Protein AF-A0A953KYS2-F1 (afdb_monomer)

Solvent-accessible surface area (backbone atoms only — not comparable to full-atom values): 29849 Å² total; per-residue (Å²): 140,85,87,83,84,86,82,86,81,84,82,79,82,80,81,79,81,80,71,84,78,48,65,49,82,46,75,51,78,44,53,49,100,87,67,50,55,37,67,47,84,46,35,43,28,46,32,35,18,46,38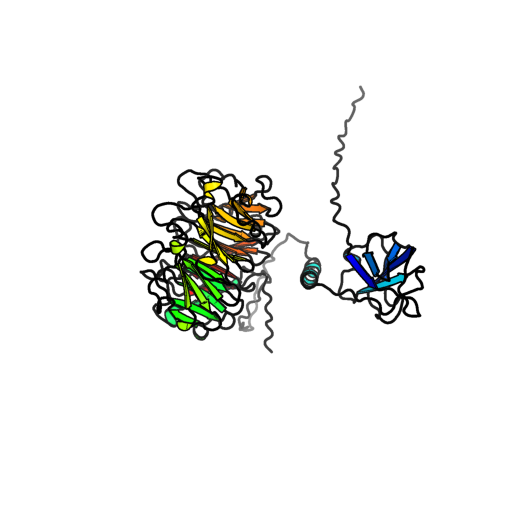,63,52,51,83,45,85,88,38,46,47,66,49,35,32,27,35,37,83,45,71,31,55,81,11,41,42,81,45,60,49,65,70,48,53,66,39,98,75,22,88,57,75,53,49,69,74,71,71,58,76,92,64,55,37,31,42,40,44,13,54,75,40,82,83,47,56,54,77,65,33,47,70,64,75,75,52,80,71,52,58,61,51,61,66,57,66,70,64,76,71,74,88,77,90,83,79,82,88,81,80,86,78,88,77,88,87,85,82,85,88,77,92,78,79,76,76,80,72,73,80,76,66,97,66,89,60,76,48,65,78,48,68,34,50,44,32,80,77,37,81,77,37,32,4,34,20,17,34,37,61,71,73,56,38,41,37,39,25,22,17,32,54,94,48,54,33,24,58,29,40,36,33,30,64,88,45,68,42,66,90,29,54,48,73,32,47,57,26,75,88,38,81,75,38,31,7,20,40,19,33,33,52,80,73,57,39,38,39,38,26,22,17,46,53,93,49,51,29,29,44,30,41,36,34,33,65,88,44,73,44,64,87,28,52,48,69,41,54,42,40,82,74,39,79,71,42,22,11,26,49,19,39,43,59,54,90,65,33,37,38,39,28,24,15,45,38,80,84,50,60,35,29,51,33,39,37,34,32,63,88,42,73,47,72,90,29,52,46,78,38,53,41,38,80,78,40,75,70,47,38,24,31,30,13,40,38,64,69,88,56,38,39,37,36,28,30,27,69,51,101,84,57,89,47,42,39,37,35,32,30,65,87,47,77,45,73,89,29,54,47,70,30,66,72,79,75,66,92,82,80,71,35,36,33,14,35,36,52,60,76,57,39,40,36,41,27,22,16,16,72,96,66,21,42,24,49,30,37,39,33,39,63,88,54,67,46,58,81,67,55,43,80,46,56,42,34,78,81,37,73,74,48,13,9,26,41,24,42,38,51,69,65,60,37,39,37,39,28,22,10,38,39,57,83,47,72,27,28,52,30,40,37,36,32,64,92,51,78,50,80,88,48,52,44,70,37,58,45,31,79,82,39,79,69,42,21,29,21,46,21,47,36,63,73,66,42,38,39,37,36,23,21,14,60,87,17,69,28,26,45,34,40,36,32,42,39,94,83,45,78,78,85,80,78,74,136

Secondary structure (DSSP, 8-state):
------------------PPPP-EEEEEE-B-TTSPBP-EEEEEEEEEEESS-TTSTT-SEEEEEEEEEEEEBTTEEEEEETSSEEPTTSSSS--GGGG-SSS-EEEEEEESSTT-B-SSPEE-PPPHHHHHHHHHHTTTT----------PPP-------------------S---S--EEEEEGGGT-TT---EEEEEE-SSEEEEEE-BSSSB--EEEEEESSS-SGGGEEEEETTSS-TT---EEEEEE-SSEEEEEE-BSSSB--EEEEEESSS-SGGGEEEEEGGGT-TT---EEEEEEETTEEEEEE-B-SSSB--EEEEEESSS-SGGGEEEEEGGGT-TT---EEEEEE-SSEEEEEEP--SSPPPPEEEEESSS-SGGGEEEE---PPTT---EEEEEE-SSEEEEEEB-TTT---EEEEEESSS-SSTT-EEEEGGGT-TT---EEEEEE-SSEEEEEE-B-SSSB--EEEEEESTT-SGGG-EEEEGGGT-TT---EEEEEE-SSEEEEEE-TTTT--EEEEEE-TT--------

Nearest PDB structures (foldseek):
  7on7-assembly1_A  TM=7.359E-01  e=6.773E-09  synthetic construct
  7opv-assembly1_A  TM=6.715E-01  e=1.371E-08  synthetic construct
  5f72-assembly2_C  TM=6.171E-01  e=2.433E-07  Homo sapiens
  7phv-assembly1_A  TM=5.334E-01  e=6.755E-02  Plasmodium falciparum 3D7
  9au7-assembly1_C  TM=1.919E-01  e=5.780E+00  Homo sapiens

Sequence (547 aa):
MKRLLTVLCLICAQVAFAGQPVRFNYQAKLTDSSGIPLTGAHTIYASIYVGGTAGAANSGTQVFGESSPISISNGVVNYTVGTGTIDTFGAGALSQTMLAGNAEHFLQIAIDSAGNVTLPRTRLESVPYAVLALTAETATTATYATNSSSQFPKWGVTGQGLVWNPLSHSLESPSRTLGEVSLVDLATVNASAKGYAGGFTDGKYGYFVPNNNGAPHGLMARVDLANFATSGVTLVNVSAGDSALKGFVGGFSDGRYGYLVPNNNGAYSGKIARIDLNNFSTTGVTSLDLTQVDSECKGYVGGFGEGQYGYFVPNYNGSIHVGKIARVDLNNFTTGGVTILDATSVDVGLTGFAGGFCDGKYGYFVPSRQSGASNPVVRVSLSNFSTTGITTLDVAQPSGGLAWIGGFTDGYFGYLVPNGFNGGGGVMVRFDLSNFATPGVQFFNLATLSPTLTGFWGGFSDGKYGYLVPNYNGGNLSGNLARIDFENFNLASVKTLDMALTDSGLKNFLGGFTDGHYGYFVPSNNGSSGKIARVRLDGSKTNSSSP

pLDDT: mean 82.74, std 20.46, range [24.94, 98.94]

Mean predicted aligned error: 16.35 Å

Foldseek 3Di:
DDDDDDDDDDDDDDDDDDDDADKDKDKDFDDDPVRFTDFAKKKKKKWKFFAAFLADPPGHQTAWIFMDIFGGDRRIDIDMPQPGHTDPRHPDTDDPVSVADDTWMWMWMAMRDSPRTDGRTDTDDDDPVVVVVNVVVVVVPPPDPDDDDDDDDDDDDDDDDDDDDDPPPPPPDPPQAQFDKDKEFLCVLPVQLWFFQAWEDLLQWIKTAFADQPAWFQWIWIAGPVPRYNVRIDIEGLCPVPVQRTHFRYWYDPSQKIKTAFACRVAWFQKIWIAGPVPRYNVRIDIEGLCVLPVQNTGFNEWYDADQKIWTAFAQRRPDFFQWIWIARNVPRYSVRIDTEGLVVLPVLNGGFQEWDDLNFWIWTHRFDDDPDQHFIWIAGPVPRYNVRIDTERQDDDPDRWGFRYWEDLNFWIKTQTAQPPQTWQKMWIAGPVPRYNVRIDIAGQVVVPLQSGHFNYWYDLSFKIKTHFAHSNDDFFQKIWIAGPVPRYNVRIHIDGCCVVPVQNTHWSYWDDSSFWIKTRRRSVRSGSMIMITGDPPHDDPPPDD

Structure (mmCIF, N/CA/C/O backbone):
data_AF-A0A953KYS2-F1
#
_entry.id   AF-A0A953KYS2-F1
#
loop_
_atom_site.group_PDB
_atom_site.id
_atom_site.type_symbol
_atom_site.label_atom_id
_atom_site.label_alt_id
_atom_site.label_comp_id
_atom_site.label_asym_id
_atom_site.label_entity_id
_atom_site.label_seq_id
_atom_site.pdbx_PDB_ins_code
_atom_site.Cartn_x
_atom_site.Cartn_y
_atom_site.Cartn_z
_atom_site.occupancy
_atom_site.B_iso_or_equiv
_atom_site.auth_seq_id
_atom_site.auth_comp_id
_atom_site.auth_asym_id
_atom_site.auth_atom_id
_atom_site.pdbx_PDB_model_num
ATOM 1 N N . MET A 1 1 ? 75.804 -7.822 -21.139 1.00 38.22 1 MET A N 1
ATOM 2 C CA . MET A 1 1 ? 74.422 -7.360 -21.399 1.00 38.22 1 MET A CA 1
ATOM 3 C C . MET A 1 1 ? 73.446 -8.402 -20.859 1.00 38.22 1 MET A C 1
ATOM 5 O O . MET A 1 1 ? 73.193 -9.385 -21.538 1.00 38.22 1 MET A O 1
ATOM 9 N N . LYS A 1 2 ? 72.973 -8.260 -19.614 1.00 33.62 2 LYS A N 1
ATOM 10 C CA . LYS A 1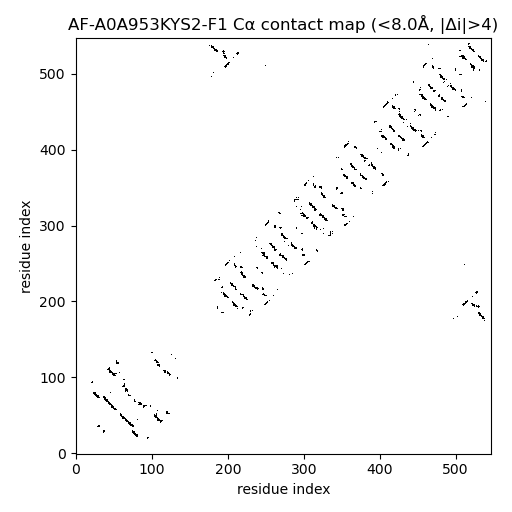 2 ? 71.967 -9.158 -19.019 1.00 33.62 2 LYS A CA 1
ATOM 11 C C . LYS A 1 2 ? 70.634 -8.406 -18.993 1.00 33.62 2 LYS A C 1
ATOM 13 O O . LYS A 1 2 ? 70.538 -7.378 -18.334 1.00 33.62 2 LYS A O 1
ATOM 18 N N . ARG A 1 3 ? 69.657 -8.868 -19.780 1.00 38.38 3 ARG A N 1
ATOM 19 C CA . ARG A 1 3 ? 68.290 -8.328 -19.812 1.00 38.38 3 ARG A CA 1
ATOM 20 C C . ARG A 1 3 ? 67.520 -8.914 -18.628 1.00 38.38 3 ARG A C 1
ATOM 22 O O . ARG A 1 3 ? 67.404 -10.131 -18.529 1.00 38.38 3 ARG A O 1
ATOM 29 N N . LEU A 1 4 ? 67.056 -8.050 -17.729 1.00 37.88 4 LEU A N 1
ATOM 30 C CA . LEU A 1 4 ? 66.210 -8.404 -16.592 1.00 37.88 4 LEU A CA 1
ATOM 31 C C . LEU A 1 4 ? 64.753 -8.437 -17.079 1.00 37.88 4 LEU A C 1
ATOM 33 O O . LEU A 1 4 ? 64.257 -7.440 -17.599 1.00 37.88 4 LEU A O 1
ATOM 37 N N . LEU A 1 5 ? 64.102 -9.594 -16.967 1.00 39.47 5 LEU A N 1
ATOM 38 C CA . LEU A 1 5 ? 62.685 -9.785 -17.265 1.00 39.47 5 LEU A CA 1
ATOM 39 C C . LEU A 1 5 ? 61.907 -9.569 -15.956 1.00 39.47 5 LEU A C 1
ATOM 41 O O . LEU A 1 5 ? 62.048 -10.362 -15.027 1.00 39.47 5 LEU A O 1
ATOM 45 N N . THR A 1 6 ? 61.125 -8.496 -15.857 1.00 40.03 6 THR A N 1
ATOM 46 C CA . THR A 1 6 ? 60.261 -8.237 -14.694 1.00 40.03 6 THR A CA 1
ATOM 47 C C . THR A 1 6 ? 58.892 -8.867 -14.943 1.00 40.03 6 THR A C 1
ATOM 49 O O . THR A 1 6 ? 58.164 -8.428 -15.830 1.00 40.03 6 THR A O 1
ATOM 52 N N . VAL A 1 7 ? 58.544 -9.897 -14.169 1.00 39.62 7 VAL A N 1
ATOM 53 C CA . VAL A 1 7 ? 57.201 -10.497 -14.129 1.00 39.62 7 VAL A CA 1
ATOM 54 C C . VAL A 1 7 ? 56.409 -9.812 -13.014 1.00 39.62 7 VAL A C 1
ATOM 56 O O . VAL A 1 7 ? 56.811 -9.848 -11.854 1.00 39.62 7 VAL A O 1
ATOM 59 N N . LEU A 1 8 ? 55.300 -9.163 -13.372 1.00 37.59 8 LEU A N 1
ATOM 60 C CA . LEU A 1 8 ? 54.368 -8.526 -12.442 1.00 37.59 8 LEU A CA 1
ATOM 61 C C . LEU A 1 8 ? 53.362 -9.582 -11.954 1.00 37.59 8 LEU A C 1
ATOM 63 O O . LEU A 1 8 ? 52.528 -10.047 -12.727 1.00 37.59 8 LEU A O 1
ATOM 67 N N . CYS A 1 9 ? 53.458 -9.982 -10.686 1.00 35.03 9 CYS A N 1
ATOM 68 C CA . CYS A 1 9 ? 52.528 -10.919 -10.056 1.00 35.03 9 CYS A CA 1
ATOM 69 C C . CYS A 1 9 ? 51.378 -10.125 -9.411 1.00 35.03 9 CYS A C 1
ATOM 71 O O . CYS A 1 9 ? 51.598 -9.390 -8.448 1.00 35.03 9 CYS A O 1
ATOM 73 N N . LEU A 1 10 ? 50.167 -10.237 -9.963 1.00 36.88 10 LEU A N 1
ATOM 74 C CA . LEU A 1 10 ? 48.949 -9.637 -9.414 1.00 36.88 10 LEU A CA 1
ATOM 75 C C . LEU A 1 10 ? 48.438 -10.530 -8.268 1.00 36.88 10 LEU A C 1
ATOM 77 O O . LEU A 1 10 ? 47.934 -11.624 -8.509 1.00 36.88 10 LEU A O 1
ATOM 81 N N . ILE A 1 11 ? 48.581 -10.085 -7.019 1.00 40.16 11 ILE A N 1
ATOM 82 C CA . ILE A 1 11 ? 47.991 -10.764 -5.857 1.00 40.16 11 ILE A CA 1
ATOM 83 C C . ILE A 1 11 ? 46.555 -10.252 -5.702 1.00 40.16 11 ILE A C 1
ATOM 85 O O . ILE A 1 11 ? 46.327 -9.152 -5.202 1.00 40.16 11 ILE A O 1
ATOM 89 N N . CYS A 1 12 ? 45.578 -11.042 -6.148 1.00 37.09 12 CYS A N 1
ATOM 90 C CA . CYS A 1 12 ? 44.172 -10.841 -5.807 1.00 37.09 12 CYS A CA 1
ATOM 91 C C . CYS A 1 12 ? 43.947 -11.273 -4.352 1.00 37.09 12 CYS A C 1
ATOM 93 O O . CYS A 1 12 ? 43.936 -12.465 -4.050 1.00 37.09 12 CYS A O 1
ATOM 95 N N . ALA A 1 13 ? 43.756 -10.314 -3.447 1.00 38.06 13 ALA A N 1
ATOM 96 C CA . ALA A 1 13 ? 43.252 -10.599 -2.110 1.00 38.06 13 ALA A CA 1
ATOM 97 C C . ALA A 1 13 ? 41.766 -10.979 -2.211 1.00 38.06 13 ALA A C 1
ATOM 99 O O . ALA A 1 13 ? 40.919 -10.136 -2.507 1.00 38.06 13 ALA A O 1
ATOM 100 N N . GLN A 1 14 ? 41.447 -12.255 -1.995 1.00 35.84 14 GLN A N 1
ATOM 101 C CA . GLN A 1 14 ? 40.070 -12.687 -1.782 1.00 35.84 14 GLN A CA 1
ATOM 102 C C . GLN A 1 14 ? 39.635 -12.243 -0.386 1.00 35.84 14 GLN A C 1
ATOM 104 O O . GLN A 1 14 ? 40.198 -12.676 0.618 1.00 35.84 14 GLN A O 1
ATOM 109 N N . VAL A 1 15 ? 38.635 -11.369 -0.321 1.00 40.66 15 VAL A N 1
ATOM 110 C CA . VAL A 1 15 ? 37.967 -11.025 0.934 1.00 40.66 15 VAL A CA 1
ATOM 111 C C . VAL A 1 15 ? 36.950 -12.131 1.207 1.00 40.66 15 VAL A C 1
ATOM 113 O O . VAL A 1 15 ? 35.938 -12.233 0.518 1.00 40.66 15 VAL A O 1
ATOM 116 N N . ALA A 1 16 ? 37.245 -13.008 2.165 1.00 38.00 16 ALA A N 1
ATOM 117 C CA . ALA A 1 16 ? 36.272 -13.973 2.657 1.00 38.00 16 ALA A CA 1
ATOM 118 C C . ALA A 1 16 ? 35.268 -13.232 3.549 1.00 38.00 16 ALA A C 1
ATOM 120 O O . ALA A 1 16 ? 35.626 -12.724 4.612 1.00 38.00 16 ALA A O 1
ATOM 121 N N . PHE A 1 17 ? 34.011 -13.149 3.117 1.00 38.66 17 PHE A N 1
ATOM 122 C CA . PHE A 1 17 ? 32.918 -12.709 3.978 1.00 38.66 17 PHE A CA 1
ATOM 123 C C . PHE A 1 17 ? 32.629 -13.825 4.986 1.00 38.66 17 PHE A C 1
ATOM 125 O O . PHE A 1 17 ? 32.089 -14.869 4.626 1.00 38.66 17 PHE A O 1
ATOM 132 N N . ALA A 1 18 ? 33.014 -13.636 6.248 1.00 40.94 18 ALA A N 1
ATOM 133 C CA . ALA A 1 18 ? 32.607 -14.537 7.318 1.00 40.94 18 ALA A CA 1
ATOM 134 C C . ALA A 1 18 ? 31.133 -14.260 7.655 1.00 40.94 18 ALA A C 1
ATOM 136 O O . ALA A 1 18 ? 30.811 -13.245 8.272 1.00 40.94 18 ALA A O 1
ATOM 137 N N . GLY A 1 19 ? 30.235 -15.140 7.205 1.00 54.78 19 GLY A N 1
ATOM 138 C CA . GLY A 1 19 ? 28.834 -15.130 7.624 1.00 54.78 19 GLY A CA 1
ATOM 139 C C . GLY A 1 19 ? 28.707 -15.338 9.136 1.00 54.78 19 GLY A C 1
ATOM 140 O O . GLY A 1 19 ? 29.582 -15.930 9.770 1.00 54.78 19 GLY A O 1
ATOM 141 N N . GLN A 1 20 ? 27.620 -14.841 9.728 1.00 56.28 20 GLN A N 1
ATOM 142 C CA . GLN A 1 20 ? 27.354 -15.046 11.150 1.00 56.28 20 GLN A CA 1
ATOM 143 C C . GLN A 1 20 ? 27.271 -16.558 11.462 1.00 56.28 20 GLN A C 1
ATOM 145 O O . GLN A 1 20 ? 26.513 -17.259 10.790 1.00 56.28 20 GLN A O 1
ATOM 150 N N . PRO A 1 21 ? 28.005 -17.074 12.469 1.00 69.31 21 PRO A N 1
ATOM 151 C CA . PRO A 1 21 ? 27.950 -18.488 12.836 1.00 69.31 21 PRO A CA 1
ATOM 152 C C . PRO A 1 21 ? 26.540 -18.921 13.245 1.00 69.31 21 PRO A C 1
ATOM 154 O O . PRO A 1 21 ? 25.844 -18.191 13.961 1.00 69.31 21 PRO A O 1
ATOM 157 N N . VAL A 1 22 ? 26.131 -20.116 12.814 1.00 81.94 22 VAL A N 1
ATOM 158 C CA . VAL A 1 22 ? 24.837 -20.703 13.179 1.00 81.94 22 VAL A CA 1
ATOM 159 C C . VAL A 1 22 ? 24.851 -21.033 14.666 1.00 81.94 22 VAL A C 1
ATOM 161 O O . VAL A 1 22 ? 25.718 -21.761 15.138 1.00 81.94 22 VAL A O 1
ATOM 164 N N . ARG A 1 23 ? 23.892 -20.479 15.409 1.00 88.81 23 ARG A N 1
ATOM 165 C CA . ARG A 1 23 ? 23.730 -20.700 16.849 1.00 88.81 23 ARG A CA 1
ATOM 166 C C . ARG A 1 23 ? 22.282 -20.481 17.267 1.00 88.81 23 ARG A C 1
ATOM 168 O O . ARG A 1 23 ? 21.589 -19.669 16.654 1.00 88.81 23 ARG A O 1
ATOM 175 N N . PHE A 1 24 ? 21.835 -21.155 18.320 1.00 89.94 24 PHE A N 1
ATOM 176 C CA . PHE A 1 24 ? 20.486 -20.983 18.867 1.00 89.94 24 PHE A CA 1
ATOM 177 C C . PHE A 1 24 ? 20.464 -21.179 20.385 1.00 89.94 24 PHE A C 1
ATOM 179 O O . PHE A 1 24 ? 21.326 -21.843 20.954 1.00 89.94 24 PHE A O 1
ATOM 186 N N . ASN A 1 25 ? 19.483 -20.575 21.057 1.00 91.50 25 ASN A N 1
ATOM 187 C CA . ASN A 1 25 ? 19.358 -20.672 22.510 1.00 91.50 25 ASN A CA 1
ATOM 188 C C . ASN A 1 25 ? 18.654 -21.971 22.919 1.00 91.50 25 ASN A C 1
ATOM 190 O O . ASN A 1 25 ? 17.646 -22.354 22.328 1.00 91.50 25 ASN A O 1
ATOM 194 N N . TYR A 1 26 ? 19.150 -22.591 23.983 1.00 92.19 26 TYR A N 1
ATOM 195 C CA . TYR A 1 26 ? 18.551 -23.711 24.690 1.00 92.19 26 TYR A CA 1
ATOM 196 C C . TYR A 1 26 ? 18.304 -23.316 26.147 1.00 92.19 26 TYR A C 1
ATOM 198 O O . TYR A 1 26 ? 19.219 -22.891 26.856 1.00 92.19 26 TYR A O 1
ATOM 206 N N . GLN A 1 27 ? 17.061 -23.464 26.599 1.00 89.75 27 GLN A N 1
ATOM 207 C CA . GLN A 1 27 ? 16.662 -23.200 27.977 1.00 89.75 27 GLN A CA 1
ATOM 208 C C . GLN A 1 27 ? 15.924 -24.405 28.536 1.00 89.75 27 GLN A C 1
ATOM 210 O O . GLN A 1 27 ? 15.033 -24.948 27.885 1.00 89.75 27 GLN A O 1
ATOM 215 N N . ALA A 1 28 ? 16.288 -24.815 29.747 1.00 87.00 28 ALA A N 1
ATOM 216 C CA . ALA A 1 28 ? 15.659 -25.948 30.410 1.00 87.00 28 ALA A CA 1
ATOM 217 C C . ALA A 1 28 ? 15.728 -25.826 31.932 1.00 87.00 28 ALA A C 1
ATOM 219 O O . ALA A 1 28 ? 16.508 -25.047 32.486 1.00 87.00 28 ALA A O 1
ATOM 220 N N . LYS A 1 29 ? 14.912 -26.645 32.600 1.00 89.50 29 LYS A N 1
ATOM 221 C CA . LYS A 1 29 ? 15.023 -26.917 34.030 1.00 89.50 29 LYS A CA 1
ATOM 222 C C . LYS A 1 29 ? 15.543 -28.340 34.225 1.00 89.50 29 LYS A C 1
ATOM 224 O O . LYS A 1 29 ? 14.883 -29.289 33.819 1.00 89.50 29 LYS A O 1
ATOM 229 N N . LEU A 1 30 ? 16.715 -28.472 34.833 1.00 88.94 30 LEU A N 1
ATOM 230 C CA . LEU A 1 30 ? 17.418 -29.727 35.070 1.00 88.94 30 LEU A CA 1
ATOM 231 C C . LEU A 1 30 ? 17.282 -30.144 36.537 1.00 88.94 30 LEU A C 1
ATOM 233 O O . LEU A 1 30 ? 17.517 -29.348 37.451 1.00 88.94 30 LEU A O 1
ATOM 237 N N . THR A 1 31 ? 16.915 -31.402 36.751 1.00 88.31 31 THR A N 1
ATOM 238 C CA . THR A 1 31 ? 16.819 -32.035 38.069 1.00 88.31 31 THR A CA 1
ATOM 239 C C . THR A 1 31 ? 17.644 -33.314 38.097 1.00 88.31 31 THR A C 1
ATOM 241 O O . THR A 1 31 ? 17.885 -33.919 37.052 1.00 88.31 31 THR A O 1
ATOM 244 N N . ASP A 1 32 ? 18.046 -33.750 39.286 1.00 84.62 32 ASP A N 1
ATOM 245 C CA . ASP A 1 32 ? 18.568 -35.099 39.483 1.00 84.62 32 ASP A CA 1
ATOM 246 C C . ASP A 1 32 ? 17.453 -36.165 39.390 1.00 84.62 32 ASP A C 1
ATOM 248 O O . ASP A 1 32 ? 16.275 -35.864 39.164 1.00 84.62 32 ASP A O 1
ATOM 252 N N . SER A 1 33 ? 17.822 -37.434 39.578 1.00 81.38 33 SER A N 1
ATOM 253 C CA . SER A 1 33 ? 16.891 -38.571 39.561 1.00 81.38 33 SER A CA 1
ATOM 254 C C . SER A 1 33 ? 15.864 -38.563 40.700 1.00 81.38 33 SER A C 1
ATOM 256 O O . SER A 1 33 ? 14.877 -39.292 40.627 1.00 81.38 33 SER A O 1
ATOM 258 N N . SER A 1 34 ? 16.073 -37.743 41.733 1.00 85.44 34 SER A N 1
ATOM 259 C CA . SER A 1 34 ? 15.146 -37.542 42.852 1.00 85.44 34 SER A CA 1
ATOM 260 C C . SER A 1 34 ? 14.247 -36.314 42.653 1.00 85.44 34 SER A C 1
ATOM 262 O O . SER A 1 34 ? 13.427 -36.006 43.517 1.00 85.44 34 SER A O 1
ATOM 264 N N . GLY A 1 35 ? 14.376 -35.610 41.521 1.00 80.75 35 GLY A N 1
ATOM 265 C CA . GLY A 1 35 ? 13.608 -34.408 41.198 1.00 80.75 35 GLY A CA 1
ATOM 266 C C . GLY A 1 35 ? 14.139 -33.128 41.852 1.00 80.75 35 GLY A C 1
ATOM 267 O O . GLY A 1 35 ? 13.476 -32.090 41.781 1.00 80.75 35 GLY A O 1
ATOM 268 N N . ILE A 1 36 ? 15.324 -33.165 42.470 1.00 87.25 36 ILE A N 1
ATOM 269 C CA . ILE A 1 36 ? 15.948 -31.994 43.093 1.00 87.25 36 ILE A CA 1
ATOM 270 C C . ILE A 1 36 ? 16.623 -31.153 41.995 1.00 87.25 36 ILE A C 1
ATOM 272 O O . ILE A 1 36 ? 17.382 -31.700 41.192 1.00 87.25 36 ILE A O 1
ATOM 276 N N . PRO A 1 37 ? 16.374 -29.830 41.916 1.00 90.31 37 PRO A N 1
ATOM 277 C CA . PRO A 1 37 ? 17.016 -28.974 40.921 1.00 90.31 37 PRO A CA 1
ATOM 278 C C . PRO A 1 37 ? 18.543 -28.949 41.059 1.00 90.31 37 PRO A C 1
ATOM 280 O O . PRO A 1 37 ? 19.067 -28.689 42.144 1.00 90.31 37 PRO A O 1
ATOM 283 N N . LEU A 1 38 ? 19.259 -29.149 39.949 1.00 89.25 38 LEU A N 1
ATOM 284 C CA . LEU A 1 38 ? 20.725 -29.078 39.934 1.00 89.25 38 LEU A CA 1
ATOM 285 C C . LEU A 1 38 ? 21.208 -27.655 40.260 1.00 89.25 38 LEU A C 1
ATOM 287 O O . LEU A 1 38 ? 20.559 -26.671 39.902 1.00 89.25 38 LEU A O 1
ATOM 291 N N . THR A 1 39 ? 22.337 -27.525 40.956 1.00 91.88 39 THR A N 1
ATOM 292 C CA . THR A 1 39 ? 22.950 -26.230 41.295 1.00 91.88 39 THR A CA 1
ATOM 293 C C . THR A 1 39 ? 24.469 -26.370 41.338 1.00 91.88 39 THR A C 1
ATOM 295 O O . THR A 1 39 ? 24.977 -27.337 41.897 1.00 91.88 39 THR A O 1
ATOM 298 N N . GLY A 1 40 ? 25.191 -25.379 40.813 1.00 91.62 40 GLY A N 1
ATOM 299 C CA . GLY A 1 40 ? 26.654 -25.339 40.826 1.00 91.62 40 GLY A CA 1
ATOM 300 C C . GLY A 1 40 ? 27.273 -25.403 39.431 1.00 91.62 40 GLY A C 1
ATOM 301 O O . GLY A 1 40 ? 26.612 -25.122 38.429 1.00 91.62 40 GLY A O 1
ATOM 302 N N . ALA A 1 41 ? 28.570 -25.712 39.384 1.00 93.12 41 ALA A N 1
ATOM 303 C CA . ALA A 1 41 ? 29.325 -25.854 38.143 1.00 93.12 41 ALA A CA 1
ATOM 304 C C . ALA A 1 41 ? 29.113 -27.249 37.546 1.00 93.12 41 ALA A C 1
ATOM 306 O O . ALA A 1 41 ? 29.334 -28.250 38.223 1.00 93.12 41 ALA A O 1
ATOM 307 N N . HIS A 1 42 ? 28.727 -27.287 36.275 1.00 93.94 42 HIS A N 1
ATOM 308 C CA . HIS A 1 42 ? 28.468 -28.500 35.507 1.00 93.94 42 HIS A CA 1
ATOM 309 C C . HIS A 1 42 ? 29.079 -28.382 34.110 1.00 93.94 42 HIS A C 1
ATOM 311 O O . HIS A 1 42 ? 29.461 -27.295 33.669 1.00 93.94 42 HIS A O 1
ATOM 317 N N . THR A 1 43 ? 29.143 -29.494 33.383 1.00 94.31 43 THR A N 1
ATOM 318 C CA . THR A 1 43 ? 29.476 -29.483 31.949 1.00 94.31 43 THR A CA 1
ATOM 319 C C . THR A 1 43 ? 28.263 -29.909 31.139 1.00 94.31 43 THR A C 1
ATOM 321 O O . THR A 1 43 ? 27.695 -30.966 31.397 1.00 94.31 43 THR A O 1
ATOM 324 N N . ILE A 1 44 ? 27.858 -29.104 30.158 1.00 94.00 44 ILE A N 1
ATOM 325 C CA . ILE A 1 44 ? 26.821 -29.488 29.197 1.00 94.00 44 ILE A CA 1
ATOM 326 C C . ILE A 1 44 ? 27.465 -30.095 27.960 1.00 94.00 44 ILE A C 1
ATOM 328 O O . ILE A 1 44 ? 28.460 -29.574 27.459 1.00 94.00 44 ILE A O 1
ATOM 332 N N . TYR A 1 45 ? 26.870 -31.173 27.468 1.00 94.00 45 TYR A N 1
ATOM 333 C CA . TYR A 1 45 ? 27.162 -31.782 26.179 1.00 94.00 45 TYR A CA 1
ATOM 334 C C . TYR A 1 45 ? 25.913 -31.648 25.313 1.00 94.00 45 TYR A C 1
ATOM 336 O O . TYR A 1 45 ? 24.844 -32.125 25.704 1.00 94.00 45 TYR A O 1
ATOM 344 N N . ALA A 1 46 ? 26.033 -30.978 24.170 1.00 94.12 46 ALA A N 1
ATOM 345 C CA . ALA A 1 46 ? 24.941 -30.783 23.227 1.00 94.12 46 ALA A CA 1
ATOM 346 C C . ALA A 1 46 ? 25.284 -31.457 21.900 1.00 94.12 46 ALA A C 1
ATOM 348 O O . ALA A 1 46 ? 26.332 -31.193 21.319 1.00 94.12 46 ALA A O 1
ATOM 349 N N . SER A 1 47 ? 24.393 -32.312 21.406 1.00 93.44 47 SER A N 1
ATOM 350 C CA . SER A 1 47 ? 24.581 -33.021 20.139 1.00 93.44 47 SER A CA 1
ATOM 351 C C . SER A 1 47 ? 23.311 -32.966 19.303 1.00 93.44 47 SER A C 1
ATOM 353 O O . SER A 1 47 ? 22.209 -33.031 19.846 1.00 93.44 47 SER A O 1
ATOM 355 N N . ILE A 1 48 ? 23.447 -32.880 17.980 1.00 93.12 48 ILE A N 1
ATOM 356 C CA . ILE A 1 48 ? 22.307 -32.921 17.053 1.00 93.12 48 ILE A CA 1
ATOM 357 C C . ILE A 1 48 ? 22.368 -34.218 16.261 1.00 93.12 48 ILE A C 1
ATOM 359 O O . ILE A 1 48 ? 23.411 -34.573 15.710 1.00 93.12 48 ILE A O 1
ATOM 363 N N . TYR A 1 49 ? 21.232 -34.905 16.210 1.00 92.81 49 TYR A N 1
ATOM 364 C CA . TYR A 1 49 ? 21.035 -36.142 15.471 1.00 92.81 49 TYR A CA 1
ATOM 365 C C . TYR A 1 49 ? 20.009 -35.938 14.362 1.00 92.81 49 TYR A C 1
ATOM 367 O O . TYR A 1 49 ? 18.953 -35.356 14.602 1.00 92.81 49 TYR A O 1
ATOM 375 N N . VAL A 1 50 ? 20.307 -36.463 13.177 1.00 91.25 50 VAL A N 1
ATOM 376 C CA . VAL A 1 50 ? 19.375 -36.561 12.051 1.00 91.25 50 VAL A CA 1
ATOM 377 C C . VAL A 1 50 ? 18.736 -37.951 12.063 1.00 91.25 50 VAL A C 1
ATOM 379 O O . VAL A 1 50 ? 19.430 -38.971 12.082 1.00 91.25 50 VAL A O 1
ATOM 382 N N . GLY A 1 51 ? 17.406 -37.998 12.066 1.00 88.19 51 GLY A N 1
ATOM 383 C CA . GLY A 1 51 ? 16.606 -39.207 12.249 1.00 88.19 51 GLY A CA 1
ATOM 384 C C . GLY A 1 51 ? 16.627 -39.755 13.685 1.00 88.19 51 GLY A C 1
ATOM 385 O O . GLY A 1 51 ? 17.099 -39.115 14.624 1.00 88.19 51 GLY A O 1
ATOM 386 N N . GLY A 1 52 ? 16.119 -40.977 13.862 1.00 89.06 52 GLY A N 1
ATOM 387 C CA . GLY A 1 52 ? 16.015 -41.633 15.172 1.00 89.06 52 GLY A CA 1
ATOM 388 C C . GLY A 1 52 ? 14.731 -41.289 15.933 1.00 89.06 52 GLY A C 1
ATOM 389 O O . GLY A 1 52 ? 13.760 -40.831 15.341 1.00 89.06 52 GLY A O 1
ATOM 390 N N . THR A 1 53 ? 14.695 -41.559 17.243 1.00 88.12 53 THR A N 1
ATOM 391 C CA . THR A 1 53 ? 13.498 -41.344 18.083 1.00 88.12 53 THR A CA 1
ATOM 392 C C . THR A 1 53 ? 13.792 -40.516 19.335 1.00 88.12 53 THR A C 1
ATOM 394 O O . THR A 1 53 ? 14.866 -40.620 19.929 1.00 88.12 53 THR A O 1
ATOM 397 N N . ALA A 1 54 ? 12.838 -39.699 19.790 1.00 89.31 54 ALA A N 1
ATOM 398 C CA . ALA A 1 54 ? 13.023 -38.848 20.974 1.00 89.31 54 ALA A CA 1
ATOM 399 C C . ALA A 1 54 ? 13.283 -39.643 22.272 1.00 89.31 54 ALA A C 1
ATOM 401 O O . ALA A 1 54 ? 13.959 -39.153 23.173 1.00 89.31 54 ALA A O 1
ATOM 402 N N . GLY A 1 55 ? 12.759 -40.870 22.370 1.00 90.88 55 GLY A N 1
ATOM 403 C CA . GLY A 1 55 ? 12.823 -41.701 23.577 1.00 90.88 55 GLY A CA 1
ATOM 404 C C . GLY A 1 55 ? 14.108 -42.516 23.757 1.00 90.88 55 GLY A C 1
ATOM 405 O O . GLY A 1 55 ? 14.247 -43.172 24.784 1.00 90.88 55 GLY A O 1
ATOM 406 N N . ALA A 1 56 ? 15.032 -42.501 22.793 1.00 92.44 56 ALA A N 1
ATOM 407 C CA . ALA A 1 56 ? 16.268 -43.277 22.853 1.00 92.44 56 ALA A CA 1
ATOM 408 C C . ALA A 1 56 ? 17.499 -42.373 22.706 1.00 92.44 56 ALA A C 1
ATOM 410 O O . ALA A 1 56 ? 17.624 -41.627 21.732 1.00 92.44 56 ALA A O 1
ATOM 411 N N . ALA A 1 57 ? 18.422 -42.466 23.667 1.00 93.00 57 ALA A N 1
ATOM 412 C CA . ALA A 1 57 ? 19.722 -41.808 23.588 1.00 93.00 57 ALA A CA 1
ATOM 413 C C . ALA A 1 57 ? 20.515 -42.320 22.373 1.00 93.00 57 ALA A C 1
ATOM 415 O O . ALA A 1 57 ? 20.451 -43.503 22.040 1.00 93.00 57 ALA A O 1
ATOM 416 N N . ASN A 1 58 ? 21.266 -41.430 21.720 1.00 91.31 58 ASN A N 1
ATOM 417 C CA . ASN A 1 58 ? 22.142 -41.723 20.577 1.00 91.31 58 ASN A CA 1
ATOM 418 C C . ASN A 1 58 ? 21.442 -42.380 19.366 1.00 91.31 58 ASN A C 1
ATOM 420 O O . ASN A 1 58 ? 22.086 -43.036 18.551 1.00 91.31 58 ASN A O 1
ATOM 424 N N . SER A 1 59 ? 20.119 -42.232 19.237 1.00 92.50 59 SER A N 1
ATOM 425 C CA . SER A 1 59 ? 19.362 -42.750 18.093 1.00 92.50 59 SER A CA 1
ATOM 426 C C . SER A 1 59 ? 19.422 -41.779 16.904 1.00 92.50 59 SER A C 1
ATOM 428 O O . SER A 1 59 ? 19.187 -40.581 17.069 1.00 92.50 59 SER A O 1
ATOM 430 N N . GLY A 1 60 ? 19.695 -42.291 15.702 1.00 91.12 60 GLY A N 1
ATOM 431 C CA . GLY A 1 60 ? 19.905 -41.489 14.488 1.00 91.12 60 GLY A CA 1
ATOM 432 C C . GLY A 1 60 ? 21.389 -41.271 14.180 1.00 91.12 60 GLY A C 1
ATOM 433 O O . GLY A 1 60 ? 22.259 -41.877 14.802 1.00 91.12 60 GLY A O 1
ATOM 434 N N . THR A 1 61 ? 21.685 -40.405 13.215 1.00 91.25 61 THR A N 1
ATOM 435 C CA . THR A 1 61 ? 23.060 -40.060 12.824 1.00 91.25 61 THR A CA 1
ATOM 436 C C . THR A 1 61 ? 23.468 -38.745 13.476 1.00 91.25 61 THR A C 1
ATOM 438 O O . THR A 1 61 ? 22.851 -37.719 13.206 1.00 91.25 61 THR A O 1
ATOM 441 N N . GLN A 1 62 ? 24.501 -38.756 14.322 1.00 90.94 62 GLN A N 1
ATOM 442 C CA . GLN A 1 62 ? 25.041 -37.526 14.908 1.00 90.94 62 GLN A CA 1
ATOM 443 C C . GLN A 1 62 ? 25.692 -36.668 13.814 1.00 90.94 62 GLN A C 1
ATOM 445 O O . GLN A 1 62 ? 26.546 -37.153 13.075 1.00 90.94 62 GLN A O 1
ATOM 450 N N . VAL A 1 63 ? 25.291 -35.400 13.710 1.00 89.19 63 VAL A N 1
ATOM 451 C CA . VAL A 1 63 ? 25.834 -34.430 12.736 1.00 89.19 63 VAL A CA 1
ATOM 452 C C . VAL A 1 63 ? 26.578 -33.273 13.397 1.00 89.19 63 VAL A C 1
ATOM 454 O O . VAL A 1 63 ? 27.391 -32.613 12.753 1.00 89.19 63 VAL A O 1
ATOM 457 N N . PHE A 1 64 ? 26.330 -33.044 14.686 1.00 92.00 64 PHE A N 1
ATOM 458 C CA . PHE A 1 64 ? 26.965 -31.999 15.480 1.00 92.00 64 PHE A CA 1
ATOM 459 C C . PHE A 1 64 ? 27.137 -32.459 16.928 1.00 92.00 64 PHE A C 1
ATOM 461 O O . PHE A 1 64 ? 26.326 -33.238 17.441 1.00 92.00 64 PHE A O 1
ATOM 468 N N . GLY A 1 65 ? 28.173 -31.950 17.586 1.00 92.06 65 GLY A N 1
ATOM 469 C CA . GLY A 1 65 ? 28.464 -32.217 18.983 1.00 92.06 65 GLY A CA 1
ATOM 470 C C . GLY A 1 65 ? 29.401 -31.169 19.574 1.00 92.06 65 GLY A C 1
ATOM 471 O O . GLY A 1 65 ? 30.381 -30.768 18.947 1.00 92.06 65 GLY A O 1
ATOM 472 N N . GLU A 1 66 ? 29.091 -30.696 20.775 1.00 92.94 66 GLU A N 1
ATOM 473 C CA . GLU A 1 66 ? 29.916 -29.750 21.520 1.00 92.94 66 GLU A CA 1
ATOM 474 C C . GLU A 1 66 ? 29.811 -29.979 23.029 1.00 92.94 66 GLU A C 1
ATOM 476 O O . GLU A 1 66 ? 28.867 -30.593 23.533 1.00 92.94 66 GLU A O 1
ATOM 481 N N . SER A 1 67 ? 30.772 -29.420 23.759 1.00 93.12 67 SER A N 1
ATOM 482 C CA . SER A 1 67 ? 30.751 -29.351 25.215 1.00 93.12 67 SER A CA 1
ATOM 483 C C . SER A 1 67 ? 31.099 -27.956 25.720 1.00 93.12 67 SER A C 1
ATOM 485 O O . SER A 1 67 ? 31.888 -27.231 25.109 1.00 93.12 67 SER A O 1
ATOM 487 N N . SER A 1 68 ? 30.517 -27.557 26.847 1.00 93.56 68 SER A N 1
ATOM 488 C CA . SER A 1 68 ? 30.838 -26.285 27.495 1.00 93.56 68 SER A CA 1
ATOM 489 C C . SER A 1 68 ? 30.672 -26.377 29.009 1.00 93.56 68 SER A C 1
ATOM 491 O O . SER A 1 68 ? 29.715 -26.998 29.478 1.00 93.56 68 SER A O 1
ATOM 493 N N . PRO A 1 69 ? 31.533 -25.720 29.804 1.00 93.62 69 PRO A N 1
ATOM 494 C CA . PRO A 1 69 ? 31.216 -25.477 31.203 1.00 93.62 69 PRO A CA 1
ATOM 495 C C . PRO A 1 69 ? 29.983 -24.565 31.302 1.00 93.62 69 PRO A C 1
ATOM 497 O O . PRO A 1 69 ? 29.843 -23.614 30.527 1.00 93.62 69 PRO A O 1
ATOM 500 N N . ILE A 1 70 ? 29.095 -24.854 32.253 1.00 92.81 70 ILE A N 1
ATOM 501 C CA . ILE A 1 70 ? 27.910 -24.055 32.583 1.00 92.81 70 ILE A CA 1
ATOM 502 C C . ILE A 1 70 ? 27.739 -23.949 34.102 1.00 92.81 70 ILE A C 1
ATOM 504 O O . ILE A 1 70 ? 28.135 -24.837 34.855 1.00 92.81 70 ILE A O 1
ATOM 508 N N . SER A 1 71 ? 27.101 -22.871 34.551 1.00 90.44 71 SER A N 1
ATOM 509 C CA . SER A 1 71 ? 26.668 -22.716 35.942 1.00 90.44 71 SER A CA 1
ATOM 510 C C . SER A 1 71 ? 25.152 -22.821 36.002 1.00 90.44 71 SER A C 1
ATOM 512 O O . SER A 1 71 ? 24.454 -22.043 35.353 1.00 90.44 71 SER A O 1
ATOM 514 N N . ILE A 1 72 ? 24.643 -23.769 36.783 1.00 91.06 72 ILE A N 1
ATOM 515 C CA . ILE A 1 72 ? 23.207 -23.980 36.970 1.00 91.06 72 ILE A CA 1
ATOM 516 C C . ILE A 1 72 ? 22.802 -23.376 38.314 1.00 91.06 72 ILE A C 1
ATOM 518 O O . ILE A 1 72 ? 23.476 -23.577 39.325 1.00 91.06 72 ILE A O 1
ATOM 522 N N . SER A 1 73 ? 21.692 -22.641 38.333 1.00 89.56 73 SER A N 1
ATOM 523 C CA . SER A 1 73 ? 21.097 -22.109 39.561 1.00 89.56 73 SER A CA 1
ATOM 524 C C . SER A 1 73 ? 19.638 -22.529 39.638 1.00 89.56 73 SER A C 1
ATOM 526 O O . SER A 1 73 ? 18.860 -22.238 38.728 1.00 89.56 73 SER A O 1
ATOM 528 N N . ASN A 1 74 ? 19.264 -23.234 40.711 1.00 88.75 74 ASN A N 1
ATOM 529 C CA . ASN A 1 74 ? 17.898 -23.722 40.924 1.00 88.75 74 ASN A CA 1
ATOM 530 C C . ASN A 1 74 ? 17.350 -24.532 39.725 1.00 88.75 74 ASN A C 1
ATOM 532 O O . ASN A 1 74 ? 16.197 -24.389 39.309 1.00 88.75 74 ASN A O 1
ATOM 536 N N . GLY A 1 75 ? 18.212 -25.353 39.123 1.00 85.88 75 GLY A N 1
ATOM 537 C CA . GLY A 1 75 ? 17.927 -26.169 37.946 1.00 85.88 75 GLY A CA 1
ATOM 538 C C . GLY A 1 75 ? 17.828 -25.399 36.631 1.00 85.88 75 GLY A C 1
ATOM 539 O O . GLY A 1 75 ? 17.736 -26.034 35.590 1.00 85.88 75 GLY A O 1
ATOM 540 N N . VAL A 1 76 ? 17.844 -24.065 36.619 1.00 86.94 76 VAL A N 1
ATOM 541 C CA . VAL A 1 76 ? 17.678 -23.293 35.381 1.00 86.94 76 VAL A CA 1
ATOM 542 C C . VAL A 1 76 ? 18.998 -23.223 34.622 1.00 86.94 76 VAL A C 1
ATOM 544 O O . VAL A 1 76 ? 20.010 -22.770 35.160 1.00 86.94 76 VAL A O 1
ATOM 547 N N . VAL A 1 77 ? 18.966 -23.632 33.353 1.00 88.81 77 VAL A N 1
ATOM 548 C CA . VAL A 1 77 ? 20.071 -23.483 32.403 1.00 88.81 77 VAL A CA 1
ATOM 549 C C . VAL A 1 77 ? 19.641 -22.611 31.226 1.00 88.81 77 VAL A C 1
ATOM 551 O O . VAL A 1 77 ? 18.530 -22.744 30.711 1.00 88.81 77 VAL A O 1
ATOM 554 N N . ASN A 1 78 ? 20.538 -21.725 30.798 1.00 89.75 78 ASN A N 1
ATOM 555 C CA . ASN A 1 78 ? 20.441 -20.972 29.553 1.00 89.75 78 ASN A CA 1
ATOM 556 C C . ASN A 1 78 ? 21.770 -21.135 28.812 1.00 89.75 78 ASN A C 1
ATOM 558 O O . ASN A 1 78 ? 22.801 -20.645 29.272 1.00 89.75 78 ASN A O 1
ATOM 562 N N . TYR A 1 79 ? 21.751 -21.875 27.710 1.00 92.25 79 TYR A N 1
ATOM 563 C CA . TYR A 1 79 ? 22.937 -22.241 26.947 1.00 92.25 79 TYR A CA 1
ATOM 564 C C . TYR A 1 79 ? 22.748 -21.887 25.474 1.00 92.25 79 TYR A C 1
ATOM 566 O O . TYR A 1 79 ? 21.675 -22.096 24.919 1.00 92.25 79 TYR A O 1
ATOM 574 N N . THR A 1 80 ? 23.781 -21.351 24.825 1.00 93.56 80 THR A N 1
ATOM 575 C CA . THR A 1 80 ? 23.743 -21.081 23.381 1.00 93.56 80 THR A CA 1
ATOM 576 C C . THR A 1 80 ? 24.433 -22.220 22.643 1.00 93.56 80 THR A C 1
ATOM 578 O O . THR A 1 80 ? 25.657 -22.333 22.695 1.00 93.56 80 THR A O 1
ATOM 581 N N . VAL A 1 81 ? 23.659 -23.041 21.939 1.00 92.56 81 VAL A N 1
ATOM 582 C CA . VAL A 1 81 ? 24.188 -24.141 21.129 1.00 92.56 81 VAL A CA 1
ATOM 583 C C . VAL A 1 81 ? 24.947 -23.578 19.923 1.00 92.56 81 VAL A C 1
ATOM 585 O O . VAL A 1 81 ? 24.461 -22.649 19.271 1.00 92.56 81 VAL A O 1
ATOM 588 N N . GLY A 1 82 ? 26.129 -24.119 19.632 1.00 89.81 82 GLY A N 1
ATOM 589 C CA . GLY A 1 82 ? 27.064 -23.646 18.605 1.00 89.81 82 GLY A CA 1
ATOM 590 C C . GLY A 1 82 ? 28.169 -22.723 19.138 1.00 89.81 82 GLY A C 1
ATOM 591 O O . GLY A 1 82 ? 28.808 -22.020 18.356 1.00 89.81 82 GLY A O 1
ATOM 592 N N . THR A 1 83 ? 28.372 -22.670 20.459 1.00 89.19 83 THR A N 1
ATOM 593 C CA . THR A 1 83 ? 29.384 -21.809 21.112 1.00 89.19 83 THR A CA 1
ATOM 594 C C . THR A 1 83 ? 30.391 -22.572 21.972 1.00 89.19 83 THR A C 1
ATOM 596 O O . THR A 1 83 ? 31.346 -21.975 22.468 1.00 89.19 83 THR A O 1
ATOM 599 N N . GLY A 1 84 ? 30.178 -23.874 22.164 1.00 87.38 84 GLY A N 1
ATOM 600 C CA . GLY A 1 84 ? 31.033 -24.753 22.944 1.00 87.38 84 GLY A CA 1
ATOM 601 C C . GLY A 1 84 ? 32.274 -25.231 22.193 1.00 87.38 84 GLY A C 1
ATOM 602 O O . GLY A 1 84 ? 32.523 -24.916 21.030 1.00 87.38 84 GLY A O 1
ATOM 603 N N . THR A 1 85 ? 33.071 -26.032 22.893 1.00 89.38 85 THR A N 1
ATOM 604 C CA . THR A 1 85 ? 34.190 -26.769 22.303 1.00 89.38 85 THR A CA 1
ATOM 605 C C . THR A 1 85 ? 33.633 -27.960 21.538 1.00 89.38 85 THR A C 1
ATOM 607 O O . THR A 1 85 ? 33.020 -28.843 22.140 1.00 89.38 85 THR A O 1
ATOM 610 N N . ILE A 1 86 ? 33.838 -27.970 20.223 1.00 86.38 86 ILE A N 1
ATOM 611 C CA . ILE A 1 86 ? 33.359 -29.024 19.323 1.00 86.38 86 ILE A CA 1
ATOM 612 C C . ILE A 1 86 ? 33.959 -30.372 19.728 1.00 86.38 86 ILE A C 1
ATOM 614 O O . ILE A 1 86 ? 35.167 -30.474 19.960 1.00 86.38 86 ILE A O 1
ATOM 618 N N . ASP A 1 87 ? 33.111 -31.393 19.835 1.00 69.69 87 ASP A N 1
ATOM 619 C CA . ASP A 1 87 ? 33.558 -32.755 20.102 1.00 69.69 87 ASP A CA 1
ATOM 620 C C . ASP A 1 87 ? 34.115 -33.420 18.830 1.00 69.69 87 ASP A C 1
ATOM 622 O O . ASP A 1 87 ? 33.879 -32.993 17.700 1.00 69.69 87 ASP A O 1
ATOM 626 N N . THR A 1 88 ? 34.891 -34.487 19.000 1.00 57.72 88 THR A N 1
ATOM 627 C CA . THR A 1 88 ? 35.566 -35.190 17.895 1.00 57.72 88 THR A CA 1
ATOM 628 C C . THR A 1 88 ? 34.594 -35.928 16.952 1.00 57.72 88 THR A C 1
ATOM 630 O O . THR A 1 88 ? 35.042 -36.584 16.013 1.00 57.72 88 THR A O 1
ATOM 633 N N . PHE A 1 89 ? 33.279 -35.856 17.190 1.00 54.16 89 PHE A N 1
ATOM 634 C CA . PHE A 1 89 ? 32.251 -36.624 16.484 1.00 54.16 89 PHE A CA 1
ATOM 635 C C . PHE A 1 89 ? 31.387 -35.773 15.529 1.00 54.16 89 PHE A C 1
ATOM 637 O O . PHE A 1 89 ? 30.550 -36.335 14.823 1.00 54.16 89 PHE A O 1
ATOM 644 N N . GLY A 1 90 ? 31.604 -34.452 15.442 1.00 52.28 90 GLY A N 1
ATOM 645 C CA . GLY A 1 90 ? 30.893 -33.534 14.536 1.00 52.28 90 GLY A CA 1
ATOM 646 C C . GLY A 1 90 ? 31.782 -32.899 13.457 1.00 52.28 90 GLY A C 1
ATOM 647 O O . GLY A 1 90 ? 32.963 -32.638 13.676 1.00 52.28 90 GLY A O 1
ATOM 648 N N . ALA A 1 91 ? 31.216 -32.616 12.277 1.00 55.34 91 ALA A N 1
ATOM 649 C CA . ALA A 1 91 ? 31.913 -32.109 11.082 1.00 55.34 91 ALA A CA 1
ATOM 650 C C . ALA A 1 91 ? 32.352 -30.622 11.163 1.00 55.34 91 ALA A C 1
ATOM 652 O O . ALA A 1 91 ? 32.229 -29.873 10.193 1.00 55.34 91 ALA A O 1
ATOM 653 N N . GLY A 1 92 ? 32.876 -30.191 12.315 1.00 70.81 92 GLY A N 1
ATOM 654 C CA . GLY A 1 92 ? 33.282 -28.813 12.596 1.00 70.81 92 GLY A CA 1
ATOM 655 C C . GLY A 1 92 ? 32.206 -27.993 13.314 1.00 70.81 92 GLY A C 1
ATOM 656 O O . GLY A 1 92 ? 31.301 -28.540 13.941 1.00 70.81 92 GLY A O 1
ATOM 657 N N . ALA A 1 93 ? 32.337 -26.664 13.258 1.00 82.81 93 ALA A N 1
ATOM 658 C CA . ALA A 1 93 ? 31.371 -25.738 13.849 1.00 82.81 93 ALA A CA 1
ATOM 659 C C . ALA A 1 93 ? 29.950 -25.973 13.304 1.00 82.81 93 ALA A C 1
ATOM 661 O O . ALA A 1 93 ? 29.786 -26.394 12.155 1.00 82.81 93 ALA A O 1
ATOM 662 N N . LEU A 1 94 ? 28.928 -25.660 14.111 1.00 85.56 94 LEU A N 1
ATOM 663 C CA . LEU A 1 94 ? 27.531 -25.789 13.697 1.00 85.56 94 LEU A CA 1
ATOM 664 C C . LEU A 1 94 ? 27.299 -25.025 12.385 1.00 85.56 94 LEU A C 1
ATOM 666 O O . LEU A 1 94 ? 27.619 -23.839 12.271 1.00 85.56 94 LEU A O 1
ATOM 670 N N . SER A 1 95 ? 26.746 -25.714 11.391 1.00 83.56 95 SER A N 1
ATOM 671 C CA . SER A 1 95 ? 26.552 -25.181 10.043 1.00 83.56 95 SER A CA 1
ATOM 672 C C . SER A 1 95 ? 25.118 -25.377 9.562 1.00 83.56 95 SER A C 1
ATOM 674 O O . SER A 1 95 ? 24.393 -26.238 10.060 1.00 83.56 95 SER A O 1
ATOM 676 N N . GLN A 1 96 ? 24.707 -24.585 8.569 1.00 78.38 96 GLN A N 1
ATOM 677 C CA . GLN A 1 96 ? 23.364 -24.671 7.983 1.00 78.38 96 GLN A CA 1
ATOM 678 C C . GLN A 1 96 ? 23.105 -26.052 7.368 1.00 78.38 96 GLN A C 1
ATOM 680 O O . GLN A 1 96 ? 22.027 -26.607 7.538 1.00 78.38 96 GLN A O 1
ATOM 685 N N . THR A 1 97 ? 24.118 -26.650 6.737 1.00 78.62 97 THR A N 1
ATOM 686 C CA . THR A 1 97 ? 24.027 -27.968 6.095 1.00 78.62 97 THR A CA 1
ATOM 687 C C . THR A 1 97 ? 23.719 -29.093 7.086 1.00 78.62 97 THR A C 1
ATOM 689 O O . THR A 1 97 ? 23.049 -30.052 6.723 1.00 78.62 97 THR A O 1
ATOM 692 N N . MET A 1 98 ? 24.154 -28.973 8.347 1.00 83.56 98 MET A N 1
ATOM 693 C CA . MET A 1 98 ? 23.839 -29.947 9.406 1.00 83.56 98 MET A CA 1
ATOM 694 C C . MET A 1 98 ? 22.372 -29.898 9.856 1.00 83.56 98 MET A C 1
ATOM 696 O O . MET A 1 98 ? 21.926 -30.808 10.546 1.00 83.56 98 MET A O 1
ATOM 700 N N . LEU A 1 99 ? 21.652 -28.827 9.512 1.00 82.44 99 LEU A N 1
ATOM 701 C CA . LEU A 1 99 ? 20.239 -28.609 9.829 1.00 82.44 99 LEU A CA 1
ATOM 702 C C . LEU A 1 99 ? 19.346 -28.661 8.576 1.00 82.44 99 LEU A C 1
ATOM 704 O O . LEU A 1 99 ? 18.145 -28.409 8.666 1.00 82.44 99 LEU A O 1
ATOM 708 N N . ALA A 1 100 ? 19.932 -28.931 7.407 1.00 73.56 100 ALA A N 1
ATOM 709 C CA . ALA A 1 100 ? 19.235 -28.962 6.130 1.00 73.56 100 ALA A CA 1
ATOM 710 C C . ALA A 1 100 ? 18.632 -30.351 5.854 1.00 73.56 100 ALA A C 1
ATOM 712 O O . ALA A 1 100 ? 19.176 -31.384 6.249 1.00 73.56 100 ALA A O 1
ATOM 713 N N . GLY A 1 101 ? 17.522 -30.384 5.113 1.00 72.00 101 GLY A N 1
ATOM 714 C CA . GLY A 1 101 ? 16.873 -31.613 4.650 1.00 72.00 101 GLY A CA 1
ATOM 715 C C . GLY A 1 101 ? 15.553 -31.956 5.350 1.00 72.00 101 GLY A C 1
ATOM 716 O O . GLY A 1 101 ? 15.083 -31.260 6.243 1.00 72.00 101 GLY A O 1
ATOM 717 N N . ASN A 1 102 ? 14.937 -33.054 4.902 1.00 71.00 102 ASN A N 1
ATOM 718 C CA . ASN A 1 102 ? 13.555 -33.421 5.253 1.00 71.00 102 ASN A CA 1
ATOM 719 C C . ASN A 1 102 ? 13.452 -34.436 6.409 1.00 71.00 102 ASN A C 1
ATOM 721 O O . ASN A 1 102 ? 12.360 -34.913 6.713 1.00 71.00 102 ASN A O 1
ATOM 725 N N . ALA A 1 103 ? 14.581 -34.824 7.007 1.00 81.06 103 ALA A N 1
ATOM 726 C CA . ALA A 1 103 ? 14.615 -35.752 8.133 1.00 81.06 103 ALA A CA 1
ATOM 727 C C . ALA A 1 103 ? 14.402 -35.012 9.465 1.00 81.06 103 ALA A C 1
ATOM 729 O O . ALA A 1 103 ? 14.742 -33.838 9.604 1.00 81.06 103 ALA A O 1
ATOM 730 N N . GLU A 1 104 ? 13.845 -35.702 10.462 1.00 87.06 104 GLU A N 1
ATOM 731 C CA . GLU A 1 104 ? 13.670 -35.133 11.803 1.00 87.06 104 GLU A CA 1
ATOM 732 C C . GLU A 1 104 ? 15.027 -34.856 12.455 1.00 87.06 104 GLU A C 1
ATOM 734 O O . GLU A 1 104 ? 15.933 -35.683 12.374 1.00 87.06 104 GLU A O 1
ATOM 739 N N . HIS A 1 105 ? 15.162 -33.708 13.119 1.00 91.50 105 HIS A N 1
ATOM 740 C CA . HIS A 1 105 ? 16.371 -33.343 13.851 1.00 91.50 105 HIS A CA 1
ATOM 741 C C . HIS A 1 105 ? 16.090 -33.354 15.357 1.00 91.50 105 HIS A C 1
ATOM 743 O O . HIS A 1 105 ? 15.120 -32.751 15.822 1.00 91.50 105 HIS A O 1
ATOM 749 N N . PHE A 1 106 ? 16.949 -34.017 16.130 1.00 94.06 106 PHE A N 1
ATOM 750 C CA . PHE A 1 106 ? 16.840 -34.110 17.585 1.00 94.06 106 PHE A CA 1
ATOM 751 C C . PHE A 1 106 ? 18.066 -33.508 18.266 1.00 94.06 106 PHE A C 1
ATOM 753 O O . PHE A 1 106 ? 19.195 -33.934 18.021 1.00 94.06 106 PHE A O 1
ATOM 760 N N . LEU A 1 107 ? 17.831 -32.559 19.170 1.00 94.75 107 LEU A N 1
ATOM 761 C CA . LEU A 1 107 ? 18.811 -32.053 20.119 1.00 94.75 107 LEU A CA 1
ATOM 762 C C . LEU A 1 107 ? 18.882 -32.988 21.333 1.00 94.75 107 LEU A C 1
ATOM 764 O O . LEU A 1 107 ? 17.904 -33.176 22.063 1.00 94.75 107 LEU A O 1
ATOM 768 N N . GLN A 1 108 ? 20.061 -33.556 21.554 1.00 94.81 108 GLN A N 1
ATOM 769 C CA . GLN A 1 108 ? 20.414 -34.339 22.727 1.00 94.81 108 GLN A CA 1
ATOM 770 C C . GLN A 1 108 ? 21.224 -33.478 23.690 1.00 94.81 108 GLN A C 1
ATOM 772 O O . GLN A 1 108 ? 22.223 -32.883 23.289 1.00 94.81 108 GLN A O 1
ATOM 777 N N . ILE A 1 109 ? 20.818 -33.472 24.958 1.00 94.69 109 ILE A N 1
ATOM 778 C CA . ILE A 1 109 ? 21.558 -32.836 26.045 1.00 94.69 109 ILE A CA 1
ATOM 779 C C . ILE A 1 109 ? 22.015 -33.912 27.025 1.00 94.69 109 ILE A C 1
ATOM 781 O O . ILE A 1 109 ? 21.240 -34.800 27.382 1.00 94.69 109 ILE A O 1
ATOM 785 N N . ALA A 1 110 ? 23.271 -33.833 27.454 1.00 93.25 110 ALA A N 1
ATOM 786 C CA . ALA A 1 110 ? 23.810 -34.627 28.550 1.00 93.25 110 ALA A CA 1
ATOM 787 C C . ALA A 1 110 ? 24.587 -33.736 29.529 1.00 93.25 110 ALA A C 1
ATOM 789 O O . ALA A 1 110 ? 25.154 -32.719 29.125 1.00 93.25 110 ALA A O 1
ATOM 790 N N . ILE A 1 111 ? 24.580 -34.092 30.816 1.00 93.75 111 ILE A N 1
ATOM 791 C CA . ILE A 1 111 ? 25.160 -33.273 31.893 1.00 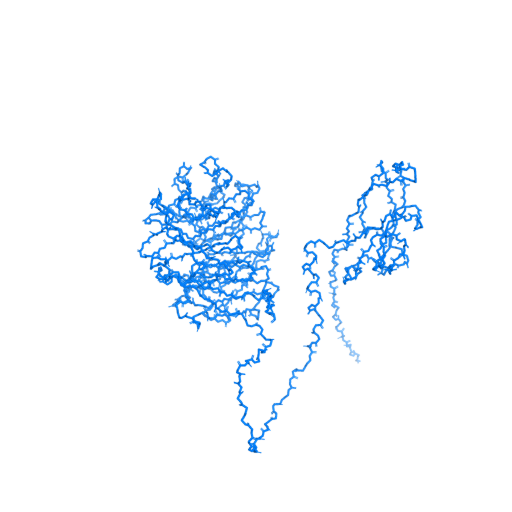93.75 111 ILE A CA 1
ATOM 792 C C . ILE A 1 111 ? 26.277 -34.035 32.610 1.00 93.75 111 ILE A C 1
ATOM 794 O O . ILE A 1 111 ? 26.108 -35.191 32.995 1.00 93.75 111 ILE A O 1
ATOM 798 N N . ASP A 1 112 ? 27.422 -33.375 32.783 1.00 92.12 112 ASP A N 1
ATOM 799 C CA . ASP A 1 112 ? 28.672 -33.825 33.421 1.00 92.12 112 ASP A CA 1
ATOM 800 C C . ASP A 1 112 ? 29.385 -35.006 32.746 1.00 92.12 112 ASP A C 1
ATOM 802 O O . ASP A 1 112 ? 30.596 -35.162 32.87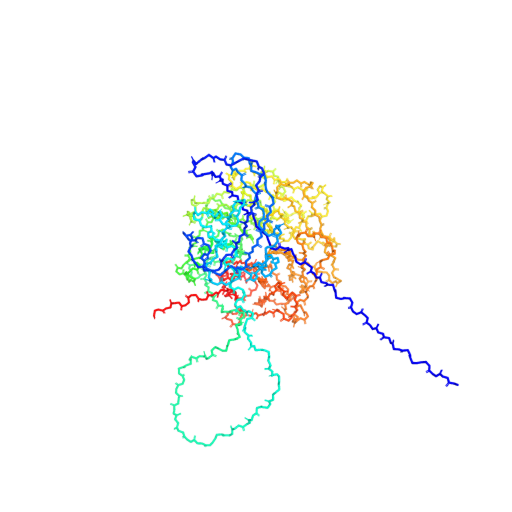4 1.00 92.12 112 ASP A O 1
ATOM 806 N N . SER A 1 113 ? 28.663 -35.800 31.962 1.00 88.88 113 SER A N 1
ATOM 807 C CA . SER A 1 113 ? 29.191 -36.846 31.097 1.00 88.88 113 SER A CA 1
ATOM 808 C C . SER A 1 113 ? 28.327 -36.958 29.847 1.00 88.88 113 SER A C 1
ATOM 810 O O . SER A 1 113 ? 27.101 -36.899 29.938 1.00 88.88 113 SER A O 1
ATOM 812 N N . ALA A 1 114 ? 28.943 -37.214 28.691 1.00 85.75 114 ALA A N 1
ATOM 813 C CA . ALA A 1 114 ? 28.229 -37.455 27.434 1.00 85.75 114 ALA A CA 1
ATOM 814 C C . ALA A 1 114 ? 27.247 -38.648 27.509 1.00 85.75 114 ALA A C 1
ATOM 816 O O . ALA A 1 114 ? 26.312 -38.732 26.717 1.00 85.75 114 ALA A O 1
ATOM 817 N N . GLY A 1 115 ? 27.433 -39.560 28.473 1.00 86.19 115 GLY A N 1
ATOM 818 C CA . GLY A 1 115 ? 26.523 -40.683 28.723 1.00 86.19 115 GLY A CA 1
ATOM 819 C C . GLY A 1 115 ? 25.272 -40.336 29.542 1.00 86.19 115 GLY A C 1
ATOM 820 O O . GLY A 1 115 ? 24.304 -41.093 29.511 1.00 86.19 115 GLY A O 1
ATOM 821 N N . ASN A 1 116 ? 25.252 -39.202 30.248 1.00 91.38 116 ASN A N 1
ATOM 822 C CA . ASN A 1 116 ? 24.148 -38.792 31.125 1.00 91.38 116 ASN A CA 1
ATOM 823 C C . ASN A 1 116 ? 23.068 -38.033 30.344 1.00 91.38 116 ASN A C 1
ATOM 825 O O . ASN A 1 116 ? 22.808 -36.854 30.591 1.00 91.38 116 ASN A O 1
ATOM 829 N N . VAL A 1 117 ? 22.474 -38.703 29.358 1.00 92.38 117 VAL A N 1
ATOM 830 C CA . VAL A 1 117 ? 21.509 -38.096 28.437 1.00 92.38 117 VAL A CA 1
ATOM 831 C C . VAL A 1 117 ? 20.177 -37.816 29.131 1.00 92.38 117 VAL A C 1
ATOM 833 O O . VAL A 1 117 ? 19.563 -38.707 29.717 1.00 92.38 117 VAL A O 1
ATOM 836 N N . THR A 1 118 ? 19.686 -36.586 28.994 1.00 89.50 118 THR A N 1
ATOM 837 C CA . THR A 1 118 ? 18.333 -36.210 29.406 1.00 89.50 118 THR A CA 1
ATOM 838 C C . THR A 1 118 ? 17.330 -36.670 28.349 1.00 89.50 118 THR A C 1
ATOM 840 O O . THR A 1 118 ? 17.415 -36.255 27.190 1.00 89.50 118 THR A O 1
ATOM 843 N N . LEU A 1 119 ? 16.380 -37.521 28.743 1.00 88.69 119 LEU A N 1
ATOM 844 C CA . LEU A 1 119 ? 15.295 -38.003 27.883 1.00 88.69 119 LEU A CA 1
ATOM 845 C C . LEU A 1 119 ? 13.935 -37.435 28.335 1.00 88.69 119 LEU A C 1
ATOM 847 O O . LEU A 1 119 ? 13.732 -37.257 29.537 1.00 88.69 119 LEU A O 1
ATOM 851 N N . PRO A 1 120 ? 12.984 -37.204 27.407 1.00 91.62 120 PRO A N 1
ATOM 852 C CA . PRO A 1 120 ? 13.122 -37.361 25.956 1.00 91.62 120 PRO A CA 1
ATOM 853 C C . PRO A 1 120 ? 14.010 -36.272 25.334 1.00 91.62 120 PRO A C 1
ATOM 855 O O . PRO A 1 120 ? 14.120 -35.168 25.859 1.00 91.62 120 PRO A O 1
ATOM 858 N N . ARG A 1 121 ? 14.639 -36.585 24.197 1.00 93.00 121 ARG A N 1
ATOM 859 C CA . ARG A 1 121 ? 15.401 -35.609 23.404 1.00 93.00 121 ARG A CA 1
ATOM 860 C C . ARG A 1 121 ? 14.463 -34.555 22.818 1.00 93.00 121 ARG A C 1
ATOM 862 O O . ARG A 1 121 ? 13.323 -34.859 22.464 1.00 93.00 121 ARG A O 1
ATOM 869 N N . THR A 1 122 ? 14.959 -33.335 22.656 1.00 92.88 122 THR A N 1
ATOM 870 C CA . THR A 1 122 ? 14.166 -32.224 22.123 1.00 92.88 122 THR A CA 1
ATOM 871 C C . THR A 1 122 ? 14.160 -32.282 20.602 1.00 92.88 122 THR A C 1
ATOM 873 O O . THR A 1 122 ? 15.210 -32.171 19.973 1.00 92.88 122 THR A O 1
ATOM 876 N N . ARG A 1 123 ? 12.986 -32.438 19.987 1.00 91.38 123 ARG A N 1
ATOM 877 C CA . ARG A 1 123 ? 12.839 -32.287 18.535 1.00 91.38 123 ARG A CA 1
ATOM 878 C C . ARG A 1 123 ? 13.021 -30.816 18.156 1.00 91.38 123 ARG A C 1
ATOM 880 O O . ARG A 1 123 ? 12.414 -29.941 18.769 1.00 91.38 123 ARG A O 1
ATOM 887 N N . LEU A 1 124 ? 13.866 -30.549 17.165 1.00 89.00 124 LEU A N 1
ATOM 888 C CA . LEU A 1 124 ? 14.035 -29.214 16.605 1.00 89.00 124 LEU A CA 1
ATOM 889 C C . LEU A 1 124 ? 12.942 -28.990 15.564 1.00 89.00 124 LEU A C 1
ATOM 891 O O . LEU A 1 124 ? 12.964 -29.589 14.491 1.00 89.00 124 LEU A O 1
ATOM 895 N N . GLU A 1 125 ? 11.974 -28.144 15.905 1.00 83.44 125 GLU A N 1
ATOM 896 C CA . GLU A 1 125 ? 10.887 -27.790 14.998 1.00 83.44 125 GLU A CA 1
ATOM 897 C C . GLU A 1 125 ? 11.247 -26.562 14.165 1.00 83.44 125 GLU A C 1
ATOM 899 O O . GLU A 1 125 ? 11.854 -25.601 14.650 1.00 83.44 125 GLU A O 1
ATOM 904 N N . SER A 1 126 ? 10.833 -26.571 12.901 1.00 75.12 126 SER A N 1
ATOM 905 C CA . SER A 1 126 ? 10.942 -25.396 12.047 1.00 75.12 126 SER A CA 1
ATOM 906 C C . SER A 1 126 ? 10.005 -24.297 12.545 1.00 75.12 126 SER A C 1
ATOM 908 O O . SER A 1 126 ? 8.811 -24.515 12.750 1.00 75.12 126 SER A O 1
ATOM 910 N N . VAL A 1 127 ? 10.525 -23.078 12.681 1.00 70.81 127 VAL A N 1
ATOM 911 C CA . VAL A 1 127 ? 9.677 -21.893 12.859 1.00 70.81 127 VAL A CA 1
ATOM 912 C C . VAL A 1 127 ? 8.971 -21.553 11.538 1.00 70.81 127 VAL A C 1
ATOM 914 O O . VAL A 1 127 ? 9.522 -21.851 10.475 1.00 70.81 127 VAL A O 1
ATOM 917 N N . PRO A 1 128 ? 7.801 -20.888 11.552 1.00 53.38 128 PRO A N 1
ATOM 918 C CA . PRO A 1 128 ? 7.027 -20.603 10.337 1.00 53.38 128 PRO A CA 1
ATOM 919 C C . PRO A 1 128 ? 7.832 -19.952 9.198 1.00 53.38 128 PRO A C 1
ATOM 921 O O . PRO A 1 128 ? 7.630 -20.275 8.032 1.00 53.38 128 PRO A O 1
ATOM 924 N N . TYR A 1 129 ? 8.803 -19.096 9.531 1.00 48.66 129 TYR A N 1
ATOM 925 C CA . TYR A 1 129 ? 9.694 -18.462 8.555 1.00 48.66 129 TYR A CA 1
ATOM 926 C C . TYR A 1 129 ? 10.731 -19.431 7.944 1.00 48.66 129 TYR A C 1
ATOM 928 O O . TYR A 1 129 ? 11.051 -19.336 6.763 1.00 48.66 129 TYR A O 1
ATOM 936 N N . ALA A 1 130 ? 11.222 -20.412 8.710 1.00 63.25 130 ALA A N 1
ATOM 937 C CA . ALA A 1 130 ? 12.169 -21.424 8.228 1.00 63.25 130 ALA A CA 1
ATOM 938 C C . ALA A 1 130 ? 11.499 -22.461 7.308 1.00 63.25 130 ALA A C 1
ATOM 940 O O . ALA A 1 130 ? 12.128 -22.953 6.373 1.00 63.25 130 ALA A O 1
ATOM 941 N N . VAL A 1 131 ? 10.205 -22.739 7.514 1.00 55.22 131 VAL A N 1
ATOM 942 C CA . VAL A 1 131 ? 9.409 -23.596 6.615 1.00 55.22 131 VAL A CA 1
ATOM 943 C C . VAL A 1 131 ? 9.349 -23.005 5.201 1.00 55.22 131 VAL A C 1
ATOM 945 O O . VAL A 1 131 ? 9.437 -23.742 4.222 1.00 55.22 131 VAL A O 1
ATOM 948 N N . LEU A 1 132 ? 9.271 -21.674 5.079 1.00 48.88 132 LEU A N 1
ATOM 949 C CA . LEU A 1 132 ? 9.296 -20.982 3.786 1.00 48.88 132 LEU A CA 1
ATOM 950 C C . LEU A 1 132 ? 10.667 -21.100 3.093 1.00 48.88 132 LEU A C 1
ATOM 952 O O . LEU A 1 132 ? 10.717 -21.274 1.873 1.00 48.88 132 LEU A O 1
ATOM 956 N N . ALA A 1 133 ? 11.763 -21.077 3.862 1.00 57.34 133 ALA A N 1
ATOM 957 C CA . ALA A 1 133 ? 13.134 -21.182 3.355 1.00 57.34 133 ALA A CA 1
ATOM 958 C C . ALA A 1 133 ? 13.495 -22.584 2.821 1.00 57.34 133 ALA A C 1
ATOM 960 O O . ALA A 1 133 ? 14.243 -22.680 1.849 1.00 57.34 133 ALA A O 1
ATOM 961 N N . LEU A 1 134 ? 12.914 -23.663 3.369 1.00 50.41 134 LEU A N 1
ATOM 962 C CA . LEU A 1 134 ? 13.128 -25.036 2.871 1.00 50.41 134 LEU A CA 1
ATOM 963 C C . LEU A 1 134 ? 12.752 -25.180 1.381 1.00 50.41 134 LEU A C 1
ATOM 965 O O . LEU A 1 134 ? 13.377 -25.924 0.628 1.00 50.41 134 LEU A O 1
ATOM 969 N N . THR A 1 135 ? 11.752 -24.416 0.937 1.00 47.88 135 THR A N 1
ATOM 970 C CA . THR A 1 135 ? 11.292 -24.371 -0.459 1.00 47.88 135 THR A CA 1
ATOM 971 C C . THR A 1 135 ? 12.262 -23.668 -1.417 1.00 47.88 135 THR A C 1
ATOM 973 O O . THR A 1 135 ? 12.146 -23.857 -2.627 1.00 47.88 135 THR A O 1
ATOM 976 N N . ALA A 1 136 ? 13.193 -22.854 -0.908 1.00 46.59 136 ALA A N 1
ATOM 977 C CA . ALA A 1 136 ? 14.171 -22.121 -1.714 1.00 46.59 136 ALA A CA 1
ATOM 978 C C . ALA A 1 136 ? 15.414 -22.970 -2.039 1.00 46.59 136 ALA A C 1
ATOM 980 O O . ALA A 1 136 ? 15.979 -22.847 -3.125 1.00 46.59 136 ALA A O 1
ATOM 981 N N . GLU A 1 137 ? 15.806 -23.883 -1.146 1.00 46.12 137 GLU A N 1
ATOM 982 C CA . GLU A 1 137 ? 17.010 -24.711 -1.309 1.00 46.12 137 GLU A CA 1
ATOM 983 C C . GLU A 1 137 ? 16.838 -25.817 -2.369 1.00 46.12 137 GLU A C 1
ATOM 985 O O . GLU A 1 137 ? 17.798 -26.232 -3.008 1.00 46.12 137 GLU A O 1
ATOM 990 N N . THR A 1 138 ? 15.604 -26.250 -2.654 1.00 42.84 138 THR A N 1
ATOM 991 C CA . THR A 1 138 ? 15.336 -27.206 -3.748 1.00 42.84 138 THR A CA 1
ATOM 992 C C . THR A 1 138 ? 15.383 -26.556 -5.142 1.00 42.84 138 THR A C 1
ATOM 994 O O . THR A 1 138 ? 15.360 -27.261 -6.150 1.00 42.84 138 THR A O 1
ATOM 997 N N . ALA A 1 139 ? 15.454 -25.221 -5.237 1.00 42.94 139 ALA A N 1
ATOM 998 C CA . ALA A 1 139 ? 15.503 -24.505 -6.516 1.00 42.94 139 ALA A CA 1
ATOM 999 C C . ALA A 1 139 ? 16.917 -24.440 -7.130 1.00 42.94 139 ALA A C 1
ATOM 1001 O O . ALA A 1 139 ? 17.054 -24.208 -8.331 1.00 42.94 139 ALA A O 1
ATOM 1002 N N . THR A 1 140 ? 17.973 -24.674 -6.343 1.00 40.59 140 THR A N 1
ATOM 1003 C CA . THR A 1 140 ? 19.380 -24.573 -6.781 1.00 40.59 140 THR A CA 1
ATOM 1004 C C . THR A 1 140 ? 19.924 -25.837 -7.455 1.00 40.59 140 THR A C 1
ATOM 1006 O O . THR A 1 140 ? 21.024 -25.803 -8.000 1.00 40.59 140 THR A O 1
ATOM 1009 N N . THR A 1 141 ? 19.168 -26.942 -7.497 1.00 38.72 141 THR A N 1
ATOM 1010 C CA . THR A 1 141 ? 19.604 -28.211 -8.122 1.00 38.72 141 THR A CA 1
ATOM 1011 C C . THR A 1 141 ? 19.099 -28.433 -9.555 1.00 38.72 141 THR A C 1
ATOM 1013 O O . THR A 1 141 ? 19.276 -29.519 -10.106 1.00 38.72 141 THR A O 1
ATOM 1016 N N . ALA A 1 142 ? 18.523 -27.421 -10.215 1.00 34.31 142 ALA A N 1
ATOM 1017 C CA . ALA A 1 142 ? 18.181 -27.505 -11.638 1.00 34.31 142 ALA A CA 1
ATOM 1018 C C . ALA A 1 142 ? 19.442 -27.353 -12.516 1.00 34.31 142 ALA A C 1
ATOM 1020 O O . ALA A 1 142 ? 19.820 -26.268 -12.956 1.00 34.31 142 ALA A O 1
ATOM 1021 N N . THR A 1 143 ? 20.110 -28.479 -12.753 1.00 38.00 143 THR A N 1
ATOM 1022 C CA . THR A 1 143 ? 21.268 -28.642 -13.636 1.00 38.00 143 THR A CA 1
ATOM 1023 C C . THR A 1 143 ? 20.914 -28.368 -15.100 1.00 38.00 143 THR A C 1
ATOM 1025 O O . THR A 1 143 ? 20.646 -29.307 -15.832 1.00 38.00 143 THR A O 1
ATOM 1028 N N . TYR A 1 144 ? 20.958 -27.117 -15.567 1.00 37.69 144 TYR A N 1
ATOM 1029 C CA . TYR A 1 144 ? 21.046 -26.819 -17.008 1.00 37.69 144 TYR A CA 1
ATOM 1030 C C . TYR A 1 144 ? 21.844 -25.539 -17.282 1.00 37.69 144 TYR A C 1
ATOM 1032 O O . TYR A 1 144 ? 21.334 -24.546 -17.792 1.00 37.69 144 TYR A O 1
ATOM 1040 N N . ALA A 1 145 ? 23.140 -25.583 -16.983 1.00 37.19 145 ALA A N 1
ATOM 1041 C CA . ALA A 1 145 ? 24.119 -24.765 -17.684 1.00 37.19 145 ALA A CA 1
ATOM 1042 C C . ALA A 1 145 ? 24.895 -25.693 -18.624 1.00 37.19 145 ALA A C 1
ATOM 1044 O O . ALA A 1 145 ? 25.781 -26.407 -18.168 1.00 37.19 145 ALA A O 1
ATOM 1045 N N . THR A 1 146 ? 24.518 -25.749 -19.905 1.00 35.00 146 THR A N 1
ATOM 1046 C CA . THR A 1 146 ? 25.424 -26.003 -21.046 1.00 35.00 146 THR A CA 1
ATOM 1047 C C . THR A 1 146 ? 24.674 -25.983 -22.381 1.00 35.00 146 THR A C 1
ATOM 1049 O O . THR A 1 146 ? 23.582 -26.526 -22.510 1.00 35.00 146 THR A O 1
ATOM 1052 N N . ASN A 1 147 ? 25.352 -25.398 -23.374 1.00 30.98 147 ASN A N 1
ATOM 1053 C CA . ASN A 1 147 ? 25.114 -25.440 -24.823 1.00 30.98 147 ASN A CA 1
ATOM 1054 C C . ASN A 1 147 ? 24.304 -24.286 -25.428 1.00 30.98 147 ASN A C 1
ATOM 1056 O O . ASN A 1 147 ? 23.197 -24.426 -25.942 1.00 30.98 147 ASN A O 1
ATOM 1060 N N . SER A 1 148 ? 24.981 -23.139 -25.480 1.00 32.75 148 SER A N 1
ATOM 1061 C CA . SER A 1 148 ? 24.980 -22.299 -26.672 1.00 32.75 148 SER A CA 1
ATOM 1062 C C . SER A 1 148 ? 25.473 -23.084 -27.903 1.00 32.75 148 SER A C 1
ATOM 1064 O O . SER A 1 148 ? 26.360 -23.931 -27.814 1.00 32.75 148 SER A O 1
ATOM 1066 N N . SER A 1 149 ? 24.937 -22.708 -29.067 1.00 34.53 149 SER A N 1
ATOM 1067 C CA . SER A 1 149 ? 25.332 -23.096 -30.432 1.00 34.53 149 SER A CA 1
ATOM 1068 C C . SER A 1 149 ? 24.927 -24.496 -30.923 1.00 34.53 149 SER A C 1
ATOM 1070 O O . SER A 1 149 ? 25.480 -25.514 -30.527 1.00 34.53 149 SER A O 1
ATOM 1072 N N . SER A 1 150 ? 23.994 -24.543 -31.879 1.00 32.12 150 SER A N 1
ATOM 1073 C CA . SER A 1 150 ? 24.244 -24.979 -33.268 1.00 32.12 150 SER A CA 1
ATOM 1074 C C . SER A 1 150 ? 22.937 -25.314 -34.008 1.00 32.12 150 SER A C 1
ATOM 1076 O O . SER A 1 150 ? 22.083 -26.034 -33.514 1.00 32.12 150 SER A O 1
ATOM 1078 N N . GLN A 1 151 ? 22.818 -24.738 -35.209 1.00 32.16 151 GLN A N 1
ATOM 1079 C CA . GLN A 1 151 ? 22.180 -25.291 -36.411 1.00 32.16 151 GLN A CA 1
ATOM 1080 C C . GLN A 1 151 ? 20.792 -25.947 -36.291 1.00 32.16 151 GLN A C 1
ATOM 1082 O O . GLN A 1 151 ? 20.654 -27.107 -35.923 1.00 32.16 151 GLN A O 1
ATOM 1087 N N . PHE A 1 152 ? 19.771 -25.261 -36.811 1.00 29.30 152 PHE A N 1
ATOM 1088 C CA . PHE A 1 152 ? 18.567 -25.928 -37.308 1.00 29.30 152 PHE A CA 1
ATOM 1089 C C . PHE A 1 152 ? 18.902 -26.713 -38.589 1.00 29.30 152 PHE A C 1
ATOM 1091 O O . PHE A 1 152 ? 19.293 -26.082 -39.579 1.00 29.30 152 PHE A O 1
ATOM 1098 N N . PRO A 1 153 ? 18.699 -28.042 -38.656 1.00 34.91 153 PRO A N 1
ATOM 1099 C CA . PRO A 1 153 ? 18.601 -28.720 -39.934 1.00 34.91 153 PRO A CA 1
ATOM 1100 C C . PRO A 1 153 ? 17.186 -28.507 -40.481 1.00 34.91 153 PRO A C 1
ATOM 1102 O O . PRO A 1 153 ? 16.189 -28.872 -39.858 1.00 34.91 153 PRO A O 1
ATOM 1105 N N . LYS A 1 154 ? 17.101 -27.929 -41.683 1.00 43.25 154 LYS A N 1
ATOM 1106 C CA . LYS A 1 154 ? 15.925 -28.063 -42.550 1.00 43.25 154 LYS A CA 1
ATOM 1107 C C . LYS A 1 154 ? 15.679 -29.553 -42.790 1.00 43.25 154 LYS A C 1
ATOM 1109 O O . LYS A 1 154 ? 16.525 -30.198 -43.404 1.00 43.25 154 LYS A O 1
ATOM 1114 N N . TRP A 1 155 ? 14.508 -30.062 -42.415 1.00 31.91 155 TRP A N 1
ATOM 1115 C CA . TRP A 1 155 ? 14.009 -31.323 -42.960 1.00 31.91 155 TRP A CA 1
ATOM 1116 C C . TRP A 1 155 ? 12.747 -31.071 -43.781 1.00 31.91 155 TRP A C 1
ATOM 1118 O O . TRP A 1 155 ? 11.745 -30.564 -43.280 1.00 31.91 155 TRP A O 1
ATOM 1128 N N . GLY A 1 156 ? 12.846 -31.374 -45.076 1.00 34.94 156 GLY A N 1
ATOM 1129 C CA . GLY A 1 156 ? 11.726 -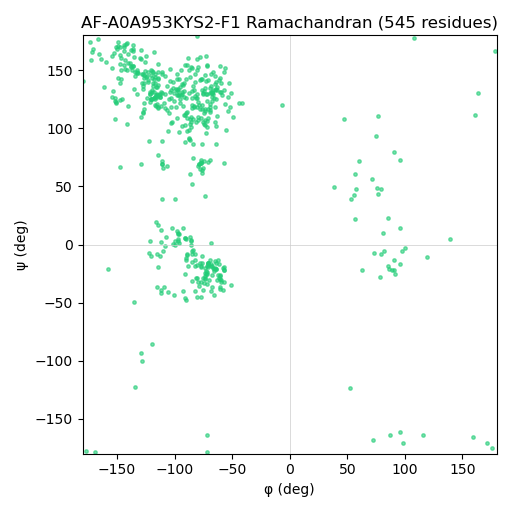31.390 -46.005 1.00 34.94 156 GLY A CA 1
ATOM 1130 C C . GLY A 1 156 ? 10.758 -32.528 -45.698 1.00 34.94 156 GLY A C 1
ATOM 1131 O O . GLY A 1 156 ? 11.167 -33.608 -45.277 1.00 34.94 156 GLY A O 1
ATOM 1132 N N . VAL A 1 157 ? 9.476 -32.281 -45.951 1.00 32.97 157 VAL A N 1
ATOM 1133 C CA . VAL A 1 157 ? 8.421 -33.287 -45.844 1.00 32.97 157 VAL A CA 1
ATOM 1134 C C . VAL A 1 157 ? 7.825 -33.495 -47.231 1.00 32.97 157 VAL A C 1
ATOM 1136 O O . VAL A 1 157 ? 7.290 -32.571 -47.838 1.00 32.97 157 VAL A O 1
ATOM 1139 N N . THR A 1 158 ? 7.931 -34.719 -47.738 1.00 36.31 158 THR A N 1
ATOM 1140 C CA . THR A 1 158 ? 7.113 -35.245 -48.836 1.00 36.31 158 THR A CA 1
ATOM 1141 C C . THR A 1 158 ? 6.536 -36.558 -48.325 1.00 36.31 158 THR A C 1
ATOM 1143 O O . THR A 1 158 ? 7.289 -37.482 -48.038 1.00 36.31 158 THR A O 1
ATOM 1146 N N . GLY A 1 159 ? 5.218 -36.634 -48.147 1.00 31.62 159 GLY A N 1
ATOM 1147 C CA . GLY A 1 159 ? 4.577 -37.857 -47.665 1.00 31.62 159 GLY A CA 1
ATOM 1148 C C . GLY A 1 159 ? 3.188 -37.621 -47.092 1.00 31.62 159 GLY A C 1
ATOM 1149 O O . GLY A 1 159 ? 3.032 -36.978 -46.064 1.00 31.62 159 GLY A O 1
ATOM 1150 N N . GLN A 1 160 ? 2.193 -38.130 -47.806 1.00 34.88 160 GLN A N 1
ATOM 1151 C CA . GLN A 1 160 ? 0.760 -38.043 -47.554 1.00 34.88 160 GLN A CA 1
ATOM 1152 C C . GLN A 1 160 ? 0.309 -38.685 -46.228 1.00 34.88 160 GLN A C 1
ATOM 1154 O O . GLN A 1 160 ? 0.716 -39.796 -45.908 1.00 34.88 160 GLN A O 1
ATOM 1159 N N . GLY A 1 161 ? -0.655 -38.031 -45.567 1.00 33.62 161 GLY A N 1
ATOM 1160 C CA . GLY A 1 161 ? -1.826 -38.706 -45.002 1.00 33.62 161 GLY A CA 1
ATOM 1161 C C . GLY A 1 161 ? -1.744 -39.225 -43.569 1.00 33.62 161 GLY A C 1
ATOM 1162 O O . GLY A 1 161 ? -1.683 -40.429 -43.385 1.00 33.62 161 GLY A O 1
ATOM 1163 N N . LEU A 1 162 ? -1.917 -38.342 -42.579 1.00 29.27 162 LEU A N 1
ATOM 1164 C CA . LEU A 1 162 ? -2.746 -38.586 -41.388 1.00 29.27 162 LEU A CA 1
ATOM 1165 C C . LEU A 1 162 ? -3.282 -37.233 -40.896 1.00 29.27 162 LEU A C 1
ATOM 1167 O O . LEU A 1 162 ? -2.517 -36.314 -40.613 1.00 29.27 162 LEU A O 1
ATOM 1171 N N . VAL A 1 163 ? -4.607 -37.104 -40.830 1.00 38.06 163 VAL A N 1
ATOM 1172 C CA . VAL A 1 163 ? -5.289 -35.933 -40.268 1.00 38.06 163 VAL A CA 1
ATOM 1173 C C . VAL A 1 163 ? -5.091 -35.967 -38.755 1.00 38.06 163 VAL A C 1
ATOM 1175 O O . VAL A 1 163 ? -5.765 -36.717 -38.054 1.00 38.06 163 VAL A O 1
ATOM 1178 N N . TRP A 1 164 ? -4.155 -35.168 -38.251 1.00 26.97 164 TRP A N 1
ATOM 1179 C CA . TRP A 1 164 ? -4.116 -34.809 -36.838 1.00 26.97 164 TRP A CA 1
ATOM 1180 C C . TRP A 1 164 ? -4.965 -33.555 -36.661 1.00 26.97 164 TRP A C 1
ATOM 1182 O O . TRP A 1 164 ? -4.639 -32.499 -37.196 1.00 26.97 164 TRP A O 1
ATOM 1192 N N . ASN A 1 165 ? -6.075 -33.694 -35.943 1.00 33.25 165 ASN A N 1
ATOM 1193 C CA . ASN A 1 165 ? -6.847 -32.580 -35.416 1.00 33.25 165 ASN A CA 1
ATOM 1194 C C . ASN A 1 165 ? -6.221 -32.212 -34.063 1.00 33.25 165 ASN A C 1
ATOM 1196 O O . ASN A 1 165 ? -6.414 -32.971 -33.107 1.00 33.25 165 ASN A O 1
ATOM 1200 N N . PRO A 1 166 ? -5.440 -31.125 -33.934 1.00 33.59 166 PRO A N 1
ATOM 1201 C CA . PRO A 1 166 ? -5.007 -30.707 -32.622 1.00 33.59 166 PRO A CA 1
ATOM 1202 C C . PRO A 1 166 ? -6.210 -30.052 -31.943 1.00 33.59 166 PRO A C 1
ATOM 1204 O O . PRO A 1 166 ? -6.565 -28.912 -32.236 1.00 33.59 166 PRO A O 1
ATOM 1207 N N . LEU A 1 167 ? -6.807 -30.766 -30.985 1.00 30.73 167 LEU A N 1
ATOM 1208 C CA . LEU A 1 167 ? -7.267 -30.099 -29.771 1.00 30.73 167 LEU A CA 1
ATOM 1209 C C . LEU A 1 167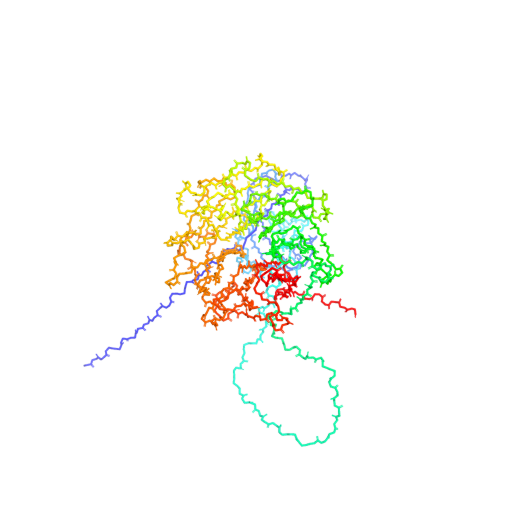 ? -6.079 -29.257 -29.308 1.00 30.73 167 LEU A C 1
ATOM 1211 O O . LEU A 1 167 ? -5.037 -29.807 -28.951 1.00 30.73 167 LEU A O 1
ATOM 1215 N N . SER A 1 168 ? -6.193 -27.938 -29.423 1.00 35.84 168 SER A N 1
ATOM 1216 C CA . SER A 1 168 ? -5.153 -26.996 -29.037 1.00 35.84 168 SER A CA 1
ATOM 1217 C C . SER A 1 168 ? -5.016 -26.984 -27.515 1.00 35.84 168 SER A C 1
ATOM 1219 O O . SER A 1 168 ? -5.415 -26.038 -26.847 1.00 35.84 168 SER A O 1
ATOM 1221 N N . HIS A 1 169 ? -4.448 -28.045 -26.952 1.00 30.30 169 HIS A N 1
ATOM 1222 C CA . HIS A 1 169 ? -3.618 -27.911 -25.773 1.00 30.30 169 HIS A CA 1
ATOM 1223 C C . HIS A 1 169 ? -2.331 -27.265 -26.270 1.00 30.30 169 HIS A C 1
ATOM 1225 O O . HIS A 1 169 ? -1.458 -27.921 -26.841 1.00 30.30 169 HIS A O 1
ATOM 1231 N N . SER A 1 170 ? -2.267 -25.939 -26.141 1.00 35.44 170 SER A N 1
ATOM 1232 C CA . SER A 1 170 ? -1.009 -25.222 -26.256 1.00 35.44 170 SER A CA 1
ATOM 1233 C C . SER A 1 170 ? -0.039 -25.872 -25.281 1.00 35.44 170 SER A C 1
ATOM 1235 O O . SER A 1 170 ? -0.255 -25.855 -24.070 1.00 35.44 170 SER A O 1
ATOM 1237 N N . LEU A 1 171 ? 1.007 -26.484 -25.826 1.00 32.53 171 LEU A N 1
ATOM 1238 C CA . LEU A 1 171 ? 2.206 -26.825 -25.085 1.00 32.53 171 LEU A CA 1
ATOM 1239 C C . LEU A 1 171 ? 2.708 -25.527 -24.449 1.00 32.53 171 LEU A C 1
ATOM 1241 O O . LEU A 1 171 ? 3.324 -24.701 -25.123 1.00 32.53 171 LEU A O 1
ATOM 1245 N N . GLU A 1 172 ? 2.389 -25.319 -23.172 1.00 31.05 172 GLU A N 1
ATOM 1246 C CA . GLU A 1 172 ? 3.004 -24.267 -22.381 1.00 31.05 172 GLU A CA 1
ATOM 1247 C C . GLU A 1 172 ? 4.490 -24.595 -22.273 1.00 31.05 172 GLU A C 1
ATOM 1249 O O . GLU A 1 172 ? 4.930 -25.460 -21.515 1.00 31.05 172 GLU A O 1
ATOM 1254 N N . SER A 1 173 ? 5.286 -23.901 -23.079 1.00 31.30 173 SER A N 1
ATOM 1255 C CA . SER A 1 173 ? 6.700 -23.717 -22.805 1.00 31.30 173 SER A CA 1
ATOM 1256 C C . SER A 1 173 ? 6.850 -23.199 -21.367 1.00 31.30 173 SER A C 1
ATOM 1258 O O . SER A 1 173 ? 6.200 -22.203 -21.037 1.00 31.30 173 SER A O 1
ATOM 1260 N N . PRO A 1 174 ? 7.709 -23.784 -20.511 1.00 36.41 174 PRO A N 1
ATOM 1261 C CA . PRO A 1 174 ? 7.946 -23.280 -19.166 1.00 36.41 174 PRO A CA 1
ATOM 1262 C C . PRO A 1 174 ? 8.866 -22.053 -19.240 1.00 36.41 174 PRO A C 1
ATOM 1264 O O . PRO A 1 174 ? 10.030 -22.073 -18.856 1.00 36.41 174 PRO A O 1
ATOM 1267 N N . SER A 1 175 ? 8.319 -20.965 -19.766 1.00 35.38 175 SER A N 1
ATOM 1268 C CA . SER A 1 175 ? 8.783 -19.598 -19.598 1.00 35.38 175 SER A CA 1
ATOM 1269 C C . SER A 1 175 ? 7.594 -18.865 -18.993 1.00 35.38 175 SER A C 1
ATOM 1271 O O . SER A 1 175 ? 6.697 -18.421 -19.708 1.00 35.38 175 SER A O 1
ATOM 1273 N N . ARG A 1 176 ? 7.498 -18.852 -17.657 1.00 39.31 176 ARG A N 1
ATOM 1274 C CA . ARG A 1 176 ? 6.391 -18.167 -16.977 1.00 39.31 176 ARG A CA 1
ATOM 1275 C C . ARG A 1 176 ? 6.514 -16.670 -17.269 1.00 39.31 176 ARG A C 1
ATOM 1277 O O . ARG A 1 176 ? 7.432 -16.002 -16.796 1.00 39.31 176 ARG A O 1
ATOM 1284 N N . THR A 1 177 ? 5.638 -16.206 -18.152 1.00 52.38 177 THR A N 1
ATOM 1285 C CA . THR A 1 177 ? 5.456 -14.807 -18.540 1.00 52.38 177 THR A CA 1
ATOM 1286 C C . THR A 1 177 ? 4.667 -14.119 -17.426 1.00 52.38 177 THR A C 1
ATOM 1288 O O . THR A 1 177 ? 3.770 -14.748 -16.869 1.00 52.38 177 THR A O 1
ATOM 1291 N N . LEU A 1 178 ? 5.002 -12.862 -17.102 1.00 65.38 178 LEU A N 1
ATOM 1292 C CA . LEU A 1 178 ? 4.199 -11.998 -16.225 1.00 65.38 178 LEU A CA 1
ATOM 1293 C C . LEU A 1 178 ? 2.715 -12.132 -16.630 1.00 65.38 178 LEU A C 1
ATOM 1295 O O . LEU A 1 178 ? 2.404 -11.969 -17.807 1.00 65.38 178 LEU A O 1
ATOM 1299 N N . GLY A 1 179 ? 1.878 -12.539 -15.670 1.00 66.81 179 GLY A N 1
ATOM 1300 C CA . GLY A 1 179 ? 0.824 -13.548 -15.860 1.00 66.81 179 GLY A CA 1
ATOM 1301 C C . GLY A 1 179 ? -0.438 -13.221 -16.673 1.00 66.81 179 GLY A C 1
ATOM 1302 O O . GLY A 1 179 ? -0.518 -12.269 -17.440 1.00 66.81 179 GLY A O 1
ATOM 1303 N N . GLU A 1 180 ? -1.449 -14.078 -16.485 1.00 81.75 180 GLU A N 1
ATOM 1304 C CA . GLU A 1 180 ? -2.796 -13.966 -17.061 1.00 81.75 180 GLU A CA 1
ATOM 1305 C C . GLU A 1 180 ? -3.540 -12.743 -16.496 1.00 81.75 180 GLU A C 1
ATOM 1307 O O . GLU A 1 180 ? -3.559 -12.523 -15.279 1.00 81.75 180 GLU A O 1
ATOM 1312 N N . VAL A 1 181 ? -4.158 -11.959 -17.386 1.00 90.94 181 VAL A N 1
ATOM 1313 C CA . VAL A 1 181 ? -4.991 -10.801 -17.036 1.00 90.94 181 VAL A CA 1
ATOM 1314 C C . VAL A 1 181 ? -6.451 -11.241 -16.999 1.00 90.94 181 VAL A C 1
ATOM 1316 O O . VAL A 1 181 ? -6.998 -11.688 -18.004 1.00 90.94 181 VAL A O 1
ATOM 1319 N N . SER A 1 182 ? -7.110 -11.065 -15.856 1.00 92.62 182 SER A N 1
ATOM 1320 C CA . SER A 1 182 ? -8.569 -11.185 -15.743 1.00 92.62 182 SER A CA 1
ATOM 1321 C C . SER A 1 182 ? -9.175 -9.832 -15.389 1.00 92.62 182 SER A C 1
ATOM 1323 O O . SER A 1 182 ? -8.518 -8.995 -14.770 1.00 92.62 182 SER A O 1
ATOM 1325 N N . LEU A 1 183 ? -10.444 -9.614 -15.732 1.00 94.75 183 LEU A N 1
ATOM 1326 C CA . LEU A 1 183 ? -11.144 -8.378 -15.392 1.00 94.75 183 LEU A CA 1
ATOM 1327 C C . LEU A 1 183 ? -12.569 -8.633 -14.911 1.00 94.75 183 LEU A C 1
ATOM 1329 O O . LEU A 1 183 ? -13.210 -9.601 -15.311 1.00 94.75 183 LEU A O 1
ATOM 1333 N N . VAL A 1 184 ? -13.069 -7.713 -14.093 1.00 96.06 184 VAL A N 1
ATOM 1334 C CA . VAL A 1 184 ? -14.486 -7.588 -13.738 1.00 96.06 184 VAL A CA 1
ATOM 1335 C C . VAL A 1 184 ? -14.924 -6.154 -14.005 1.00 96.06 184 VAL A C 1
ATOM 1337 O O . VAL A 1 184 ? -14.197 -5.217 -13.683 1.00 96.06 184 VAL A O 1
ATOM 1340 N N . ASP A 1 185 ? -16.097 -5.964 -14.608 1.00 95.75 185 ASP A N 1
ATOM 1341 C CA . ASP A 1 185 ? -16.665 -4.633 -14.832 1.00 95.75 185 ASP A CA 1
ATOM 1342 C C . ASP A 1 185 ? -17.781 -4.352 -13.826 1.00 95.75 185 ASP A C 1
ATOM 1344 O O . ASP A 1 185 ? -18.900 -4.856 -13.947 1.00 95.75 185 ASP A O 1
ATOM 1348 N N . LEU A 1 186 ? -17.474 -3.524 -12.829 1.00 96.81 186 LEU A N 1
ATOM 1349 C CA . LEU A 1 186 ? -18.405 -3.116 -11.780 1.00 96.81 186 LEU A CA 1
ATOM 1350 C C . LEU A 1 186 ? -19.606 -2.346 -12.353 1.00 96.81 186 LEU A C 1
ATOM 1352 O O . LEU A 1 186 ? -20.701 -2.414 -11.789 1.00 96.81 186 LEU A O 1
ATOM 1356 N N . ALA A 1 187 ? -19.442 -1.682 -13.505 1.00 95.75 187 ALA A N 1
ATOM 1357 C CA . ALA A 1 187 ? -20.508 -0.916 -14.141 1.00 95.75 187 ALA A CA 1
ATOM 1358 C C . ALA A 1 187 ? -21.664 -1.798 -14.645 1.00 95.75 187 ALA A C 1
ATOM 1360 O O . ALA A 1 187 ? -22.777 -1.308 -14.836 1.00 95.75 187 ALA A O 1
ATOM 1361 N N . THR A 1 188 ? -21.418 -3.098 -14.832 1.00 96.00 188 THR A N 1
ATOM 1362 C CA . THR A 1 188 ? -22.455 -4.078 -15.200 1.00 96.00 188 THR A CA 1
ATOM 1363 C C . THR A 1 188 ? -23.381 -4.418 -14.032 1.00 96.00 188 THR A C 1
ATOM 1365 O O . THR A 1 188 ? -24.543 -4.751 -14.247 1.00 96.00 188 THR A O 1
ATOM 1368 N N . VAL A 1 189 ? -22.884 -4.298 -12.797 1.00 97.06 189 VAL A N 1
ATOM 1369 C CA . VAL A 1 189 ? -23.662 -4.493 -11.565 1.00 97.06 189 VAL A CA 1
ATOM 1370 C C . VAL A 1 189 ? -24.435 -3.221 -11.233 1.00 97.06 189 VAL A C 1
ATOM 1372 O O . VAL A 1 189 ? -25.595 -3.270 -10.831 1.00 97.06 189 VAL A O 1
ATOM 1375 N N . ASN A 1 190 ? -23.804 -2.061 -11.423 1.00 97.12 190 ASN A N 1
ATOM 1376 C CA . ASN A 1 190 ? -24.441 -0.759 -11.279 1.00 97.12 190 ASN A CA 1
ATOM 1377 C C . ASN A 1 190 ? -23.755 0.255 -12.194 1.00 97.12 190 ASN A C 1
ATOM 1379 O O . ASN A 1 190 ? -22.564 0.500 -12.041 1.00 97.12 190 ASN A O 1
ATOM 1383 N N . ALA A 1 191 ? -24.502 0.915 -13.082 1.00 95.44 191 ALA A N 1
ATOM 1384 C CA . ALA A 1 191 ? -23.942 1.842 -14.070 1.00 95.44 191 ALA A CA 1
ATOM 1385 C C . ALA A 1 191 ? -23.114 3.004 -13.474 1.00 95.44 191 ALA A C 1
ATOM 1387 O O . ALA A 1 191 ? -22.280 3.583 -14.179 1.00 95.44 191 ALA A O 1
ATOM 1388 N N . SER A 1 192 ? -23.327 3.334 -12.195 1.00 95.50 192 SER A N 1
ATOM 1389 C CA . SER A 1 192 ? -22.599 4.365 -11.448 1.00 95.50 192 SER A CA 1
ATOM 1390 C C . SER A 1 192 ? -21.337 3.856 -10.742 1.00 95.50 192 SER A C 1
ATOM 1392 O O . SER A 1 192 ? -20.585 4.675 -10.215 1.00 95.50 192 SER A O 1
ATOM 1394 N N . ALA A 1 193 ? -21.090 2.541 -10.709 1.00 96.19 193 ALA A N 1
ATOM 1395 C CA . ALA A 1 193 ? -19.898 1.925 -10.121 1.00 96.19 193 ALA A CA 1
ATOM 1396 C C . ALA A 1 193 ? -18.691 2.075 -11.060 1.00 96.19 193 ALA A C 1
ATOM 1398 O O . ALA A 1 193 ? -18.229 1.130 -11.696 1.00 96.19 193 ALA A O 1
ATOM 1399 N N . LYS A 1 194 ? -18.215 3.314 -11.166 1.00 95.31 194 LYS A N 1
ATOM 1400 C CA . LYS A 1 194 ? -17.074 3.761 -11.969 1.00 95.31 194 LYS A CA 1
ATOM 1401 C C . LYS A 1 194 ? -16.255 4.749 -11.147 1.00 95.31 194 LYS A C 1
ATOM 1403 O O . LYS A 1 194 ? -16.751 5.256 -10.144 1.00 95.31 194 LYS A O 1
ATOM 1408 N N . GLY A 1 195 ? -15.044 5.064 -11.598 1.00 93.56 195 GLY A N 1
ATOM 1409 C CA . GLY A 1 195 ? -14.306 6.209 -11.063 1.00 93.56 195 GLY A CA 1
ATOM 1410 C C . GLY A 1 195 ? -13.615 5.960 -9.728 1.00 93.56 195 GLY A C 1
ATOM 1411 O O . GLY A 1 195 ? -13.711 6.761 -8.801 1.00 93.56 195 GLY A O 1
ATOM 1412 N N . TYR A 1 196 ? -12.896 4.847 -9.639 1.00 95.12 196 TYR A N 1
ATOM 1413 C CA . TYR A 1 196 ? -12.122 4.458 -8.462 1.00 95.12 196 TYR A CA 1
ATOM 1414 C C . TYR A 1 196 ? -10.654 4.910 -8.589 1.00 95.12 196 TYR A C 1
ATOM 1416 O O . TYR A 1 196 ? -10.129 4.999 -9.699 1.00 95.12 196 TYR A O 1
ATOM 1424 N N . ALA A 1 197 ? -9.983 5.194 -7.465 1.00 88.62 197 ALA A N 1
ATOM 1425 C CA . ALA A 1 197 ? -8.590 5.678 -7.452 1.00 88.62 197 ALA A CA 1
ATOM 1426 C C . ALA A 1 197 ? -7.605 4.798 -6.670 1.00 88.62 197 ALA A C 1
ATOM 1428 O O . ALA A 1 197 ? -6.440 5.130 -6.563 1.00 88.62 197 ALA A O 1
ATOM 1429 N N . GLY A 1 198 ? -8.037 3.670 -6.120 1.00 90.06 198 GLY A N 1
ATOM 1430 C CA . GLY A 1 198 ? -7.167 2.788 -5.353 1.00 90.06 198 GLY A CA 1
ATOM 1431 C C . GLY A 1 198 ? -7.965 1.690 -4.678 1.00 90.06 198 GLY A C 1
ATOM 1432 O O . GLY A 1 198 ? -9.163 1.528 -4.933 1.00 90.06 198 GLY A O 1
ATOM 1433 N N . GLY A 1 199 ? -7.305 0.944 -3.805 1.00 94.75 199 GLY A N 1
ATOM 1434 C CA . GLY A 1 199 ? -7.958 -0.104 -3.048 1.00 94.75 199 GLY A CA 1
ATOM 1435 C C . GLY A 1 199 ? -7.057 -0.731 -2.006 1.00 94.75 199 GLY A C 1
ATOM 1436 O O . GLY A 1 199 ? -5.872 -0.419 -1.919 1.00 94.75 199 GLY A O 1
ATOM 1437 N N . PHE A 1 200 ? -7.658 -1.601 -1.214 1.00 96.94 200 PHE A N 1
ATOM 1438 C CA . PHE A 1 200 ? -6.997 -2.395 -0.190 1.00 96.94 200 PHE A CA 1
ATOM 1439 C C . PHE A 1 200 ? -7.707 -3.742 -0.067 1.00 96.94 200 PHE A C 1
ATOM 1441 O O . PHE A 1 200 ? -8.786 -3.943 -0.630 1.00 96.94 200 PHE A O 1
ATOM 1448 N N . THR A 1 201 ? -7.114 -4.673 0.671 1.00 96.69 201 THR A N 1
ATOM 1449 C CA . THR A 1 201 ? -7.695 -5.995 0.900 1.00 96.69 201 THR A CA 1
ATOM 1450 C C . THR A 1 201 ? -7.542 -6.423 2.353 1.00 96.69 201 THR A C 1
ATOM 1452 O O . THR A 1 201 ? -6.594 -6.025 3.024 1.00 96.69 201 THR A O 1
ATOM 1455 N N . ASP A 1 202 ? -8.492 -7.230 2.820 1.00 92.56 202 ASP A N 1
ATOM 1456 C CA . ASP A 1 202 ? -8.411 -8.004 4.065 1.00 92.56 202 ASP A CA 1
ATOM 1457 C C . ASP A 1 202 ? -7.971 -9.465 3.809 1.00 92.56 202 ASP A C 1
ATOM 1459 O O . ASP A 1 202 ? -8.046 -10.310 4.698 1.00 92.56 202 ASP A O 1
ATOM 1463 N N . GLY A 1 203 ? -7.557 -9.779 2.575 1.00 91.25 203 GLY A N 1
ATOM 1464 C CA . GLY A 1 203 ? -7.198 -11.115 2.098 1.00 91.25 203 GLY A CA 1
ATOM 1465 C C . GLY A 1 203 ? -8.365 -11.922 1.519 1.00 91.25 203 GLY A C 1
ATOM 1466 O O . GLY A 1 203 ? -8.136 -12.823 0.718 1.00 91.25 203 GLY A O 1
ATOM 1467 N N . LYS A 1 204 ? -9.620 -11.601 1.863 1.00 94.50 204 LYS A N 1
ATOM 1468 C CA . LYS A 1 204 ? -10.812 -12.257 1.294 1.00 94.50 204 LYS A CA 1
ATOM 1469 C C . LYS A 1 204 ? -11.462 -11.411 0.206 1.00 94.50 204 LYS A C 1
ATOM 1471 O O . LYS A 1 204 ? -11.882 -11.931 -0.828 1.00 94.50 204 LYS A O 1
ATOM 1476 N N . TYR A 1 205 ? -11.575 -10.115 0.459 1.00 98.06 205 TYR A N 1
ATOM 1477 C CA . TYR A 1 205 ? -12.212 -9.167 -0.433 1.00 98.06 205 TYR A CA 1
ATOM 1478 C C . TYR A 1 205 ? -11.237 -8.071 -0.862 1.00 98.06 205 TYR A C 1
ATOM 1480 O O . TYR A 1 205 ? -10.381 -7.628 -0.095 1.00 98.06 205 TYR A O 1
ATOM 1488 N N . GLY A 1 206 ? -11.395 -7.598 -2.094 1.00 98.12 206 GLY A N 1
ATOM 1489 C CA . GLY A 1 206 ? -10.803 -6.356 -2.577 1.00 98.12 206 GLY A CA 1
ATOM 1490 C C . GLY A 1 206 ? -11.792 -5.210 -2.403 1.00 98.12 206 GLY A C 1
ATOM 1491 O O . GLY A 1 206 ? -12.947 -5.320 -2.819 1.00 98.12 206 GLY A O 1
ATOM 1492 N N . TYR A 1 207 ? -11.346 -4.112 -1.806 1.00 98.56 207 TYR A N 1
ATOM 1493 C CA . TYR A 1 207 ? -12.147 -2.925 -1.526 1.00 98.56 207 TYR A CA 1
ATOM 1494 C C . TYR A 1 207 ? -11.672 -1.766 -2.396 1.00 98.56 207 TYR A C 1
ATOM 1496 O O . TYR A 1 207 ? -10.524 -1.342 -2.289 1.00 98.56 207 TYR A O 1
ATOM 1504 N N . PHE A 1 208 ? -12.550 -1.238 -3.247 1.00 97.81 208 PHE A N 1
ATOM 1505 C CA . PHE A 1 208 ? -12.215 -0.216 -4.239 1.00 97.81 208 PHE A CA 1
ATOM 1506 C C . PHE A 1 208 ? -12.723 1.156 -3.810 1.00 97.81 208 PHE A C 1
ATOM 1508 O O . PHE A 1 208 ? -13.907 1.348 -3.513 1.00 97.81 208 PHE A O 1
ATOM 1515 N N . VAL A 1 209 ? -11.796 2.110 -3.778 1.00 97.56 209 VAL A N 1
ATOM 1516 C CA . VAL A 1 209 ? -11.969 3.425 -3.156 1.00 97.56 209 VAL A CA 1
ATOM 1517 C C . VAL A 1 209 ? -12.651 4.391 -4.130 1.00 97.56 209 VAL A C 1
ATOM 1519 O O . VAL A 1 209 ? -12.077 4.663 -5.191 1.00 97.56 209 VAL A O 1
ATOM 1522 N N . PRO A 1 210 ? -13.853 4.912 -3.809 1.00 96.75 210 PRO A N 1
ATOM 1523 C CA . PRO A 1 210 ? -14.594 5.784 -4.712 1.00 96.75 210 PRO A CA 1
ATOM 1524 C C . PRO A 1 210 ? -13.948 7.168 -4.790 1.00 96.75 210 PRO A C 1
ATOM 1526 O O . PRO A 1 210 ? -13.692 7.805 -3.764 1.00 96.75 210 PRO A O 1
ATOM 1529 N N . ASN A 1 211 ? -13.713 7.636 -6.014 1.00 95.38 211 ASN A N 1
ATOM 1530 C CA . ASN A 1 211 ? -13.034 8.895 -6.281 1.00 95.38 211 ASN A CA 1
ATOM 1531 C C . ASN A 1 211 ? -13.940 9.851 -7.056 1.00 95.38 211 ASN A C 1
ATOM 1533 O O . ASN A 1 211 ? -14.608 10.685 -6.446 1.00 95.38 211 ASN A O 1
ATOM 1537 N N . ASN A 1 212 ? -13.978 9.743 -8.382 1.00 93.31 212 ASN A N 1
ATOM 1538 C CA . ASN A 1 212 ? -14.656 10.691 -9.255 1.00 93.31 212 ASN A CA 1
ATOM 1539 C C . ASN A 1 212 ? -15.251 9.980 -10.474 1.00 93.31 212 ASN A C 1
ATOM 1541 O O . ASN A 1 212 ? -14.532 9.329 -11.227 1.00 93.31 212 ASN A O 1
ATOM 1545 N N . ASN A 1 213 ? -16.552 10.172 -10.689 1.00 92.56 213 ASN A N 1
ATOM 1546 C CA . ASN A 1 213 ? -17.296 9.692 -11.853 1.00 92.56 213 ASN A CA 1
ATOM 1547 C C . ASN A 1 213 ? -18.077 10.873 -12.457 1.00 92.56 213 ASN A C 1
ATOM 1549 O O . ASN A 1 213 ? -19.286 11.006 -12.272 1.00 92.56 213 ASN A O 1
ATOM 1553 N N . GLY A 1 214 ? -17.351 11.828 -13.045 1.00 91.06 214 GLY A N 1
ATOM 1554 C CA . GLY A 1 214 ? -17.875 13.136 -13.472 1.00 91.06 214 GLY A CA 1
ATOM 1555 C C . GLY A 1 214 ? -18.037 14.142 -12.323 1.00 91.06 214 GLY A C 1
ATOM 1556 O O . GLY A 1 214 ? -17.899 15.345 -12.523 1.00 91.06 214 GLY A O 1
ATOM 1557 N N . ALA A 1 215 ? -18.258 13.649 -11.106 1.00 93.06 215 ALA A N 1
ATOM 1558 C CA . ALA A 1 215 ? -18.155 14.383 -9.853 1.00 93.06 215 ALA A CA 1
ATOM 1559 C C . ALA A 1 215 ? -17.660 13.444 -8.735 1.00 93.06 215 ALA A C 1
ATOM 1561 O O . ALA A 1 215 ? -17.784 12.218 -8.866 1.00 93.06 215 ALA A O 1
ATOM 1562 N N . PRO A 1 216 ? -17.126 13.981 -7.619 1.00 95.81 216 PRO A N 1
ATOM 1563 C CA . PRO A 1 216 ? -16.781 13.165 -6.462 1.00 95.81 216 PRO A CA 1
ATOM 1564 C C . PRO A 1 216 ? -17.985 12.376 -5.937 1.00 95.81 216 PRO A C 1
ATOM 1566 O O . PRO A 1 216 ? -19.064 12.944 -5.746 1.00 95.81 216 PRO A O 1
ATOM 1569 N N . HIS A 1 217 ? -17.806 11.080 -5.679 1.00 96.44 217 HIS A N 1
ATOM 1570 C CA . HIS A 1 217 ? -18.872 10.178 -5.218 1.00 96.44 217 HIS A CA 1
ATOM 1571 C C . HIS A 1 217 ? -18.400 9.257 -4.081 1.00 96.44 217 HIS A C 1
ATOM 1573 O O . HIS A 1 217 ? -17.207 9.171 -3.792 1.00 96.44 217 HIS A O 1
ATOM 1579 N N . GLY A 1 218 ? -19.357 8.609 -3.406 1.00 97.38 218 GLY A N 1
ATOM 1580 C CA . GLY A 1 218 ? -19.135 7.725 -2.251 1.00 97.38 218 GLY A CA 1
ATOM 1581 C C . GLY A 1 218 ? -19.542 6.269 -2.502 1.00 97.38 218 GLY A C 1
ATOM 1582 O O . GLY A 1 218 ? -19.782 5.525 -1.558 1.00 97.38 218 GLY A O 1
ATOM 1583 N N . LEU A 1 219 ? -19.674 5.845 -3.763 1.00 98.06 219 LEU A N 1
ATOM 1584 C CA . LEU A 1 219 ? -20.110 4.483 -4.101 1.00 98.06 219 LEU A CA 1
ATOM 1585 C C . LEU A 1 219 ? -18.930 3.502 -4.069 1.00 98.06 219 LEU A C 1
ATOM 1587 O O . LEU A 1 219 ? -18.291 3.253 -5.090 1.00 98.06 219 LEU A O 1
ATOM 1591 N N . MET A 1 220 ? -18.640 2.962 -2.891 1.00 98.06 220 MET A N 1
ATOM 1592 C CA . MET A 1 220 ? -17.560 2.008 -2.657 1.00 98.06 220 MET A CA 1
ATOM 1593 C C . MET A 1 220 ? -17.954 0.606 -3.139 1.00 98.06 220 MET A C 1
ATOM 1595 O O . MET A 1 220 ? -19.102 0.186 -2.977 1.00 98.06 220 MET A O 1
ATOM 1599 N N . ALA A 1 221 ? -16.994 -0.123 -3.709 1.00 98.31 221 ALA A N 1
ATOM 1600 C CA . ALA A 1 221 ? -17.191 -1.500 -4.151 1.00 98.31 221 ALA A CA 1
ATOM 1601 C C . ALA A 1 221 ? -16.339 -2.474 -3.336 1.00 98.31 221 ALA A C 1
ATOM 1603 O O . ALA A 1 221 ? -15.201 -2.175 -2.983 1.00 98.31 221 ALA A O 1
ATOM 1604 N N . ARG A 1 222 ? -16.897 -3.654 -3.073 1.00 98.31 222 ARG A N 1
ATOM 1605 C CA . ARG A 1 222 ? -16.216 -4.819 -2.515 1.00 98.31 222 ARG A CA 1
ATOM 1606 C C . ARG A 1 222 ? -16.353 -5.971 -3.501 1.00 98.31 222 ARG A C 1
ATOM 1608 O O . ARG A 1 222 ? -17.462 -6.244 -3.953 1.00 98.31 222 ARG A O 1
ATOM 1615 N N . VAL A 1 223 ? -15.255 -6.646 -3.810 1.00 98.56 223 VAL A N 1
ATOM 1616 C CA . VAL A 1 223 ? -15.220 -7.803 -4.713 1.00 98.56 223 VAL A CA 1
ATOM 1617 C C . VAL A 1 223 ? -14.668 -9.001 -3.958 1.00 98.56 223 VAL A C 1
ATOM 1619 O O . VAL A 1 223 ? -13.618 -8.892 -3.331 1.00 98.56 223 VAL A O 1
ATOM 1622 N N . ASP A 1 224 ? -15.365 -10.132 -4.008 1.00 97.88 224 ASP A N 1
ATOM 1623 C CA . ASP A 1 224 ? -14.841 -11.422 -3.549 1.00 97.88 224 ASP A CA 1
ATOM 1624 C C . ASP A 1 224 ? -13.661 -11.847 -4.432 1.00 97.88 224 ASP A C 1
ATOM 1626 O O . ASP A 1 224 ? -13.805 -12.014 -5.643 1.00 97.88 224 ASP A O 1
ATOM 1630 N N . LEU A 1 225 ? -12.475 -11.991 -3.837 1.00 95.12 225 LEU A N 1
ATOM 1631 C CA . LEU A 1 225 ? -11.256 -12.288 -4.590 1.00 95.12 225 LEU A CA 1
ATOM 1632 C C . LEU A 1 225 ? -11.227 -13.733 -5.111 1.00 95.12 225 LEU A C 1
ATOM 1634 O O . LEU A 1 225 ? -10.614 -14.004 -6.150 1.00 95.12 225 LEU A O 1
ATOM 1638 N N . ALA A 1 226 ? -11.944 -14.646 -4.449 1.00 94.69 226 ALA A N 1
ATOM 1639 C CA . ALA A 1 226 ? -12.134 -16.015 -4.917 1.00 94.69 226 ALA A CA 1
ATOM 1640 C C . ALA A 1 226 ? -13.200 -16.091 -6.024 1.00 94.69 226 ALA A C 1
ATOM 1642 O O . ALA A 1 226 ? -13.039 -16.851 -6.979 1.00 94.69 226 ALA A O 1
ATOM 1643 N N . ASN A 1 227 ? -14.251 -15.267 -5.944 1.00 95.50 227 ASN A N 1
ATOM 1644 C CA . ASN A 1 227 ? -15.272 -15.117 -6.986 1.00 95.50 227 ASN A CA 1
ATOM 1645 C C . ASN A 1 227 ? -15.114 -13.788 -7.741 1.00 95.50 227 ASN A C 1
ATOM 1647 O O . ASN A 1 227 ? -15.964 -12.898 -7.651 1.00 95.50 227 ASN A O 1
ATOM 1651 N N . PHE A 1 228 ? -14.022 -13.661 -8.501 1.00 95.75 228 PHE A N 1
ATOM 1652 C CA . PHE A 1 228 ? -13.691 -12.450 -9.261 1.00 95.75 228 PHE A CA 1
ATOM 1653 C C . PHE A 1 228 ? -14.540 -12.310 -10.536 1.00 95.75 228 PHE A C 1
ATOM 1655 O O . PHE A 1 228 ? -14.054 -12.371 -11.664 1.00 95.75 228 PHE A O 1
ATOM 1662 N N . ALA A 1 229 ? -15.843 -12.159 -10.332 1.00 95.56 229 ALA A N 1
ATOM 1663 C CA . ALA A 1 229 ? -16.873 -11.983 -11.340 1.00 95.56 229 ALA A CA 1
ATOM 1664 C C . ALA A 1 229 ? -17.942 -11.019 -10.808 1.00 95.56 229 ALA A C 1
ATOM 1666 O O . ALA A 1 229 ? -17.965 -10.670 -9.628 1.00 95.56 229 ALA A O 1
ATOM 1667 N N . THR A 1 230 ? -18.873 -10.604 -11.665 1.00 96.25 230 THR A N 1
ATOM 1668 C CA . THR A 1 230 ? -19.937 -9.649 -11.307 1.00 96.25 230 THR A CA 1
ATOM 1669 C C . THR A 1 230 ? -20.829 -10.149 -10.165 1.00 96.25 230 THR A C 1
ATOM 1671 O O . THR A 1 230 ? -21.278 -9.354 -9.345 1.00 96.25 230 THR A O 1
ATOM 1674 N N . SER A 1 231 ? -21.015 -11.468 -10.043 1.00 96.81 231 SER A N 1
ATOM 1675 C CA . SER A 1 231 ? -21.722 -12.108 -8.924 1.00 96.81 231 SER A CA 1
ATOM 1676 C C . SER A 1 231 ? -21.019 -11.975 -7.569 1.00 96.81 231 SER A C 1
ATOM 1678 O O . SER A 1 231 ? -21.664 -12.138 -6.539 1.00 96.81 231 SER A O 1
ATOM 1680 N N . GLY A 1 232 ? -19.708 -11.713 -7.555 1.00 97.31 232 GLY A N 1
ATOM 1681 C CA . GLY A 1 232 ? -18.915 -11.502 -6.340 1.00 97.31 232 GLY A CA 1
ATOM 1682 C C . GLY A 1 232 ? -18.853 -10.041 -5.889 1.00 97.31 232 GLY A C 1
ATOM 1683 O O . GLY A 1 232 ? -18.130 -9.724 -4.945 1.00 97.31 232 GLY A O 1
ATOM 1684 N N . VAL A 1 233 ? -19.573 -9.135 -6.559 1.00 98.50 233 VAL A N 1
ATOM 1685 C CA . VAL A 1 233 ? -19.538 -7.694 -6.285 1.00 98.50 233 VAL A CA 1
ATOM 1686 C C . VAL A 1 233 ? -20.625 -7.306 -5.284 1.00 98.50 233 VAL A C 1
ATOM 1688 O O . VAL A 1 233 ? -21.799 -7.626 -5.446 1.00 98.50 233 VAL A O 1
ATOM 1691 N N . THR A 1 234 ? -20.249 -6.541 -4.263 1.00 98.56 234 THR A N 1
ATOM 1692 C CA . THR A 1 234 ? -21.166 -5.837 -3.356 1.00 98.56 234 THR A CA 1
ATOM 1693 C C . THR A 1 234 ? -20.844 -4.344 -3.372 1.00 98.56 234 THR A C 1
ATOM 1695 O O . THR A 1 234 ? -19.675 -3.964 -3.366 1.00 98.56 234 THR A O 1
ATOM 1698 N N . LEU A 1 235 ? -21.863 -3.484 -3.359 1.00 98.62 235 LEU A N 1
ATOM 1699 C CA . LEU A 1 235 ? -21.698 -2.028 -3.359 1.00 98.62 235 LEU A CA 1
ATOM 1700 C C . LEU A 1 235 ? -22.276 -1.414 -2.082 1.00 98.62 235 LEU A C 1
ATOM 1702 O O . LEU A 1 235 ? -23.326 -1.843 -1.607 1.00 98.62 235 LEU A O 1
ATOM 1706 N N . VAL A 1 236 ? -21.629 -0.367 -1.571 1.00 98.50 236 VAL A N 1
ATOM 1707 C CA . VAL A 1 236 ? -22.145 0.459 -0.473 1.00 98.50 236 VAL A CA 1
ATOM 1708 C C . VAL A 1 236 ? -21.951 1.935 -0.800 1.00 98.50 236 VAL A C 1
ATOM 1710 O O . VAL A 1 236 ? -20.885 2.357 -1.245 1.00 98.50 236 VAL A O 1
ATOM 1713 N N . ASN A 1 237 ? -22.989 2.742 -0.589 1.00 98.31 237 ASN A N 1
ATOM 1714 C CA . ASN A 1 237 ? -22.873 4.190 -0.711 1.00 98.31 237 ASN A CA 1
ATOM 1715 C C . ASN A 1 237 ? -22.470 4.795 0.639 1.00 98.31 237 ASN A C 1
ATOM 1717 O O . ASN A 1 237 ? -23.327 5.031 1.492 1.00 98.31 237 ASN A O 1
ATOM 1721 N N . VAL A 1 238 ? -21.178 5.061 0.835 1.00 98.31 238 VAL A N 1
ATOM 1722 C CA . VAL A 1 238 ? -20.667 5.626 2.093 1.00 98.31 238 VAL A CA 1
ATOM 1723 C C . VAL A 1 238 ? -21.135 7.063 2.325 1.00 98.31 238 VAL A C 1
ATOM 1725 O O . VAL A 1 238 ? -21.156 7.513 3.466 1.00 98.31 238 VAL A O 1
ATOM 1728 N N . SER A 1 239 ? -21.597 7.764 1.283 1.00 98.06 239 SER A N 1
ATOM 1729 C CA . SER A 1 239 ? -22.118 9.126 1.412 1.00 98.06 239 SER A CA 1
ATOM 1730 C C . SER A 1 239 ? -23.604 9.190 1.786 1.00 98.06 239 SER A C 1
ATOM 1732 O O . SER A 1 239 ? -24.183 10.274 1.785 1.00 98.06 239 SER A O 1
ATOM 1734 N N . ALA A 1 240 ? -24.259 8.050 2.040 1.00 97.25 240 ALA A N 1
ATOM 1735 C CA . ALA A 1 240 ? -25.698 8.002 2.305 1.00 97.25 240 ALA A CA 1
ATOM 1736 C C . ALA A 1 240 ? -26.083 8.645 3.648 1.00 97.25 240 ALA A C 1
ATOM 1738 O O . ALA A 1 240 ? -27.092 9.340 3.722 1.00 97.25 240 ALA A O 1
ATOM 1739 N N . GLY A 1 241 ? -25.284 8.419 4.697 1.00 94.25 241 GLY A N 1
ATOM 1740 C CA . GLY A 1 241 ? -25.481 9.039 6.016 1.00 94.25 241 GLY A CA 1
ATOM 1741 C C . GLY A 1 241 ? -24.792 10.398 6.163 1.00 94.25 241 GLY A C 1
ATOM 1742 O O . GLY A 1 241 ? -25.142 11.177 7.044 1.00 94.25 241 GLY A O 1
ATOM 1743 N N . ASP A 1 242 ? -23.825 10.688 5.294 1.00 97.25 242 ASP A N 1
ATOM 1744 C CA . ASP A 1 242 ? -23.058 11.925 5.301 1.00 97.25 242 ASP A CA 1
ATOM 1745 C C . ASP A 1 242 ? -22.576 12.263 3.888 1.00 97.25 242 ASP A C 1
ATOM 1747 O O . ASP A 1 242 ? -21.646 11.655 3.353 1.00 97.25 242 ASP A O 1
ATOM 1751 N N . SER A 1 243 ? -23.183 13.287 3.287 1.00 97.12 243 SER A N 1
ATOM 1752 C CA . SER A 1 243 ? -22.867 13.714 1.923 1.00 97.12 243 SER A CA 1
ATOM 1753 C C . SER A 1 243 ? -21.423 14.196 1.738 1.00 97.12 243 SER A C 1
ATOM 1755 O O . SER A 1 243 ? -20.984 14.362 0.600 1.00 97.12 243 SER A O 1
ATOM 1757 N N . ALA A 1 244 ? -20.674 14.444 2.818 1.00 97.50 244 ALA A N 1
ATOM 1758 C CA . ALA A 1 244 ? -19.270 14.827 2.743 1.00 97.50 244 ALA A CA 1
ATOM 1759 C C . ALA A 1 244 ? -18.323 13.637 2.478 1.00 97.50 244 ALA A C 1
ATOM 1761 O O . ALA A 1 244 ? -17.177 13.864 2.085 1.00 97.50 244 ALA A O 1
ATOM 1762 N N . LEU A 1 245 ? -18.777 12.388 2.654 1.00 98.44 245 LEU A N 1
ATOM 1763 C CA . LEU A 1 245 ? -17.957 11.183 2.483 1.00 98.44 245 LEU A CA 1
ATOM 1764 C C . LEU A 1 245 ? -17.892 10.740 1.017 1.00 98.44 245 LEU A C 1
ATOM 1766 O O . LEU A 1 245 ? -18.525 9.771 0.601 1.00 98.44 245 LEU A O 1
ATOM 1770 N N . LYS A 1 246 ? -17.122 11.474 0.219 1.00 97.69 246 LYS A N 1
ATOM 1771 C CA . LYS A 1 246 ? -16.886 11.205 -1.206 1.00 97.69 246 LYS A CA 1
ATOM 1772 C C . LYS A 1 246 ? -15.544 11.786 -1.652 1.00 97.69 246 LYS A C 1
ATOM 1774 O O . LYS A 1 246 ? -15.005 12.664 -0.982 1.00 97.69 246 LYS A O 1
ATOM 1779 N N . GLY A 1 247 ? -15.026 11.330 -2.794 1.00 96.00 247 GLY A N 1
ATOM 1780 C CA . GLY A 1 247 ? -13.795 11.890 -3.368 1.00 96.00 247 GLY A CA 1
ATOM 1781 C C . GLY A 1 247 ? -12.514 11.433 -2.671 1.00 96.00 247 GLY A C 1
ATOM 1782 O O . GLY A 1 247 ? -11.630 12.241 -2.377 1.00 96.00 247 GLY A O 1
ATOM 1783 N N . PHE A 1 248 ? -12.426 10.139 -2.371 1.00 97.81 248 PHE A N 1
ATOM 1784 C CA . PHE A 1 248 ? -11.276 9.532 -1.706 1.00 97.81 248 PHE A CA 1
ATOM 1785 C C . PHE A 1 248 ? -10.237 9.063 -2.733 1.00 97.81 248 PHE A C 1
ATOM 1787 O O . PHE A 1 248 ? -10.574 8.789 -3.882 1.00 97.81 248 PHE A O 1
ATOM 1794 N N . VAL A 1 249 ? -8.964 8.973 -2.343 1.00 93.56 249 VAL A N 1
ATOM 1795 C CA . VAL A 1 249 ? -7.842 8.651 -3.266 1.00 93.56 249 VAL A CA 1
ATOM 1796 C C . VAL A 1 249 ? -7.065 7.392 -2.896 1.00 93.56 249 VAL A C 1
ATOM 1798 O O . VAL A 1 249 ? -6.266 6.906 -3.683 1.00 93.56 249 VAL A O 1
ATOM 1801 N N . GLY A 1 250 ? -7.321 6.835 -1.717 1.00 93.88 250 GLY A N 1
ATOM 1802 C CA . GLY A 1 250 ? -6.689 5.614 -1.241 1.00 93.88 250 GLY A CA 1
ATOM 1803 C C . GLY A 1 250 ? -7.384 5.095 0.008 1.00 93.88 250 GLY A C 1
ATOM 1804 O O . GLY A 1 2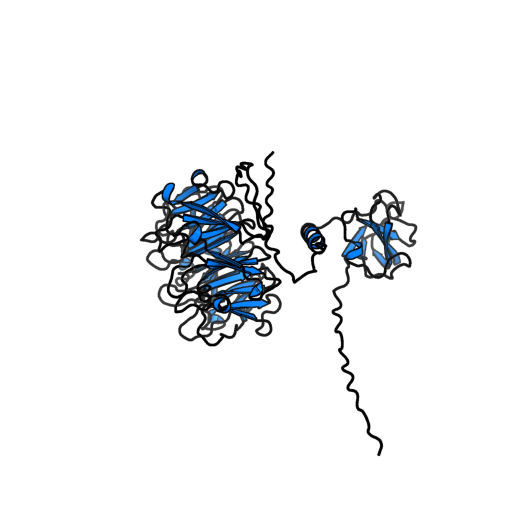50 ? -8.365 5.677 0.481 1.00 93.88 250 GLY A O 1
ATOM 1805 N N . GLY A 1 251 ? -6.879 3.995 0.547 1.00 96.06 251 GLY A N 1
ATOM 1806 C CA . GLY A 1 251 ? -7.381 3.438 1.789 1.00 96.06 251 GLY A CA 1
ATOM 1807 C C . GLY A 1 251 ? -6.509 2.308 2.301 1.00 96.06 251 GLY A C 1
ATOM 1808 O O . GLY A 1 251 ? -5.662 1.792 1.577 1.00 96.06 251 GLY A O 1
ATOM 1809 N N . PHE A 1 252 ? -6.728 1.945 3.555 1.00 97.56 252 PHE A N 1
ATOM 1810 C CA . PHE A 1 252 ? -6.052 0.840 4.228 1.00 97.56 252 PHE A CA 1
ATOM 1811 C C . PHE A 1 252 ? -7.029 0.144 5.178 1.00 97.56 252 PHE A C 1
ATOM 1813 O O . PHE A 1 252 ? -8.131 0.642 5.423 1.00 97.56 252 PHE A O 1
ATOM 1820 N N . SER A 1 253 ? -6.630 -1.006 5.716 1.00 96.62 253 SER A N 1
ATOM 1821 C CA . SER A 1 253 ? -7.424 -1.757 6.686 1.00 96.62 253 SER A CA 1
ATOM 1822 C C . SER A 1 253 ? -6.578 -2.186 7.879 1.00 96.62 253 SER A C 1
ATOM 1824 O O . SER A 1 253 ? -5.382 -2.419 7.735 1.00 96.62 253 SER A O 1
ATOM 1826 N N . ASP A 1 254 ? -7.222 -2.301 9.039 1.00 93.50 254 ASP A N 1
ATOM 1827 C CA . ASP A 1 254 ? -6.691 -2.973 10.233 1.00 93.50 254 ASP A CA 1
ATOM 1828 C C . ASP A 1 254 ? -7.184 -4.436 10.350 1.00 93.50 254 ASP A C 1
ATOM 1830 O O . ASP A 1 254 ? -7.010 -5.085 11.379 1.00 93.50 254 ASP A O 1
ATOM 1834 N N . GLY A 1 255 ? -7.847 -4.951 9.307 1.00 91.50 255 GLY A N 1
ATOM 1835 C CA . GLY A 1 255 ? -8.465 -6.276 9.250 1.00 91.50 255 GLY A CA 1
ATOM 1836 C C . GLY A 1 255 ? -9.926 -6.326 9.712 1.00 91.50 255 GLY A C 1
ATOM 1837 O O . GLY A 1 255 ? -10.655 -7.227 9.298 1.00 91.50 255 GLY A O 1
ATOM 1838 N N . ARG A 1 256 ? -10.403 -5.364 10.516 1.00 94.38 256 ARG A N 1
ATOM 1839 C CA . ARG A 1 256 ? -11.827 -5.255 10.896 1.00 94.38 256 ARG A CA 1
ATOM 1840 C C . ARG A 1 256 ? -12.529 -4.114 10.172 1.00 94.38 256 ARG A C 1
ATOM 1842 O O . ARG A 1 256 ? -13.684 -4.254 9.765 1.00 94.38 256 ARG A O 1
ATOM 1849 N N . TYR A 1 257 ? -11.849 -2.988 10.048 1.00 98.50 257 TYR A N 1
ATOM 1850 C CA . TYR A 1 257 ? -12.340 -1.767 9.447 1.00 98.50 257 TYR A CA 1
ATOM 1851 C C . TYR A 1 257 ? -11.496 -1.389 8.230 1.00 98.50 257 TYR A C 1
ATOM 1853 O O . TYR A 1 257 ? -10.297 -1.661 8.153 1.00 98.50 257 TYR A O 1
ATOM 1861 N N . GLY A 1 258 ? -12.137 -0.748 7.258 1.00 98.50 258 GLY A N 1
ATOM 1862 C CA . GLY A 1 258 ? -11.485 -0.055 6.153 1.00 98.50 258 GLY A CA 1
ATOM 1863 C C . GLY A 1 258 ? -11.526 1.452 6.372 1.00 98.50 258 GLY A C 1
ATOM 1864 O O . GLY A 1 258 ? -12.544 1.981 6.819 1.00 98.50 258 GLY A O 1
ATOM 1865 N N . TYR A 1 259 ? -10.448 2.146 6.027 1.00 98.81 259 TYR A N 1
ATOM 1866 C CA . TYR A 1 259 ? -10.281 3.584 6.223 1.00 98.81 259 TYR A CA 1
ATOM 1867 C C . TYR A 1 259 ? -10.030 4.253 4.878 1.00 98.81 259 TYR A C 1
ATOM 1869 O O . TYR A 1 259 ? -9.082 3.897 4.183 1.00 98.81 259 TYR A O 1
ATOM 1877 N N . LEU A 1 260 ? -10.873 5.216 4.500 1.00 98.81 260 LEU A N 1
ATOM 1878 C CA . LEU A 1 260 ? -10.749 5.933 3.229 1.00 98.81 260 LEU A CA 1
ATOM 1879 C C . LEU A 1 260 ? -10.022 7.261 3.426 1.00 98.81 260 LEU A C 1
ATOM 1881 O O . LEU A 1 260 ? -10.406 8.075 4.267 1.00 98.81 260 LEU A O 1
ATOM 1885 N N . VAL A 1 261 ? -8.989 7.485 2.617 1.00 98.56 261 VAL A N 1
ATOM 1886 C CA . VAL A 1 261 ? -8.123 8.666 2.686 1.00 98.56 261 VAL A CA 1
ATOM 1887 C C . VAL A 1 261 ? -8.825 9.868 2.042 1.00 98.56 261 VAL A C 1
ATOM 1889 O O . VAL A 1 261 ? -9.093 9.828 0.833 1.00 98.56 261 VAL A O 1
ATOM 1892 N N . PRO A 1 262 ? -9.132 10.934 2.808 1.00 98.00 262 PRO A N 1
ATOM 1893 C CA . PRO A 1 262 ? -9.859 12.087 2.292 1.00 98.00 262 PRO A CA 1
ATOM 1894 C C . PRO A 1 262 ? -8.981 12.964 1.404 1.00 98.00 262 PRO A C 1
ATOM 1896 O O . PRO A 1 262 ? -7.879 13.349 1.792 1.00 98.00 262 PRO A O 1
ATOM 1899 N N . ASN A 1 263 ? -9.504 13.335 0.236 1.00 96.31 263 ASN A N 1
ATOM 1900 C CA . ASN A 1 263 ? -8.818 14.233 -0.684 1.00 96.31 263 ASN A CA 1
ATOM 1901 C C . ASN A 1 263 ? -9.717 15.390 -1.122 1.00 96.31 263 ASN A C 1
ATOM 1903 O O . ASN A 1 263 ? -9.782 16.396 -0.419 1.00 96.31 263 ASN A O 1
ATOM 1907 N N . ASN A 1 264 ? -10.415 15.262 -2.250 1.00 95.19 264 ASN A N 1
ATOM 1908 C CA . ASN A 1 264 ? -11.176 16.342 -2.862 1.00 95.19 264 ASN A CA 1
ATOM 1909 C C . ASN A 1 264 ? -12.625 15.919 -3.108 1.00 95.19 264 ASN A C 1
ATOM 1911 O O . ASN A 1 264 ? -12.917 15.046 -3.921 1.00 95.19 264 ASN A O 1
ATOM 1915 N N . ASN A 1 265 ? -13.535 16.617 -2.436 1.00 94.44 265 ASN A N 1
ATOM 1916 C CA . ASN A 1 265 ? -14.974 16.433 -2.523 1.00 94.44 265 ASN A CA 1
ATOM 1917 C C . ASN A 1 265 ? -15.681 17.634 -3.208 1.00 94.44 265 ASN A C 1
ATOM 1919 O O . ASN A 1 265 ? -16.720 18.127 -2.770 1.00 94.44 265 ASN A O 1
ATOM 1923 N N . GLY A 1 266 ? -15.069 18.195 -4.248 1.00 93.00 266 GLY A N 1
ATOM 1924 C CA . GLY A 1 266 ? -15.424 19.509 -4.803 1.00 93.00 266 GLY A CA 1
ATOM 1925 C C . GLY A 1 266 ? -14.731 20.660 -4.064 1.00 93.00 266 GLY A C 1
ATOM 1926 O O . GLY A 1 266 ? -14.567 21.740 -4.620 1.00 93.00 266 GLY A O 1
ATOM 1927 N N . ALA A 1 267 ? -14.251 20.394 -2.850 1.00 95.25 267 ALA A N 1
ATOM 1928 C CA . ALA A 1 267 ? -13.237 21.142 -2.119 1.00 95.25 267 ALA A CA 1
ATOM 1929 C C . ALA A 1 267 ? -12.365 20.145 -1.337 1.00 95.25 267 ALA A C 1
ATOM 1931 O O . ALA A 1 267 ? -12.795 19.014 -1.076 1.00 95.25 267 ALA A O 1
ATOM 1932 N N . TYR A 1 268 ? -11.148 20.542 -0.961 1.00 97.38 268 TYR A N 1
ATOM 1933 C CA . TYR A 1 268 ? -10.270 19.671 -0.180 1.00 97.38 268 TYR A CA 1
ATOM 1934 C C . TYR A 1 268 ? -10.860 19.385 1.206 1.00 97.38 268 TYR A C 1
ATOM 1936 O O . TYR A 1 268 ? -11.322 20.286 1.905 1.00 97.38 268 TYR A O 1
ATOM 1944 N N . SER A 1 269 ? -10.853 18.108 1.584 1.00 97.44 269 SER A N 1
ATOM 1945 C CA . SER A 1 269 ? -11.510 17.567 2.774 1.00 97.44 269 SER A CA 1
ATOM 1946 C C . SER A 1 269 ? -10.497 16.905 3.707 1.00 97.44 269 SER A C 1
ATOM 1948 O O . SER A 1 269 ? -9.485 16.369 3.255 1.00 97.44 269 SER A O 1
ATOM 1950 N N . GLY A 1 270 ? -10.794 16.927 5.007 1.00 98.00 270 GLY A N 1
ATOM 1951 C CA . GLY A 1 270 ? -10.086 16.184 6.056 1.00 98.00 270 GLY A CA 1
ATOM 1952 C C . GLY A 1 270 ? -10.927 15.067 6.675 1.00 98.00 270 GLY A C 1
ATOM 1953 O O . GLY A 1 270 ? -10.575 14.545 7.730 1.00 98.00 270 GLY A O 1
ATOM 1954 N N . LYS A 1 271 ? -12.067 14.725 6.058 1.00 98.56 271 LYS A N 1
ATOM 1955 C CA . LYS A 1 271 ? -13.056 13.818 6.646 1.00 98.56 271 LYS A CA 1
ATOM 1956 C C . LYS A 1 271 ? -12.852 12.368 6.220 1.00 98.56 271 LYS A C 1
ATOM 1958 O O . LYS A 1 271 ? -13.237 11.971 5.124 1.00 98.56 271 LYS A O 1
ATOM 1963 N N . ILE A 1 272 ? -12.262 11.580 7.108 1.00 98.81 272 ILE A N 1
ATOM 1964 C CA . ILE A 1 272 ? -12.000 10.151 6.932 1.00 98.81 272 ILE A CA 1
ATOM 1965 C C . ILE A 1 272 ? -13.319 9.384 7.057 1.00 98.81 272 ILE A C 1
ATOM 1967 O O . ILE A 1 272 ? -14.070 9.605 8.009 1.00 98.81 272 ILE A O 1
ATOM 1971 N N . ALA A 1 273 ? -13.574 8.445 6.146 1.00 98.75 273 ALA A N 1
ATOM 1972 C CA . ALA A 1 273 ? -14.612 7.430 6.328 1.00 98.75 273 ALA A CA 1
ATOM 1973 C C . ALA A 1 273 ? -13.995 6.149 6.902 1.00 98.75 273 ALA A C 1
ATOM 1975 O O . ALA A 1 273 ? -12.959 5.694 6.416 1.00 98.75 273 ALA A O 1
ATOM 1976 N N . ARG A 1 274 ? -14.651 5.552 7.899 1.00 98.75 274 ARG A N 1
ATOM 1977 C CA . ARG A 1 274 ? -14.334 4.233 8.453 1.00 98.75 274 ARG A CA 1
ATOM 1978 C C . ARG A 1 274 ? -15.512 3.293 8.231 1.00 98.75 274 ARG A C 1
ATOM 1980 O O . ARG A 1 274 ? -16.633 3.617 8.617 1.00 98.75 274 ARG A O 1
ATOM 1987 N N . ILE A 1 275 ? -15.252 2.138 7.633 1.00 98.62 275 ILE A N 1
ATOM 1988 C CA . ILE A 1 275 ? -16.259 1.157 7.229 1.00 98.62 275 ILE A CA 1
ATOM 1989 C C . ILE A 1 275 ? -16.010 -0.143 7.985 1.00 98.62 275 ILE A C 1
ATOM 1991 O O . ILE A 1 275 ? -14.907 -0.672 7.924 1.00 98.62 275 ILE A O 1
ATOM 1995 N N . ASP A 1 276 ? -17.021 -0.672 8.670 1.00 98.50 276 ASP A N 1
ATOM 1996 C CA . ASP A 1 276 ? -16.988 -2.028 9.224 1.00 98.50 276 ASP A CA 1
ATOM 1997 C C . ASP A 1 276 ? -17.035 -3.055 8.086 1.00 98.50 276 ASP A C 1
ATOM 1999 O O . ASP A 1 276 ? -18.031 -3.164 7.371 1.00 98.50 276 ASP A O 1
ATOM 2003 N N . LEU A 1 277 ? -15.960 -3.821 7.906 1.00 97.38 277 LEU A N 1
ATOM 2004 C CA . LEU A 1 277 ? -15.851 -4.768 6.795 1.00 97.38 277 LEU A CA 1
ATOM 2005 C C . LEU A 1 277 ? -16.771 -5.988 6.972 1.00 97.38 277 LEU A C 1
ATOM 2007 O O . LEU A 1 277 ? -17.205 -6.591 5.985 1.00 97.38 277 LEU A O 1
ATOM 2011 N N . ASN A 1 278 ? -17.154 -6.295 8.217 1.00 96.62 278 ASN A N 1
ATOM 2012 C CA . ASN A 1 278 ? -18.132 -7.338 8.531 1.00 96.62 278 ASN A CA 1
ATOM 2013 C C . ASN A 1 278 ? -19.577 -6.850 8.369 1.00 96.62 278 ASN A C 1
ATOM 2015 O O . ASN A 1 278 ? -20.454 -7.639 8.020 1.00 96.62 278 ASN A O 1
ATOM 2019 N N . ASN A 1 279 ? -19.825 -5.554 8.569 1.00 97.56 279 ASN A N 1
ATOM 2020 C CA . ASN A 1 279 ? -21.098 -4.902 8.265 1.00 97.56 279 ASN A CA 1
ATOM 2021 C C . ASN A 1 279 ? -20.931 -3.943 7.080 1.00 97.56 279 ASN A C 1
ATOM 2023 O O . ASN A 1 279 ? -21.017 -2.724 7.227 1.00 97.56 279 ASN A O 1
ATOM 2027 N N . PHE A 1 280 ? -20.706 -4.508 5.891 1.00 97.44 280 PHE A N 1
ATOM 2028 C CA . PHE A 1 280 ? -20.509 -3.745 4.657 1.00 97.44 280 PHE A CA 1
ATOM 2029 C C . PHE A 1 280 ? -21.835 -3.172 4.120 1.00 97.44 280 PHE A C 1
ATOM 2031 O O . PHE A 1 280 ? -22.354 -3.578 3.081 1.00 97.44 280 PHE A O 1
ATOM 2038 N N . SER A 1 281 ? -22.414 -2.247 4.882 1.00 97.25 281 SER A N 1
ATOM 2039 C CA . SER A 1 281 ? -23.661 -1.539 4.609 1.00 97.25 281 SER A CA 1
ATOM 2040 C C . SER A 1 281 ? -23.545 -0.083 5.062 1.00 97.25 281 SER A C 1
ATOM 2042 O O . SER A 1 281 ? -22.584 0.303 5.725 1.00 97.25 281 SER A O 1
ATOM 2044 N N . THR A 1 282 ? -24.543 0.744 4.748 1.00 97.75 282 THR A N 1
ATOM 2045 C CA . THR A 1 282 ? -24.566 2.158 5.162 1.00 97.75 282 THR A CA 1
ATOM 2046 C C . THR A 1 282 ? -24.559 2.340 6.682 1.00 97.75 282 THR A C 1
ATOM 2048 O O . THR A 1 282 ? -24.076 3.356 7.167 1.00 97.75 282 THR A O 1
ATOM 2051 N N . THR A 1 283 ? -25.048 1.354 7.440 1.00 97.88 283 THR A N 1
ATOM 2052 C CA . THR A 1 283 ? -25.041 1.377 8.915 1.00 97.88 283 THR A CA 1
ATOM 2053 C C . THR A 1 283 ? -23.674 1.057 9.520 1.00 97.88 283 THR A C 1
ATOM 2055 O O . THR A 1 283 ? -23.431 1.384 10.677 1.00 97.88 283 THR A O 1
ATOM 2058 N N . GLY A 1 284 ? -22.773 0.441 8.748 1.00 97.88 284 GLY A N 1
ATOM 2059 C CA . GLY A 1 284 ? -21.395 0.160 9.155 1.00 97.88 284 GLY A CA 1
ATOM 2060 C C . GLY A 1 284 ? -20.425 1.312 8.887 1.00 97.88 284 GLY A C 1
ATOM 2061 O O . GLY A 1 284 ? -19.220 1.135 9.050 1.00 97.88 284 GLY A O 1
ATOM 2062 N N . VAL A 1 285 ? -20.917 2.476 8.449 1.00 98.75 285 VAL A N 1
ATOM 2063 C CA . VAL A 1 285 ? -20.091 3.639 8.104 1.00 98.75 285 VAL A CA 1
ATOM 2064 C C . VAL A 1 285 ? -20.056 4.626 9.267 1.00 98.75 285 VAL A C 1
ATOM 2066 O O . VAL A 1 285 ? -21.084 5.063 9.775 1.00 98.75 285 VAL A O 1
ATOM 2069 N N . THR A 1 286 ? -18.848 5.018 9.655 1.00 98.50 286 THR A N 1
ATOM 2070 C CA . THR A 1 286 ? -18.565 6.096 10.612 1.00 98.50 286 THR A CA 1
ATOM 2071 C C . THR A 1 286 ? -17.546 7.062 10.010 1.00 98.50 286 THR A C 1
ATOM 2073 O O . THR A 1 286 ? -16.936 6.764 8.982 1.00 98.50 286 THR A O 1
ATOM 2076 N N . SER A 1 287 ? -17.351 8.236 10.612 1.00 98.62 287 SER A N 1
ATOM 2077 C CA . SER A 1 287 ? -16.417 9.235 10.084 1.00 98.62 287 SER A CA 1
ATOM 2078 C C . SER A 1 287 ? -15.681 9.996 11.172 1.00 98.62 287 SER A C 1
ATOM 2080 O O . SER A 1 287 ? -16.224 10.184 12.259 1.00 98.62 287 SER A O 1
ATOM 2082 N N . LEU A 1 288 ? -14.503 10.507 10.830 1.00 98.88 288 LEU A N 1
ATOM 2083 C CA . LEU A 1 288 ? -13.706 11.396 11.666 1.00 98.88 288 LEU A CA 1
ATOM 2084 C C . LEU A 1 288 ? -13.239 12.588 10.834 1.00 98.88 288 LEU A C 1
ATOM 2086 O O . LEU A 1 288 ? -12.700 12.408 9.745 1.00 98.88 288 LEU A O 1
ATOM 2090 N N . ASP A 1 289 ? -13.446 13.801 11.339 1.00 98.69 289 ASP A N 1
ATOM 2091 C CA . ASP A 1 289 ? -13.043 15.030 10.659 1.00 98.69 289 ASP A CA 1
ATOM 2092 C C . ASP A 1 289 ? -11.765 15.597 11.284 1.00 98.69 289 ASP A C 1
ATOM 2094 O O . ASP A 1 289 ? -11.793 16.169 12.374 1.00 98.69 289 ASP A O 1
ATOM 2098 N N . LEU A 1 290 ? -10.638 15.445 10.583 1.00 98.75 290 LEU A N 1
ATOM 2099 C CA . LEU A 1 290 ? -9.339 15.942 11.041 1.00 98.75 290 LEU A CA 1
ATOM 2100 C C . LEU A 1 290 ? -9.302 17.472 11.160 1.00 98.75 290 LEU A C 1
ATOM 2102 O O . LEU A 1 290 ? -8.505 18.010 11.927 1.00 98.75 290 LEU A O 1
ATOM 2106 N N . THR A 1 291 ? -10.198 18.180 10.468 1.00 98.38 291 THR A N 1
ATOM 2107 C CA . THR A 1 291 ? -10.244 19.648 10.479 1.00 98.38 291 THR A CA 1
ATOM 2108 C C . THR A 1 291 ? -10.742 20.223 11.800 1.00 98.38 291 THR A C 1
ATOM 2110 O O . THR A 1 291 ? -10.523 21.399 12.083 1.00 98.38 291 THR A O 1
ATOM 2113 N N . GLN A 1 292 ? -11.366 19.383 12.632 1.00 98.56 292 GLN A N 1
ATOM 2114 C CA . GLN A 1 292 ? -11.755 19.727 13.999 1.00 98.56 292 GLN A CA 1
ATOM 2115 C C . GLN A 1 292 ? -10.571 19.708 14.972 1.00 98.56 292 GLN A C 1
ATOM 2117 O O . GLN A 1 292 ? -10.662 20.294 16.047 1.00 98.56 292 GLN A O 1
ATOM 2122 N N . VAL A 1 293 ? -9.478 19.032 14.608 1.00 98.62 293 VAL A N 1
ATOM 2123 C CA . VAL A 1 293 ? -8.224 19.014 15.372 1.00 98.62 293 VAL A CA 1
ATOM 2124 C C . VAL A 1 293 ? -7.318 20.135 14.881 1.00 98.62 293 VAL A C 1
ATOM 2126 O O . VAL A 1 293 ? -6.781 20.893 15.681 1.00 98.62 293 VAL A O 1
ATOM 2129 N N . ASP A 1 294 ? -7.188 20.268 13.560 1.00 98.38 294 ASP A N 1
ATOM 2130 C CA . ASP A 1 294 ? -6.418 21.327 12.921 1.00 98.38 294 ASP A CA 1
ATOM 2131 C C . ASP A 1 294 ? -7.011 21.649 11.542 1.00 98.38 294 ASP A C 1
ATOM 2133 O O . ASP A 1 294 ? -7.120 20.780 10.676 1.00 98.38 294 ASP A O 1
ATOM 2137 N N . SER A 1 295 ? -7.390 22.909 11.320 1.00 97.50 295 SER A N 1
ATOM 2138 C CA . SER A 1 295 ? -8.157 23.341 10.145 1.00 97.50 295 SER A CA 1
ATOM 2139 C C . SER A 1 295 ? -7.427 23.170 8.804 1.00 97.50 295 SER A C 1
ATOM 2141 O O . SER A 1 295 ? -8.083 23.183 7.751 1.00 97.50 295 SER A O 1
ATOM 2143 N N . GLU A 1 296 ? -6.104 22.978 8.830 1.00 97.19 296 GLU A N 1
ATOM 2144 C CA . GLU A 1 296 ? -5.263 22.737 7.655 1.00 97.19 296 GLU A CA 1
ATOM 2145 C C . GLU A 1 296 ? -5.138 21.252 7.289 1.00 97.19 296 GLU A C 1
ATOM 2147 O O . GLU A 1 296 ? -4.632 20.941 6.209 1.00 97.19 296 GLU A O 1
ATOM 2152 N N . CYS A 1 297 ? -5.616 20.334 8.139 1.00 97.81 297 CYS A N 1
ATOM 2153 C CA . CYS A 1 297 ? -5.576 18.887 7.908 1.00 97.81 297 CYS A CA 1
ATOM 2154 C C . CYS A 1 297 ? -6.608 18.451 6.857 1.00 97.81 297 CYS A C 1
ATOM 2156 O O . CYS A 1 297 ? -7.628 17.833 7.165 1.00 97.81 297 CYS A O 1
ATOM 2158 N N . LYS A 1 298 ? -6.344 18.799 5.595 1.00 97.44 298 LYS A N 1
ATOM 2159 C CA . LYS A 1 298 ? -7.165 18.505 4.414 1.00 97.44 298 LYS A CA 1
ATOM 2160 C C . LYS A 1 298 ? -6.273 18.094 3.248 1.00 97.44 298 LYS A C 1
ATOM 2162 O O . LYS A 1 298 ? -5.125 18.520 3.168 1.00 97.44 298 LYS A O 1
ATOM 2167 N N . GLY A 1 299 ? -6.835 17.341 2.304 1.00 95.62 299 GLY A N 1
ATOM 2168 C CA . GLY A 1 299 ? -6.151 17.024 1.050 1.00 95.62 299 GLY A CA 1
ATOM 2169 C C . GLY A 1 299 ? -4.994 16.048 1.226 1.00 95.62 299 GLY A C 1
ATOM 2170 O O . GLY A 1 299 ? -3.853 16.320 0.849 1.00 95.62 299 GLY A O 1
ATOM 2171 N N . TYR A 1 300 ? -5.306 14.889 1.798 1.00 97.38 300 TYR A N 1
ATOM 2172 C CA . TYR A 1 300 ? -4.372 13.779 1.915 1.00 97.38 300 TYR A CA 1
ATOM 2173 C C . TYR A 1 300 ? -4.346 12.975 0.609 1.00 97.38 300 TYR A C 1
ATOM 2175 O O . TYR A 1 300 ? -5.357 12.879 -0.089 1.00 97.38 300 TYR A O 1
ATOM 2183 N N . VAL A 1 301 ? -3.188 12.420 0.250 1.00 93.62 301 VAL A N 1
ATOM 2184 C CA . VAL A 1 301 ? -2.989 11.673 -1.018 1.00 93.62 301 VAL A CA 1
ATOM 2185 C C . VAL A 1 301 ? -2.733 10.185 -0.822 1.00 93.62 301 VAL A C 1
ATOM 2187 O O . VAL A 1 301 ? -2.765 9.416 -1.773 1.00 93.62 301 VAL A O 1
ATOM 2190 N N . GLY A 1 302 ? -2.524 9.767 0.421 1.00 94.00 302 GLY A N 1
ATOM 2191 C CA . GLY A 1 302 ? -2.336 8.374 0.781 1.00 94.00 302 GLY A CA 1
ATOM 2192 C C . GLY A 1 302 ? -2.445 8.174 2.284 1.00 94.00 302 GLY A C 1
ATOM 2193 O O . GLY A 1 302 ? -2.607 9.125 3.053 1.00 94.00 302 GLY A O 1
ATOM 2194 N N . GLY A 1 303 ? -2.346 6.922 2.697 1.00 95.69 303 GLY A N 1
ATOM 2195 C CA . GLY A 1 303 ? -2.295 6.551 4.097 1.00 95.69 303 GLY A CA 1
ATOM 2196 C C . GLY A 1 303 ? -2.001 5.071 4.260 1.00 95.69 303 GLY A C 1
ATOM 2197 O O . GLY A 1 303 ? -2.205 4.292 3.330 1.00 95.69 303 GLY A O 1
ATOM 2198 N N . PHE A 1 304 ? -1.508 4.705 5.434 1.00 97.06 304 PHE A N 1
ATOM 2199 C CA . PHE A 1 304 ? -1.164 3.332 5.786 1.00 97.06 304 PHE A CA 1
ATOM 2200 C C . PHE A 1 304 ? -1.511 3.061 7.250 1.00 97.06 304 PHE A C 1
ATOM 2202 O O . PHE A 1 304 ? -1.517 3.977 8.075 1.00 97.06 304 PHE A O 1
ATOM 2209 N N . GLY A 1 305 ? -1.820 1.804 7.560 1.00 95.94 305 GLY A N 1
ATOM 2210 C CA . GLY A 1 305 ? -2.011 1.330 8.927 1.00 95.94 305 GLY A CA 1
ATOM 2211 C C . GLY A 1 305 ? -0.743 0.657 9.438 1.00 95.94 305 GLY A C 1
ATOM 2212 O O . GLY A 1 305 ? -0.077 -0.035 8.675 1.00 95.94 305 GLY A O 1
ATOM 2213 N N . GLU A 1 306 ? -0.425 0.853 10.713 1.00 95.38 306 GLU A N 1
ATOM 2214 C CA . GLU A 1 306 ? 0.603 0.085 11.414 1.00 95.38 306 GLU A CA 1
ATOM 2215 C C . GLU A 1 306 ? 0.212 -0.079 12.888 1.00 95.38 306 GLU A C 1
ATOM 2217 O O . GLU A 1 306 ? -0.047 0.904 13.594 1.00 95.38 306 GLU A O 1
ATOM 2222 N N . GLY A 1 307 ? 0.148 -1.328 13.354 1.00 93.06 307 GLY A N 1
ATOM 2223 C CA . GLY A 1 307 ? -0.378 -1.660 14.677 1.00 93.06 307 GLY A CA 1
ATOM 2224 C C . GLY A 1 307 ? -1.769 -1.060 14.924 1.00 93.06 307 GLY A C 1
ATOM 2225 O O . GLY A 1 307 ? -2.708 -1.295 14.169 1.00 93.06 307 GLY A O 1
ATOM 2226 N N . GLN A 1 308 ? -1.907 -0.272 15.995 1.00 95.88 308 GLN A N 1
ATOM 2227 C CA . GLN A 1 308 ? -3.171 0.377 16.375 1.00 95.88 308 GLN A CA 1
ATOM 2228 C C . GLN A 1 308 ? -3.420 1.731 15.689 1.00 95.88 308 GLN A C 1
ATOM 2230 O O . GLN A 1 308 ? -4.382 2.416 16.039 1.00 95.88 308 GLN A O 1
ATOM 2235 N N . TYR A 1 309 ? -2.540 2.171 14.788 1.00 98.69 309 TYR A N 1
ATOM 2236 C CA . TYR A 1 309 ? -2.557 3.531 14.256 1.00 98.69 309 TYR A CA 1
ATOM 2237 C C . TYR A 1 309 ? -2.748 3.559 12.740 1.00 98.69 309 TYR A C 1
ATOM 2239 O O . TYR A 1 309 ? -2.204 2.737 12.008 1.00 98.69 309 TYR A O 1
ATOM 2247 N N . GLY A 1 310 ? -3.487 4.559 12.266 1.00 98.69 310 GLY A N 1
ATOM 2248 C CA . GLY A 1 310 ? -3.549 4.948 10.860 1.00 98.69 310 GLY A CA 1
ATOM 2249 C C . GLY A 1 310 ? -2.797 6.253 10.630 1.00 98.69 310 GLY A C 1
ATOM 2250 O O . GLY A 1 310 ? -2.952 7.197 11.404 1.00 98.69 310 GLY A O 1
ATOM 2251 N N . TYR A 1 311 ? -2.011 6.326 9.563 1.00 98.81 311 TYR A N 1
ATOM 2252 C CA . TYR A 1 311 ? -1.186 7.478 9.211 1.00 98.81 311 TYR A CA 1
ATOM 2253 C C . TYR A 1 311 ? -1.646 8.042 7.872 1.00 98.81 311 TYR A C 1
ATOM 2255 O O . TYR A 1 311 ? -1.809 7.295 6.910 1.00 98.81 311 TYR A O 1
ATOM 2263 N N . PHE A 1 312 ? -1.843 9.356 7.795 1.00 98.75 312 PHE A N 1
ATOM 2264 C CA . PHE A 1 312 ? -2.347 10.037 6.604 1.00 98.75 312 PHE A CA 1
ATOM 2265 C C . PHE A 1 312 ? -1.279 10.970 6.037 1.00 98.75 312 PHE A C 1
ATOM 2267 O O . PHE A 1 312 ? -0.702 11.791 6.752 1.00 98.75 312 PHE A O 1
ATOM 2274 N N . VAL A 1 313 ? -1.024 10.832 4.735 1.00 97.94 313 VAL A N 1
ATOM 2275 C CA . VAL A 1 313 ? 0.064 11.495 4.005 1.00 97.94 313 VAL A CA 1
ATOM 2276 C C . VAL A 1 313 ? -0.410 12.852 3.470 1.00 97.94 313 VAL A C 1
ATOM 2278 O O . VAL A 1 313 ? -1.251 12.872 2.560 1.00 97.94 313 VAL A O 1
ATOM 2281 N N . PRO A 1 314 ? 0.067 13.981 4.029 1.00 96.44 314 PRO A N 1
ATOM 2282 C CA . PRO A 1 314 ? -0.436 15.300 3.672 1.00 96.44 314 PRO A CA 1
ATOM 2283 C C . PRO A 1 314 ? 0.113 15.744 2.316 1.00 96.44 314 PRO A C 1
ATOM 2285 O O . PRO A 1 314 ? 1.278 15.495 1.995 1.00 96.44 314 PRO A O 1
ATOM 2288 N N . ASN A 1 315 ? -0.720 16.426 1.528 1.00 93.75 315 ASN A N 1
ATOM 2289 C CA . ASN A 1 315 ? -0.304 17.019 0.263 1.00 93.75 315 ASN A CA 1
ATOM 2290 C C . ASN A 1 315 ? -0.697 18.498 0.177 1.00 93.75 315 ASN A C 1
ATOM 2292 O O . ASN A 1 315 ? -0.008 19.337 0.748 1.00 93.75 315 ASN A O 1
ATOM 2296 N N . TYR A 1 316 ? -1.783 18.816 -0.523 1.00 93.75 316 TYR A N 1
ATOM 2297 C CA . TYR A 1 316 ? -2.239 20.168 -0.813 1.00 93.75 316 TYR A CA 1
ATOM 2298 C C . TYR A 1 316 ? -3.637 20.375 -0.237 1.00 93.75 316 TYR A C 1
ATOM 2300 O O . TYR A 1 316 ? -4.560 19.627 -0.552 1.00 93.75 316 TYR A O 1
ATOM 2308 N N . ASN A 1 317 ? -3.810 21.408 0.585 1.00 94.81 317 ASN A N 1
ATOM 2309 C CA . ASN A 1 317 ? -5.058 21.637 1.322 1.00 94.81 317 ASN A CA 1
ATOM 2310 C C . ASN A 1 317 ? -6.079 22.521 0.576 1.00 94.81 317 ASN A C 1
ATOM 2312 O O . ASN A 1 317 ? -7.105 22.890 1.149 1.00 94.81 317 ASN A O 1
ATOM 2316 N N . GLY A 1 318 ? -5.807 22.886 -0.682 1.00 94.06 318 GLY A N 1
ATOM 2317 C CA . GLY A 1 318 ? -6.596 23.865 -1.441 1.00 94.06 318 GLY A CA 1
ATOM 2318 C C . GLY A 1 318 ? -6.017 25.276 -1.451 1.00 94.06 318 GLY A C 1
ATOM 2319 O O . GLY A 1 318 ? -6.547 26.144 -2.138 1.00 94.06 318 GLY A O 1
ATOM 2320 N N . SER A 1 319 ? -4.943 25.523 -0.702 1.00 93.81 319 SER A N 1
ATOM 2321 C CA . SER A 1 319 ? -4.246 26.811 -0.674 1.00 93.81 319 SER A CA 1
ATOM 2322 C C . SER A 1 319 ? -2.737 26.630 -0.734 1.00 93.81 319 SER A C 1
ATOM 2324 O O . SER A 1 319 ? -2.087 27.227 -1.590 1.00 93.81 319 SER A O 1
ATOM 2326 N N . ILE A 1 320 ? -2.191 25.757 0.112 1.00 92.19 320 ILE A N 1
ATOM 2327 C CA . ILE A 1 320 ? -0.757 25.482 0.210 1.00 92.19 320 ILE A CA 1
ATOM 2328 C C . ILE A 1 320 ? -0.486 23.981 0.293 1.00 92.19 320 ILE A C 1
ATOM 2330 O O . ILE A 1 320 ? -1.367 23.184 0.629 1.00 92.19 320 ILE A O 1
ATOM 2334 N N . HIS A 1 321 ? 0.757 23.603 0.001 1.00 92.06 321 HIS A N 1
ATOM 2335 C CA . HIS A 1 321 ? 1.253 22.287 0.373 1.00 92.06 321 HIS A CA 1
ATOM 2336 C C . HIS A 1 321 ? 1.541 22.274 1.874 1.00 92.06 321 HIS A C 1
ATOM 2338 O O . HIS A 1 321 ? 2.194 23.177 2.389 1.00 92.06 321 HIS A O 1
ATOM 2344 N N . VAL A 1 322 ? 1.041 21.258 2.570 1.00 93.62 322 VAL A N 1
ATOM 2345 C CA . VAL A 1 322 ? 1.106 21.145 4.030 1.00 93.62 322 VAL A CA 1
ATOM 2346 C C . VAL A 1 322 ? 2.042 20.014 4.454 1.00 93.62 322 VAL A C 1
ATOM 2348 O O . VAL A 1 322 ? 2.154 18.997 3.771 1.00 93.62 322 VAL A O 1
ATOM 2351 N N . GLY A 1 323 ? 2.721 20.193 5.591 1.00 94.94 323 GLY A N 1
ATOM 2352 C CA . GLY A 1 323 ? 3.598 19.195 6.224 1.00 94.94 323 GLY A CA 1
ATOM 2353 C C . GLY A 1 323 ? 2.969 18.486 7.431 1.00 94.94 323 GLY A C 1
ATOM 2354 O O . GLY A 1 323 ? 3.682 17.862 8.214 1.00 94.94 323 GLY A O 1
ATOM 2355 N N . LYS A 1 324 ? 1.644 18.598 7.611 1.00 97.38 324 LYS A N 1
ATOM 2356 C CA . LYS A 1 324 ? 0.908 18.101 8.787 1.00 97.38 324 LYS A CA 1
ATOM 2357 C C . LYS A 1 324 ? 0.496 16.638 8.643 1.00 97.38 324 LYS A C 1
ATOM 2359 O O . LYS A 1 324 ? -0.581 16.318 8.135 1.00 97.38 324 LYS A O 1
ATOM 2364 N N . ILE A 1 325 ? 1.364 15.738 9.086 1.00 98.56 325 ILE A N 1
ATOM 2365 C CA . ILE A 1 325 ? 1.123 14.296 9.071 1.00 98.56 325 ILE A CA 1
ATOM 2366 C C . ILE A 1 325 ? 0.158 13.958 10.210 1.00 98.56 325 ILE A C 1
ATOM 2368 O O . ILE A 1 325 ? 0.467 14.183 11.380 1.00 98.56 325 ILE A O 1
ATOM 2372 N N . ALA A 1 326 ? -1.004 13.395 9.880 1.00 98.75 326 ALA A N 1
ATOM 2373 C CA . ALA A 1 326 ? -1.970 12.967 10.885 1.00 98.75 326 ALA A CA 1
ATOM 2374 C C . ALA A 1 326 ? -1.767 11.489 11.234 1.00 98.75 326 ALA A C 1
ATOM 2376 O O . ALA A 1 326 ? -1.700 10.641 10.343 1.00 98.75 326 ALA A O 1
ATOM 2377 N N . ARG A 1 327 ? -1.715 11.182 12.532 1.00 98.81 327 ARG A N 1
ATOM 2378 C CA . ARG A 1 327 ? -1.802 9.827 13.086 1.00 98.81 327 ARG A CA 1
ATOM 2379 C C . ARG A 1 327 ? -3.097 9.703 13.878 1.00 98.81 327 ARG A C 1
ATOM 2381 O O . ARG A 1 327 ? -3.357 10.518 14.758 1.00 98.81 327 ARG A O 1
ATOM 2388 N N . VAL A 1 328 ? -3.884 8.677 13.590 1.00 98.94 328 VAL A N 1
ATOM 2389 C CA . VAL A 1 328 ? -5.164 8.396 14.244 1.00 98.94 328 VAL A CA 1
ATOM 2390 C C . VAL A 1 328 ? -5.053 7.081 15.000 1.00 98.94 328 VAL A C 1
ATOM 2392 O O . VAL A 1 328 ? -4.673 6.072 14.412 1.00 98.94 328 VAL A O 1
ATOM 2395 N N . ASP A 1 329 ? -5.395 7.081 16.285 1.00 98.75 329 ASP A N 1
ATOM 2396 C CA . ASP A 1 329 ? -5.632 5.855 17.045 1.00 98.75 329 ASP A CA 1
ATOM 2397 C C . ASP A 1 329 ? -6.914 5.183 16.542 1.00 98.75 329 ASP A C 1
ATOM 2399 O O . ASP A 1 329 ? -8.013 5.730 16.640 1.00 98.75 329 ASP A O 1
ATOM 2403 N N . LEU A 1 330 ? -6.775 3.992 15.968 1.00 98.12 330 LEU A N 1
ATOM 2404 C CA . LEU A 1 330 ? -7.880 3.283 15.330 1.00 98.12 330 LEU A CA 1
ATOM 2405 C C . LEU A 1 330 ? -8.876 2.710 16.353 1.00 98.12 330 LEU A C 1
ATOM 2407 O O . LEU A 1 330 ? -10.058 2.556 16.025 1.00 98.12 330 LEU A O 1
ATOM 2411 N N . ASN A 1 331 ? -8.435 2.488 17.598 1.00 97.56 331 ASN A N 1
ATOM 2412 C CA . ASN A 1 331 ? -9.284 2.082 18.720 1.00 97.56 331 ASN A CA 1
ATOM 2413 C C . ASN A 1 331 ? -10.021 3.277 19.341 1.00 97.56 331 ASN A C 1
ATOM 2415 O O . ASN A 1 331 ? -11.138 3.125 19.835 1.00 97.56 331 ASN A O 1
ATOM 2419 N N . ASN A 1 332 ? -9.436 4.474 19.273 1.00 98.38 332 ASN A N 1
ATOM 2420 C CA . ASN A 1 332 ? -10.079 5.731 19.654 1.00 98.38 332 ASN A CA 1
ATOM 2421 C C . ASN A 1 332 ? -10.336 6.613 18.424 1.00 98.38 332 ASN A C 1
ATOM 2423 O O . ASN A 1 332 ? -9.737 7.674 18.259 1.00 98.38 332 ASN A O 1
ATOM 2427 N N . PHE A 1 333 ? -11.262 6.185 17.564 1.00 98.44 333 PHE A N 1
ATOM 2428 C CA . PHE A 1 333 ? -11.609 6.893 16.326 1.00 98.44 333 PHE A CA 1
ATOM 2429 C C . PHE A 1 333 ? -12.492 8.130 16.581 1.00 98.44 333 PHE A C 1
ATOM 2431 O O . PHE A 1 333 ? -13.641 8.218 16.147 1.00 98.44 333 PHE A O 1
ATOM 2438 N N . THR A 1 334 ? -11.947 9.075 17.339 1.00 98.62 334 THR A N 1
ATOM 2439 C CA . THR A 1 334 ? -12.515 10.379 17.691 1.00 98.62 334 THR A CA 1
ATOM 2440 C C . THR A 1 334 ? -11.427 11.445 17.547 1.00 98.62 334 THR A C 1
ATOM 2442 O O . THR A 1 334 ? -10.255 11.121 17.359 1.00 98.62 334 THR A O 1
ATOM 2445 N N . THR A 1 335 ? -11.771 12.729 17.665 1.00 98.62 335 THR A N 1
ATOM 2446 C CA . THR A 1 335 ? -10.778 13.819 17.614 1.00 98.62 335 THR A CA 1
ATOM 2447 C C . THR A 1 335 ? -9.725 13.713 18.721 1.00 98.62 335 THR A C 1
ATOM 2449 O O . THR A 1 335 ? -8.576 14.080 18.502 1.00 98.62 335 THR A O 1
ATOM 2452 N N . GLY A 1 336 ? -10.075 13.138 19.879 1.00 98.56 336 GLY A N 1
ATOM 2453 C CA . GLY A 1 336 ? -9.138 12.892 20.980 1.00 98.56 336 GLY A CA 1
ATOM 2454 C C . GLY A 1 336 ? -8.116 11.780 20.710 1.00 98.56 336 GLY A C 1
ATOM 2455 O O . GLY A 1 336 ? -7.123 11.691 21.424 1.00 98.56 336 GLY A O 1
ATOM 2456 N N . GLY A 1 337 ? -8.337 10.939 19.695 1.00 98.56 337 GLY A N 1
ATOM 2457 C CA . GLY A 1 337 ? -7.379 9.921 19.250 1.00 98.56 337 GLY A CA 1
ATOM 2458 C C . GLY A 1 337 ? -6.428 10.398 18.151 1.00 98.56 337 GLY A C 1
ATOM 2459 O O . GLY A 1 337 ? -5.673 9.593 17.610 1.00 98.56 337 GLY A O 1
ATOM 2460 N N . VAL A 1 338 ? -6.463 11.682 17.783 1.00 98.88 338 VAL A N 1
ATOM 2461 C CA . VAL A 1 338 ? -5.643 12.237 16.700 1.00 98.88 338 VAL A CA 1
ATOM 2462 C C . VAL A 1 338 ? -4.387 12.898 17.262 1.00 98.88 338 VAL A C 1
ATOM 2464 O O . VAL A 1 338 ? -4.444 13.717 18.173 1.00 98.88 338 VAL A O 1
ATOM 2467 N N . THR A 1 339 ? -3.235 12.579 16.677 1.00 98.75 339 THR A N 1
ATOM 2468 C CA . THR A 1 339 ? -1.974 13.304 16.863 1.00 98.75 339 THR A CA 1
ATOM 2469 C C . THR A 1 339 ? -1.551 13.909 15.528 1.00 98.75 339 THR A C 1
ATOM 2471 O O . THR A 1 339 ? -1.459 13.186 14.535 1.00 98.75 339 THR A O 1
ATOM 2474 N N . ILE A 1 340 ? -1.253 15.208 15.499 1.00 98.75 340 ILE A N 1
ATOM 2475 C CA . ILE A 1 340 ? -0.700 15.879 14.317 1.00 98.75 340 ILE A CA 1
ATOM 2476 C C . ILE A 1 340 ? 0.796 16.101 14.524 1.00 98.75 340 ILE A C 1
ATOM 2478 O O . ILE A 1 340 ? 1.211 16.678 15.527 1.00 98.75 340 ILE A O 1
ATOM 2482 N N . LEU A 1 341 ? 1.597 15.640 13.567 1.00 98.69 341 LEU A N 1
ATOM 2483 C CA . LEU A 1 341 ? 3.024 15.914 13.489 1.00 98.69 341 LEU A CA 1
ATOM 2484 C C . LEU A 1 341 ? 3.277 16.912 12.363 1.00 98.69 341 LEU A C 1
ATOM 2486 O O . LEU A 1 341 ? 3.041 16.608 11.194 1.00 98.69 341 LEU A O 1
ATOM 2490 N N . ASP A 1 342 ? 3.772 18.093 12.716 1.00 97.88 342 ASP A N 1
ATOM 2491 C CA . ASP A 1 342 ? 4.130 19.120 11.747 1.00 97.88 342 ASP A CA 1
ATOM 2492 C C . ASP A 1 342 ? 5.604 18.988 11.338 1.00 97.88 342 ASP A C 1
ATOM 2494 O O . ASP A 1 342 ? 6.514 19.375 12.075 1.00 97.88 342 ASP A O 1
ATOM 2498 N N . ALA A 1 343 ? 5.844 18.430 10.151 1.00 96.25 343 ALA A N 1
ATOM 2499 C CA . ALA A 1 343 ? 7.190 18.279 9.606 1.00 96.25 343 ALA A CA 1
ATOM 2500 C C . ALA A 1 343 ? 7.859 19.630 9.295 1.00 96.25 343 ALA A C 1
ATOM 2502 O O . ALA A 1 343 ? 9.088 19.717 9.325 1.00 96.25 343 ALA A O 1
ATOM 2503 N N . THR A 1 344 ? 7.076 20.698 9.089 1.00 94.88 344 THR A N 1
ATOM 2504 C CA . THR A 1 344 ? 7.613 22.038 8.798 1.00 94.88 344 THR A CA 1
ATOM 2505 C C . THR A 1 344 ? 8.338 22.663 9.985 1.00 94.88 344 THR A C 1
ATOM 2507 O O . THR A 1 344 ? 9.170 23.550 9.811 1.00 94.88 344 THR A O 1
ATOM 2510 N N . SER A 1 345 ? 8.082 22.147 11.192 1.00 95.69 345 SER A N 1
ATOM 2511 C CA . SER A 1 345 ? 8.809 22.524 12.406 1.00 95.69 345 SER A CA 1
ATOM 2512 C C . SER A 1 345 ? 10.250 22.001 12.436 1.00 95.69 345 SER A C 1
ATOM 2514 O O . SER A 1 345 ? 11.055 22.502 13.216 1.00 95.69 345 SER A O 1
ATOM 2516 N N . VAL A 1 346 ? 10.577 20.986 11.627 1.00 95.50 346 VAL A N 1
ATOM 2517 C CA . VAL A 1 346 ? 11.954 20.498 11.443 1.00 95.50 346 VAL A CA 1
ATOM 2518 C C . VAL A 1 346 ? 12.623 21.245 10.295 1.00 95.50 346 VAL A C 1
ATOM 2520 O O . VAL A 1 346 ? 13.739 21.733 10.448 1.00 95.50 346 VAL A O 1
ATOM 2523 N N . ASP A 1 347 ? 11.930 21.354 9.163 1.00 91.81 347 ASP A N 1
ATOM 2524 C CA . ASP A 1 347 ? 12.357 22.133 8.003 1.00 91.81 347 ASP A CA 1
ATOM 2525 C C . ASP A 1 347 ? 11.116 22.560 7.208 1.00 91.81 347 ASP A C 1
ATOM 2527 O O . ASP A 1 347 ? 10.289 21.731 6.825 1.00 91.81 347 ASP A O 1
ATOM 2531 N N . VAL A 1 348 ? 10.999 23.865 6.950 1.00 90.50 348 VAL A N 1
ATOM 2532 C CA . VAL A 1 348 ? 9.863 24.497 6.262 1.00 90.50 348 VAL A CA 1
ATOM 2533 C C . VAL A 1 348 ? 9.596 23.930 4.863 1.00 90.50 348 VAL A C 1
ATOM 2535 O O . VAL A 1 348 ? 8.481 24.051 4.360 1.00 90.50 348 VAL A O 1
ATOM 2538 N N . GLY A 1 349 ? 10.592 23.298 4.235 1.00 88.75 349 GLY A N 1
ATOM 2539 C CA . GLY A 1 349 ? 10.463 22.624 2.946 1.00 88.75 349 GLY A CA 1
ATOM 2540 C C . GLY A 1 349 ? 9.752 21.268 3.007 1.00 88.75 349 GLY A C 1
ATOM 2541 O O . GLY A 1 349 ? 9.290 20.786 1.973 1.00 88.75 349 GLY A O 1
ATOM 2542 N N . LEU A 1 350 ? 9.601 20.655 4.189 1.00 92.00 350 LEU A N 1
ATOM 2543 C CA . LEU A 1 350 ? 8.991 19.328 4.366 1.00 92.00 350 LEU A CA 1
ATOM 2544 C C . LEU A 1 350 ? 7.462 19.379 4.292 1.00 92.00 350 LEU A C 1
ATOM 2546 O O . LEU A 1 350 ? 6.739 19.099 5.249 1.00 92.00 350 LEU A O 1
ATOM 2550 N N . THR A 1 351 ? 6.968 19.738 3.118 1.00 92.12 351 THR A N 1
ATOM 2551 C CA . THR A 1 351 ? 5.550 19.853 2.800 1.00 92.12 351 THR A CA 1
ATOM 2552 C C . THR A 1 351 ? 5.209 19.009 1.583 1.00 92.12 351 THR A C 1
ATOM 2554 O O . THR A 1 351 ? 6.080 18.652 0.787 1.00 92.12 351 THR A O 1
ATOM 2557 N N . GLY A 1 352 ? 3.918 18.732 1.393 1.00 89.06 352 GLY A N 1
ATOM 2558 C CA . GLY A 1 352 ? 3.409 18.233 0.122 1.00 89.06 352 GLY A CA 1
ATOM 2559 C C . GLY A 1 352 ? 4.034 16.905 -0.289 1.00 89.06 352 GLY A C 1
ATOM 2560 O O . GLY A 1 352 ? 4.832 16.867 -1.222 1.00 89.06 352 GLY A O 1
ATOM 2561 N N . PHE A 1 353 ? 3.695 15.813 0.385 1.00 92.12 353 PHE A N 1
ATOM 2562 C CA . PHE A 1 353 ? 4.195 14.485 0.030 1.00 92.12 353 PHE A CA 1
ATOM 2563 C C . PHE A 1 353 ? 3.322 13.855 -1.055 1.00 92.12 353 PHE A C 1
ATOM 2565 O O . PHE A 1 353 ? 2.145 14.185 -1.176 1.00 92.12 353 PHE A O 1
ATOM 2572 N N . ALA A 1 354 ? 3.891 12.967 -1.866 1.00 89.69 354 ALA A N 1
ATOM 2573 C CA . ALA A 1 354 ? 3.180 12.300 -2.956 1.00 89.69 354 ALA A CA 1
ATOM 2574 C C . ALA A 1 354 ? 2.531 10.972 -2.533 1.00 89.69 354 ALA A C 1
ATOM 2576 O O . ALA A 1 354 ? 1.546 10.546 -3.121 1.00 89.69 354 ALA A O 1
ATOM 2577 N N . GLY A 1 355 ? 3.064 10.336 -1.492 1.00 92.38 355 GLY A N 1
ATOM 2578 C CA . GLY A 1 355 ? 2.594 9.055 -0.976 1.00 92.38 355 GLY A CA 1
ATOM 2579 C C . GLY A 1 355 ? 3.386 8.649 0.262 1.00 92.38 355 GLY A C 1
ATOM 2580 O O . GLY A 1 355 ? 4.257 9.391 0.721 1.00 92.38 355 GLY A O 1
ATOM 2581 N N . GLY A 1 356 ? 3.097 7.475 0.810 1.00 94.75 356 GLY A N 1
ATOM 2582 C CA . GLY A 1 356 ? 3.841 6.961 1.950 1.00 94.75 356 GLY A CA 1
ATOM 2583 C C . GLY A 1 356 ? 3.620 5.476 2.186 1.00 94.75 356 GLY A C 1
ATOM 2584 O O . GLY A 1 356 ? 2.647 4.907 1.699 1.00 94.75 356 GLY A O 1
ATOM 2585 N N . PHE A 1 357 ? 4.553 4.871 2.911 1.00 96.50 357 PHE A N 1
ATOM 2586 C CA . PHE A 1 357 ? 4.577 3.449 3.251 1.00 96.50 357 PHE A CA 1
ATOM 2587 C C . PHE A 1 357 ? 5.273 3.242 4.604 1.00 96.50 357 PHE A C 1
ATOM 2589 O O . PHE A 1 357 ? 5.910 4.163 5.113 1.00 96.50 357 PHE A O 1
ATOM 2596 N N . CYS A 1 358 ? 5.181 2.048 5.187 1.00 96.88 358 CYS A N 1
ATOM 2597 C CA . CYS A 1 358 ? 5.878 1.692 6.425 1.00 96.88 358 CYS A CA 1
ATOM 2598 C C . CYS A 1 358 ? 6.627 0.364 6.295 1.00 96.88 358 CYS A C 1
ATOM 2600 O O . CYS A 1 358 ? 6.329 -0.441 5.418 1.00 96.88 358 CYS A O 1
ATOM 2602 N N . ASP A 1 359 ? 7.597 0.151 7.183 1.00 94.75 359 ASP A N 1
ATOM 2603 C CA . ASP A 1 359 ? 8.348 -1.104 7.343 1.00 94.75 359 ASP A CA 1
ATOM 2604 C C . ASP A 1 359 ? 8.075 -1.782 8.704 1.00 94.75 359 ASP A C 1
ATOM 2606 O O . ASP A 1 359 ? 8.861 -2.603 9.174 1.00 94.75 359 ASP A O 1
ATOM 2610 N N . GLY A 1 360 ? 6.993 -1.386 9.383 1.00 94.00 360 GLY A N 1
ATOM 2611 C CA . GLY A 1 360 ? 6.667 -1.807 10.748 1.00 94.00 360 GLY A CA 1
ATOM 2612 C C . GLY A 1 360 ? 7.313 -0.969 11.858 1.00 94.00 360 GLY A C 1
ATOM 2613 O O . GLY A 1 360 ? 6.806 -0.928 12.977 1.00 94.00 360 GLY A O 1
ATOM 2614 N N . LYS A 1 361 ? 8.408 -0.250 11.580 1.00 96.38 361 LYS A N 1
ATOM 2615 C CA . LYS A 1 361 ? 9.132 0.557 12.581 1.00 96.38 361 LYS A CA 1
ATOM 2616 C C . LYS A 1 361 ? 9.085 2.052 12.282 1.00 96.38 361 LYS A C 1
ATOM 2618 O O . LYS A 1 361 ? 9.011 2.879 13.202 1.00 96.38 361 LYS A O 1
ATOM 2623 N N . TYR A 1 362 ? 9.145 2.397 11.007 1.00 98.50 362 TYR A N 1
ATOM 2624 C CA . TYR A 1 362 ? 9.163 3.752 10.497 1.00 98.50 362 TYR A CA 1
ATOM 2625 C C . TYR A 1 362 ? 8.084 3.949 9.432 1.00 98.50 362 TYR A C 1
ATOM 2627 O O . TYR A 1 362 ? 7.764 3.048 8.660 1.00 98.50 362 TYR A O 1
ATOM 2635 N N . GLY A 1 363 ? 7.539 5.162 9.383 1.00 98.44 363 GLY A N 1
ATOM 2636 C CA . GLY A 1 363 ? 6.736 5.653 8.269 1.00 98.44 363 GLY A CA 1
ATOM 2637 C C . GLY A 1 363 ? 7.607 6.475 7.329 1.00 98.44 363 GLY A C 1
ATOM 2638 O O . GLY A 1 363 ? 8.359 7.336 7.785 1.00 98.44 363 GLY A O 1
ATOM 2639 N N . TYR A 1 364 ? 7.499 6.227 6.031 1.00 98.12 364 TYR A N 1
ATOM 2640 C CA . TYR A 1 364 ? 8.259 6.876 4.970 1.00 98.12 364 TYR A CA 1
ATOM 2641 C C . TYR A 1 364 ? 7.311 7.720 4.126 1.00 98.12 364 TYR A C 1
ATOM 2643 O O . TYR A 1 364 ? 6.301 7.220 3.636 1.00 98.12 364 TYR A O 1
ATOM 2651 N N . PHE A 1 365 ? 7.642 8.993 3.943 1.00 96.06 365 PHE A N 1
ATOM 2652 C CA . PHE A 1 365 ? 6.845 9.961 3.203 1.00 96.06 365 PHE A CA 1
ATOM 2653 C C . PHE A 1 365 ? 7.616 10.380 1.959 1.00 96.06 365 PHE A C 1
ATOM 2655 O O . PHE A 1 365 ? 8.737 10.895 2.024 1.00 96.06 365 PHE A O 1
ATOM 2662 N N . VAL A 1 366 ? 7.008 10.089 0.813 1.00 92.81 366 VAL A N 1
ATOM 2663 C CA . VAL A 1 366 ? 7.620 10.236 -0.501 1.00 92.81 366 VAL A CA 1
ATOM 2664 C C . VAL A 1 366 ? 7.537 11.697 -0.922 1.00 92.81 366 VAL A C 1
ATOM 2666 O O . VAL A 1 366 ? 6.439 12.260 -0.934 1.00 92.81 366 VAL A O 1
ATOM 2669 N N . PRO A 1 367 ? 8.659 12.326 -1.285 1.00 87.31 367 PRO A N 1
ATOM 2670 C CA . PRO A 1 367 ? 8.650 13.724 -1.665 1.00 87.31 367 PRO A CA 1
ATOM 2671 C C . PRO A 1 367 ? 7.916 13.915 -2.992 1.00 87.31 367 PRO A C 1
ATOM 2673 O O . PRO A 1 367 ? 8.111 13.153 -3.942 1.00 87.31 367 PRO A O 1
ATOM 2676 N N . SER A 1 368 ? 7.074 14.948 -3.065 1.00 78.19 368 SER A N 1
ATOM 2677 C CA . SER A 1 368 ? 6.524 15.404 -4.341 1.00 78.19 368 SER A CA 1
ATOM 2678 C C . SER A 1 368 ? 7.427 16.475 -4.956 1.00 78.19 368 SER A C 1
ATOM 2680 O O . SER A 1 368 ? 8.149 17.185 -4.252 1.00 78.19 368 SER A O 1
ATOM 2682 N N . ARG A 1 369 ? 7.387 16.610 -6.286 1.00 69.69 369 ARG A N 1
ATOM 2683 C CA . ARG A 1 369 ? 8.067 17.713 -6.970 1.00 69.69 369 ARG A CA 1
ATOM 2684 C C . ARG A 1 369 ? 7.288 18.997 -6.731 1.00 69.69 369 ARG A C 1
ATOM 2686 O O . ARG A 1 369 ? 6.289 19.253 -7.400 1.00 69.69 369 ARG A O 1
ATOM 2693 N N . GLN A 1 370 ? 7.800 19.817 -5.828 1.00 61.94 370 GLN A N 1
ATOM 2694 C CA . GLN A 1 370 ? 7.399 21.210 -5.724 1.00 61.94 370 GLN A CA 1
ATOM 2695 C C . GLN A 1 370 ? 8.264 22.073 -6.646 1.00 61.94 370 GLN A C 1
ATOM 2697 O O . GLN A 1 370 ? 9.322 21.648 -7.107 1.00 61.94 370 GLN A O 1
ATOM 2702 N N . SER A 1 371 ? 7.781 23.268 -6.970 1.00 48.03 371 SER A N 1
ATOM 2703 C CA . SER A 1 371 ? 8.340 24.248 -7.909 1.00 48.03 371 SER A CA 1
ATOM 2704 C C . SER A 1 371 ? 9.778 24.699 -7.584 1.00 48.03 371 SER A C 1
ATOM 2706 O O . SER A 1 371 ? 10.004 25.842 -7.203 1.00 48.03 371 SER A O 1
ATOM 2708 N N . GLY A 1 372 ? 10.758 23.809 -7.765 1.00 49.06 372 GLY A N 1
ATOM 2709 C CA . GLY A 1 372 ? 12.193 24.087 -7.661 1.00 49.06 372 GLY A CA 1
ATOM 2710 C C . GLY A 1 372 ? 12.879 23.673 -6.353 1.00 49.06 372 GLY A C 1
ATOM 2711 O O . GLY A 1 372 ? 14.095 23.814 -6.280 1.00 49.06 372 GLY A O 1
ATOM 2712 N N . ALA A 1 373 ? 12.162 23.146 -5.353 1.00 52.44 373 ALA A N 1
ATOM 2713 C CA . ALA A 1 373 ? 12.763 22.680 -4.098 1.00 52.44 373 ALA A CA 1
ATOM 2714 C C . ALA A 1 373 ? 13.098 21.177 -4.144 1.00 52.44 373 ALA A C 1
ATOM 2716 O O . ALA A 1 373 ? 12.299 20.370 -4.625 1.00 52.44 373 ALA A O 1
ATOM 2717 N N . SER A 1 374 ? 14.279 20.808 -3.636 1.00 59.69 374 SER A N 1
ATOM 2718 C CA . SER A 1 374 ? 14.588 19.422 -3.272 1.00 59.69 374 SER A CA 1
ATOM 2719 C C . SER A 1 374 ? 13.783 19.073 -2.023 1.00 59.69 374 SER A C 1
ATOM 2721 O O . SER A 1 374 ? 13.999 19.683 -0.979 1.00 59.69 374 SER A O 1
ATOM 2723 N N . ASN A 1 375 ? 12.868 18.109 -2.130 1.00 74.12 375 ASN A N 1
ATOM 2724 C CA . ASN A 1 375 ? 12.203 17.534 -0.967 1.00 74.12 375 ASN A CA 1
ATOM 2725 C C . ASN A 1 375 ? 12.844 16.164 -0.701 1.00 74.12 375 ASN A C 1
ATOM 2727 O O . ASN A 1 375 ? 12.788 15.298 -1.581 1.00 74.12 375 ASN A O 1
ATOM 2731 N N . PRO A 1 376 ? 13.477 15.948 0.463 1.00 88.94 376 PRO A N 1
ATOM 2732 C CA . PRO A 1 376 ? 14.046 14.653 0.806 1.00 88.94 376 PRO A CA 1
ATOM 2733 C C . PRO A 1 376 ? 12.943 13.639 1.130 1.00 88.94 376 PRO A C 1
ATOM 2735 O O . PRO A 1 376 ? 11.811 14.000 1.463 1.00 88.94 376 PRO A O 1
ATOM 2738 N N . VAL A 1 377 ? 13.286 12.350 1.099 1.00 93.56 377 VAL A N 1
ATOM 2739 C CA . VAL A 1 377 ? 12.436 11.324 1.715 1.00 93.56 377 VAL A CA 1
ATOM 2740 C C . VAL A 1 377 ? 12.424 11.567 3.215 1.00 93.56 377 VAL A C 1
ATOM 2742 O O . VAL A 1 377 ? 13.479 11.629 3.848 1.00 93.56 377 VAL A O 1
ATOM 2745 N N . VAL A 1 378 ? 11.232 11.690 3.791 1.00 96.06 378 VAL A N 1
ATOM 2746 C CA . VAL A 1 378 ? 11.057 11.854 5.235 1.00 96.06 378 VAL A CA 1
ATOM 2747 C C . VAL A 1 378 ? 10.766 10.493 5.849 1.00 96.06 378 VAL A C 1
ATOM 2749 O O . VAL A 1 378 ? 9.866 9.790 5.403 1.00 96.06 378 VAL A O 1
ATOM 2752 N N . ARG A 1 379 ? 11.505 10.127 6.892 1.00 97.75 379 ARG A N 1
ATOM 2753 C CA . ARG A 1 379 ? 11.282 8.928 7.699 1.00 97.75 379 ARG A CA 1
ATOM 2754 C C . ARG A 1 379 ? 10.948 9.332 9.129 1.00 97.75 379 ARG A C 1
ATOM 2756 O O . ARG A 1 379 ? 11.729 10.034 9.766 1.00 97.75 379 ARG A O 1
ATOM 2763 N N . VAL A 1 380 ? 9.820 8.853 9.641 1.00 98.62 380 VAL A N 1
ATOM 2764 C CA . VAL A 1 380 ? 9.316 9.138 10.991 1.00 98.62 380 VAL A CA 1
ATOM 2765 C C . VAL A 1 380 ? 9.302 7.858 11.814 1.00 98.62 380 VAL A C 1
ATOM 2767 O O . VAL A 1 380 ? 8.757 6.847 11.376 1.00 98.62 380 VAL A O 1
ATOM 2770 N N . SER A 1 381 ? 9.872 7.886 13.017 1.00 98.50 381 SER A N 1
ATOM 2771 C CA . SER A 1 381 ? 9.728 6.786 13.978 1.00 98.50 381 SER A CA 1
ATOM 2772 C C . SER A 1 381 ? 8.271 6.631 14.410 1.00 98.50 381 SER A C 1
ATOM 2774 O O . SER A 1 381 ? 7.658 7.576 14.900 1.00 98.50 381 SER A O 1
ATOM 2776 N N . LEU A 1 382 ? 7.711 5.428 14.268 1.00 97.25 382 LEU A N 1
ATOM 2777 C CA . LEU A 1 382 ? 6.312 5.191 14.635 1.00 97.25 382 LEU A CA 1
ATOM 2778 C C . LEU A 1 382 ? 6.113 5.112 16.156 1.00 97.25 382 LEU A C 1
ATOM 2780 O O . LEU A 1 382 ? 5.060 5.511 16.655 1.00 97.25 382 LEU A O 1
ATOM 2784 N N . SER A 1 383 ? 7.140 4.676 16.895 1.00 96.69 383 SER A N 1
ATOM 2785 C CA . SER A 1 383 ? 7.156 4.676 18.363 1.00 96.69 383 SER A CA 1
ATOM 2786 C C . SER A 1 383 ? 7.481 6.049 18.962 1.00 96.69 383 SER A C 1
ATOM 2788 O O . SER A 1 383 ? 6.942 6.392 20.011 1.00 96.69 383 SER A O 1
ATOM 2790 N N . ASN A 1 384 ? 8.303 6.862 18.290 1.00 97.62 384 ASN A N 1
ATOM 2791 C CA . ASN A 1 384 ? 8.540 8.267 18.631 1.00 97.62 384 ASN A CA 1
ATOM 2792 C C . ASN A 1 384 ? 7.933 9.186 17.560 1.00 97.62 384 ASN A C 1
ATOM 2794 O O . ASN A 1 384 ? 8.650 9.805 16.774 1.00 97.62 384 ASN A O 1
ATOM 2798 N N . PHE A 1 385 ? 6.603 9.276 17.534 1.00 98.06 385 PHE A N 1
ATOM 2799 C CA . PHE A 1 385 ? 5.879 10.124 16.585 1.00 98.06 385 PHE A CA 1
ATOM 2800 C C . PHE A 1 385 ? 5.901 11.599 17.024 1.00 98.06 385 PHE A C 1
ATOM 2802 O O . PHE A 1 385 ? 4.901 12.161 17.467 1.00 98.06 385 PHE A O 1
ATOM 2809 N N . SER A 1 386 ? 7.084 12.203 16.951 1.00 97.94 386 SER A N 1
ATOM 2810 C CA . SER A 1 386 ? 7.363 13.605 17.264 1.00 97.94 386 SER A CA 1
ATOM 2811 C C . SER A 1 386 ? 8.383 14.171 16.272 1.00 97.94 386 SER A C 1
ATOM 2813 O O . SER A 1 386 ? 8.964 13.430 15.479 1.00 97.94 386 SER A O 1
ATOM 2815 N N . THR A 1 387 ? 8.654 15.477 16.333 1.00 97.94 387 THR A N 1
ATOM 2816 C CA . THR A 1 387 ? 9.659 16.131 15.473 1.00 97.94 387 THR A CA 1
ATOM 2817 C C . THR A 1 387 ? 11.061 15.548 15.663 1.00 97.94 387 THR A C 1
ATOM 2819 O O . THR A 1 387 ? 11.811 15.431 14.702 1.00 97.94 387 THR A O 1
ATOM 2822 N N . THR A 1 388 ? 11.402 15.086 16.871 1.00 98.19 388 THR A N 1
ATOM 2823 C CA . THR A 1 388 ? 12.682 14.402 17.147 1.00 98.19 388 THR A CA 1
ATOM 2824 C C . THR A 1 388 ? 12.775 13.001 16.537 1.00 98.19 388 THR A C 1
ATOM 2826 O O . THR A 1 388 ? 13.867 12.453 16.411 1.00 98.19 388 THR A O 1
ATOM 2829 N N . GLY A 1 389 ? 11.639 12.406 16.165 1.00 97.81 389 GLY A N 1
ATOM 2830 C CA . GLY A 1 389 ? 11.575 11.125 15.465 1.00 97.81 389 GLY A CA 1
ATOM 2831 C C . GLY A 1 389 ? 11.703 11.246 13.947 1.00 97.81 389 GLY A C 1
ATOM 2832 O O . GLY A 1 389 ? 11.644 10.220 13.268 1.00 97.81 389 GLY A O 1
ATOM 2833 N N . ILE A 1 390 ? 11.848 12.466 13.417 1.00 98.25 390 ILE A N 1
ATOM 2834 C CA . ILE A 1 390 ? 12.005 12.740 11.989 1.00 98.25 390 ILE A CA 1
ATOM 2835 C C . ILE A 1 390 ? 13.478 12.612 11.592 1.00 98.25 390 ILE A C 1
ATOM 2837 O O . ILE A 1 390 ? 14.369 13.191 12.205 1.00 98.25 390 ILE A O 1
ATOM 2841 N N . THR A 1 391 ? 13.721 11.879 10.510 1.00 97.12 391 THR A N 1
ATOM 2842 C CA . THR A 1 391 ? 15.002 11.814 9.799 1.00 97.12 391 THR A CA 1
ATOM 2843 C C . THR A 1 391 ? 14.751 11.995 8.308 1.00 97.12 391 THR A C 1
ATOM 2845 O O . THR A 1 391 ? 13.706 11.583 7.808 1.00 97.12 391 THR A O 1
ATOM 2848 N N . THR A 1 392 ? 15.684 12.610 7.589 1.00 94.94 392 THR A N 1
ATOM 2849 C CA . THR A 1 392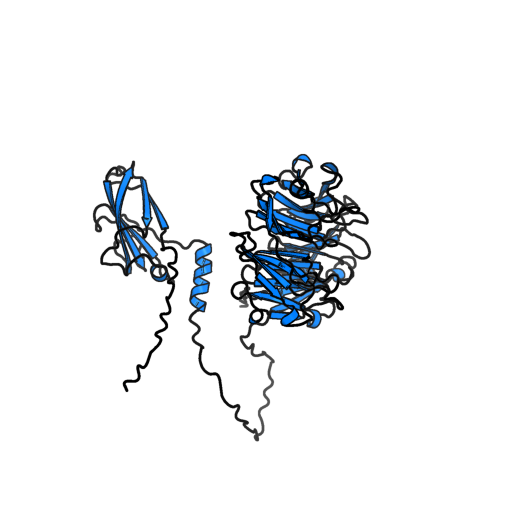 ? 15.546 12.876 6.153 1.00 94.94 392 THR A CA 1
ATOM 2850 C C . THR A 1 392 ? 16.649 12.189 5.360 1.00 94.94 392 THR A C 1
ATOM 2852 O O . THR A 1 392 ? 17.758 11.991 5.853 1.00 94.94 392 THR A O 1
ATOM 2855 N N . LEU A 1 393 ? 16.328 11.812 4.126 1.00 92.56 393 LEU A N 1
ATOM 2856 C CA . LEU A 1 393 ? 17.270 11.273 3.156 1.00 92.56 393 LEU A CA 1
ATOM 2857 C C . LEU A 1 393 ? 17.161 12.075 1.866 1.00 92.56 393 LEU A C 1
ATOM 2859 O O . LEU A 1 393 ? 16.144 12.016 1.172 1.00 92.56 393 LEU A O 1
ATOM 2863 N N . ASP A 1 394 ? 18.226 12.801 1.538 1.00 87.38 394 ASP A N 1
ATOM 2864 C CA . ASP A 1 394 ? 18.347 13.430 0.231 1.00 87.38 394 ASP A CA 1
ATOM 2865 C C . ASP A 1 394 ? 18.732 12.369 -0.806 1.00 87.38 394 ASP A C 1
ATOM 2867 O O . ASP A 1 394 ? 19.839 11.814 -0.813 1.00 87.38 394 ASP A O 1
ATOM 2871 N N . VAL A 1 395 ? 17.763 12.059 -1.659 1.00 80.69 395 VAL A N 1
ATOM 2872 C CA . VAL A 1 395 ? 17.919 11.209 -2.832 1.00 80.69 395 VAL A CA 1
ATOM 2873 C C . VAL A 1 395 ? 18.273 12.129 -3.997 1.00 80.69 395 VAL A C 1
ATOM 2875 O O . VAL A 1 395 ? 17.391 12.642 -4.685 1.00 80.69 395 VAL A O 1
ATOM 2878 N N . ALA A 1 396 ? 19.578 12.373 -4.172 1.00 67.38 396 ALA A N 1
ATOM 2879 C CA . ALA A 1 396 ? 20.119 13.277 -5.186 1.00 67.38 396 ALA A CA 1
ATOM 2880 C C . ALA A 1 396 ? 19.376 13.124 -6.520 1.00 67.38 396 ALA A C 1
ATOM 2882 O O . ALA A 1 396 ? 19.325 12.032 -7.079 1.00 67.38 396 ALA A O 1
ATOM 2883 N N . GLN A 1 397 ? 18.787 14.207 -7.023 1.00 64.50 397 GLN A N 1
ATOM 2884 C CA . GLN A 1 397 ? 18.023 14.175 -8.267 1.00 64.50 397 GLN A CA 1
ATOM 2885 C C . GLN A 1 397 ? 18.985 13.940 -9.440 1.00 64.50 397 GLN A C 1
ATOM 2887 O O . GLN A 1 397 ? 19.846 14.791 -9.685 1.00 64.50 397 GLN A O 1
ATOM 2892 N N . PRO A 1 398 ? 18.858 12.845 -10.213 1.00 55.44 398 PRO A N 1
ATOM 2893 C CA . PRO A 1 398 ? 19.489 12.783 -11.523 1.00 55.44 398 PRO A CA 1
ATOM 2894 C C . PRO A 1 398 ? 19.070 14.014 -12.337 1.00 55.44 398 PRO A C 1
ATOM 2896 O O . PRO A 1 398 ? 17.910 14.437 -12.288 1.00 55.44 398 PRO A O 1
ATOM 2899 N N . SER A 1 399 ? 20.005 14.606 -13.078 1.00 48.62 399 SER A N 1
ATOM 2900 C CA . SER A 1 399 ? 19.724 15.742 -13.957 1.00 48.62 399 SER A CA 1
ATOM 2901 C C . SER A 1 399 ? 18.542 15.413 -14.883 1.00 48.62 399 SER A C 1
ATOM 2903 O O . SER A 1 399 ? 18.604 14.459 -15.653 1.00 48.62 399 SER A O 1
ATOM 2905 N N . GLY A 1 400 ? 17.441 16.174 -14.790 1.00 51.66 400 GLY A N 1
ATOM 2906 C CA . GLY A 1 400 ? 16.250 15.933 -15.624 1.00 51.66 400 GLY A CA 1
ATOM 2907 C C . GLY A 1 400 ? 14.869 16.066 -14.972 1.00 51.66 400 GLY A C 1
ATOM 2908 O O . GLY A 1 400 ? 13.880 15.829 -15.654 1.00 51.66 400 GLY A O 1
ATOM 2909 N N . GLY A 1 401 ? 14.749 16.484 -13.706 1.00 52.44 401 GLY A N 1
ATOM 2910 C CA . GLY A 1 401 ? 13.457 16.931 -13.151 1.00 52.44 401 GLY A CA 1
ATOM 2911 C C . GLY A 1 401 ? 12.469 15.811 -12.814 1.00 52.44 401 GLY A C 1
ATOM 2912 O O . GLY A 1 401 ? 11.292 15.887 -13.175 1.00 52.44 401 GLY A O 1
ATOM 2913 N N . LEU A 1 402 ? 12.937 14.789 -12.102 1.00 56.97 402 LEU A N 1
ATOM 2914 C CA . LEU A 1 402 ? 12.117 13.657 -11.690 1.00 56.97 402 LEU A CA 1
ATOM 2915 C C . LEU A 1 402 ? 11.215 14.040 -10.510 1.00 56.97 402 LEU A C 1
ATOM 2917 O O . LEU A 1 402 ? 11.644 14.660 -9.543 1.00 56.97 402 LEU A O 1
ATOM 2921 N N . ALA A 1 403 ? 9.941 13.680 -10.614 1.00 69.62 403 ALA A N 1
ATOM 2922 C CA . ALA A 1 403 ? 9.014 13.648 -9.493 1.00 69.62 403 ALA A CA 1
ATOM 2923 C C . ALA A 1 403 ? 8.744 12.177 -9.168 1.00 69.62 403 ALA A C 1
ATOM 2925 O O . ALA A 1 403 ? 8.663 11.358 -10.087 1.00 69.62 403 ALA A O 1
ATOM 2926 N N . TRP A 1 404 ? 8.561 11.843 -7.896 1.00 83.06 404 TRP A N 1
ATOM 2927 C CA . TRP A 1 404 ? 8.007 10.551 -7.494 1.00 83.06 404 TRP A CA 1
ATOM 2928 C C . TRP A 1 404 ? 6.556 10.741 -7.075 1.00 83.06 404 TRP A C 1
ATOM 2930 O O . TRP A 1 404 ? 6.162 11.831 -6.660 1.00 83.06 404 TRP A O 1
ATOM 2940 N N . ILE A 1 405 ? 5.747 9.703 -7.257 1.00 82.12 405 ILE A N 1
ATOM 2941 C CA . ILE A 1 405 ? 4.301 9.755 -6.991 1.00 82.12 405 ILE A CA 1
ATOM 2942 C C . ILE A 1 405 ? 3.878 8.817 -5.850 1.00 82.12 405 ILE A C 1
ATOM 2944 O O . ILE A 1 405 ? 2.749 8.855 -5.389 1.00 82.12 405 ILE A O 1
ATOM 2948 N N . GLY A 1 406 ? 4.799 7.982 -5.368 1.00 88.44 406 GLY A N 1
ATOM 2949 C CA . GLY A 1 406 ? 4.549 7.010 -4.314 1.00 88.44 406 GLY A CA 1
ATOM 2950 C C . GLY A 1 406 ? 5.769 6.133 -4.069 1.00 88.44 406 GLY A C 1
ATOM 2951 O O . GLY A 1 406 ? 6.837 6.348 -4.648 1.00 88.44 406 GLY A O 1
ATOM 2952 N N . GLY A 1 407 ? 5.610 5.148 -3.196 1.00 92.75 407 GLY A N 1
ATOM 2953 C CA . GLY A 1 407 ? 6.676 4.229 -2.842 1.00 92.75 407 GLY A CA 1
ATOM 2954 C C . GLY A 1 407 ? 6.145 3.009 -2.114 1.00 92.75 407 GLY A C 1
ATOM 2955 O O . GLY A 1 407 ? 5.005 2.999 -1.655 1.00 92.75 407 GLY A O 1
ATOM 2956 N N . PHE A 1 408 ? 6.977 1.984 -2.048 1.00 95.62 408 PHE A N 1
ATOM 2957 C CA . PHE A 1 408 ? 6.686 0.729 -1.369 1.00 95.62 408 PHE A CA 1
ATOM 2958 C C . PHE A 1 408 ? 7.987 0.130 -0.833 1.00 95.62 408 PHE A C 1
ATOM 2960 O O . PHE A 1 408 ? 9.076 0.643 -1.093 1.00 95.62 408 PHE A O 1
ATOM 2967 N N . THR A 1 409 ? 7.872 -0.958 -0.081 1.00 95.62 409 THR A N 1
ATOM 2968 C CA . THR A 1 409 ? 9.005 -1.650 0.533 1.00 95.62 409 THR A CA 1
ATOM 2969 C C . THR A 1 409 ? 8.875 -3.162 0.380 1.00 95.62 409 THR A C 1
ATOM 2971 O O . THR A 1 409 ? 7.769 -3.688 0.244 1.00 95.62 409 THR A O 1
ATOM 2974 N N . ASP A 1 410 ? 10.011 -3.853 0.383 1.00 92.38 410 ASP A N 1
ATOM 2975 C CA . ASP A 1 410 ? 10.122 -5.308 0.552 1.00 92.38 410 ASP A CA 1
ATOM 2976 C C . ASP A 1 410 ? 10.506 -5.710 1.994 1.00 92.38 410 ASP A C 1
ATOM 2978 O O . ASP A 1 410 ? 10.686 -6.888 2.287 1.00 92.38 410 ASP A O 1
ATOM 2982 N N . GLY A 1 411 ? 10.626 -4.731 2.896 1.00 91.31 411 GLY A N 1
ATOM 2983 C CA . GLY A 1 411 ? 11.065 -4.887 4.284 1.00 91.31 411 GLY A CA 1
ATOM 2984 C C . GLY A 1 411 ? 12.556 -4.611 4.508 1.00 91.31 411 GLY A C 1
ATOM 2985 O O . GLY A 1 411 ? 12.953 -4.344 5.640 1.00 91.31 411 GLY A O 1
ATOM 2986 N N . TYR A 1 412 ? 13.374 -4.601 3.453 1.00 92.44 412 TYR A N 1
ATOM 2987 C CA . TYR A 1 412 ? 14.815 -4.320 3.518 1.00 92.44 412 TYR A CA 1
ATOM 2988 C C . TYR A 1 412 ? 15.172 -2.997 2.840 1.00 92.44 412 TYR A C 1
ATOM 2990 O O . TYR A 1 412 ? 16.000 -2.230 3.342 1.00 92.44 412 TYR A O 1
ATOM 2998 N N . PHE A 1 413 ? 14.516 -2.710 1.719 1.00 95.50 413 PHE A N 1
ATOM 2999 C CA . PHE A 1 413 ? 14.729 -1.529 0.902 1.00 95.50 413 PHE A CA 1
ATOM 3000 C C . PHE A 1 413 ? 13.428 -0.758 0.682 1.00 95.50 413 PHE A C 1
ATOM 3002 O O . PHE A 1 413 ? 12.349 -1.324 0.511 1.00 95.50 413 PHE A O 1
ATOM 3009 N N . GLY A 1 414 ? 13.549 0.565 0.639 1.00 95.94 414 GLY A N 1
ATOM 3010 C CA . GLY A 1 414 ? 12.497 1.459 0.180 1.00 95.94 414 GLY A CA 1
ATOM 3011 C C . GLY A 1 414 ? 12.650 1.737 -1.309 1.00 95.94 414 GLY A C 1
ATOM 3012 O O . GLY A 1 414 ? 13.761 1.965 -1.795 1.00 95.94 414 GLY A O 1
ATOM 3013 N N . TYR A 1 415 ? 11.528 1.754 -2.023 1.00 94.50 415 TYR A N 1
ATOM 3014 C CA . TYR A 1 415 ? 11.472 1.986 -3.461 1.00 94.50 415 TYR A CA 1
ATOM 3015 C C . TYR A 1 415 ? 10.611 3.210 -3.760 1.00 94.50 415 TYR A C 1
ATOM 3017 O O . TYR A 1 415 ? 9.453 3.266 -3.347 1.00 94.50 415 TYR A O 1
ATOM 3025 N N . LEU A 1 416 ? 11.151 4.186 -4.496 1.00 92.38 416 LEU A N 1
ATOM 3026 C CA . LEU A 1 416 ? 10.385 5.338 -4.979 1.00 92.38 416 LEU A CA 1
ATOM 3027 C C . LEU A 1 416 ? 9.937 5.112 -6.418 1.00 92.38 416 LEU A C 1
ATOM 3029 O O . LEU A 1 416 ? 10.733 4.732 -7.284 1.00 92.38 416 LEU A O 1
ATOM 3033 N N . VAL A 1 417 ? 8.659 5.385 -6.667 1.00 90.56 417 VAL A N 1
ATOM 3034 C CA . VAL A 1 417 ? 8.014 5.138 -7.954 1.00 90.56 417 VAL A CA 1
ATOM 3035 C C . VAL A 1 417 ? 8.100 6.379 -8.848 1.00 90.56 417 VAL A C 1
ATOM 3037 O O . VAL A 1 417 ? 7.670 7.457 -8.424 1.00 90.56 417 VAL A O 1
ATOM 3040 N N . PRO A 1 418 ? 8.604 6.247 -10.089 1.00 85.75 418 PRO A N 1
ATOM 3041 C CA . PRO A 1 418 ? 8.674 7.353 -11.034 1.00 85.75 418 PRO A CA 1
ATOM 3042 C C . PRO A 1 418 ? 7.286 7.879 -11.421 1.00 85.75 418 PRO A C 1
ATOM 3044 O O . PRO A 1 418 ? 6.391 7.113 -11.777 1.00 85.75 418 PRO A O 1
ATOM 3047 N N . ASN A 1 419 ? 7.121 9.201 -11.392 1.00 77.94 419 ASN A N 1
ATOM 3048 C CA . ASN A 1 419 ? 5.884 9.886 -11.768 1.00 77.94 419 ASN A CA 1
ATOM 3049 C C . ASN A 1 419 ? 5.744 10.041 -13.297 1.00 77.94 419 ASN A C 1
ATOM 3051 O O . ASN A 1 419 ? 6.733 10.188 -14.015 1.00 77.94 419 ASN A O 1
ATOM 3055 N N . GLY A 1 420 ? 4.501 10.058 -13.788 1.00 63.78 420 GLY A N 1
ATOM 3056 C CA . GLY A 1 420 ? 4.138 10.311 -15.188 1.00 63.78 420 GLY A CA 1
ATOM 3057 C C . GLY A 1 420 ? 3.872 11.760 -15.584 1.00 63.78 420 GLY A C 1
ATOM 3058 O O . GLY A 1 420 ? 3.837 12.072 -16.775 1.00 63.78 420 GLY A O 1
ATOM 3059 N N . PHE A 1 421 ? 3.707 12.672 -14.628 1.00 62.50 421 PHE A N 1
ATOM 3060 C CA . PHE A 1 421 ? 3.400 14.070 -14.930 1.00 62.50 421 PHE A CA 1
ATOM 3061 C C . PHE A 1 421 ? 4.605 14.850 -15.484 1.00 62.50 421 PHE A C 1
ATOM 3063 O O . PHE A 1 421 ? 5.742 14.647 -15.067 1.00 62.50 421 PHE A O 1
ATOM 3070 N N . ASN A 1 422 ? 4.336 15.799 -16.393 1.00 56.00 422 ASN A N 1
ATOM 3071 C CA . ASN A 1 422 ? 5.304 16.758 -16.954 1.00 56.00 422 ASN A CA 1
ATOM 3072 C C . ASN A 1 422 ? 6.532 16.130 -17.648 1.00 56.00 422 ASN A C 1
ATOM 3074 O O . ASN A 1 422 ? 7.661 16.555 -17.410 1.00 56.00 422 ASN A O 1
ATOM 3078 N N . GLY A 1 423 ? 6.308 15.140 -18.521 1.00 54.06 423 GLY A N 1
ATOM 3079 C CA . GLY A 1 423 ? 7.380 14.480 -19.283 1.00 54.06 423 GLY A CA 1
ATOM 3080 C C . GLY A 1 423 ? 8.065 13.329 -18.537 1.00 54.06 423 GLY A C 1
ATOM 3081 O O . GLY A 1 423 ? 9.207 13.020 -18.857 1.00 54.06 423 GLY A O 1
ATOM 3082 N N . GLY A 1 424 ? 7.355 12.752 -17.552 1.00 55.72 424 GLY A N 1
ATOM 3083 C CA . GLY A 1 424 ? 7.683 11.615 -16.683 1.00 55.72 424 GLY A CA 1
ATOM 3084 C C . GLY A 1 424 ? 8.963 10.843 -16.994 1.00 55.72 424 GLY A C 1
ATOM 3085 O O . GLY A 1 424 ? 9.109 10.240 -18.053 1.00 55.72 424 GLY A O 1
ATOM 3086 N N . GLY A 1 425 ? 9.886 10.804 -16.035 1.00 70.25 425 GLY A N 1
ATOM 3087 C CA . GLY A 1 425 ? 11.050 9.930 -16.147 1.00 70.25 425 GLY A CA 1
ATOM 3088 C C . GLY A 1 425 ? 10.726 8.491 -15.757 1.00 70.25 425 GLY A C 1
ATOM 3089 O O . GLY A 1 425 ? 9.763 8.229 -15.048 1.00 70.25 425 GLY A O 1
ATOM 3090 N N . GLY A 1 426 ? 11.550 7.545 -16.206 1.00 80.69 426 GLY A N 1
ATOM 3091 C CA . GLY A 1 426 ? 11.454 6.125 -15.840 1.00 80.69 426 GLY A CA 1
ATOM 3092 C C . GLY A 1 426 ? 12.327 5.746 -14.642 1.00 80.69 426 GLY A C 1
ATOM 3093 O O . GLY A 1 426 ? 12.596 4.566 -14.436 1.00 80.69 426 GLY A O 1
ATOM 3094 N N . VAL A 1 427 ? 12.841 6.724 -13.891 1.00 86.19 427 VAL A N 1
ATOM 3095 C CA . VAL A 1 427 ? 13.850 6.482 -12.855 1.00 86.19 427 VAL A CA 1
ATOM 3096 C C . VAL A 1 427 ? 13.202 6.114 -11.528 1.00 86.19 427 VAL A C 1
ATOM 3098 O O . VAL A 1 427 ? 12.650 6.959 -10.825 1.00 86.19 427 VAL A O 1
ATOM 3101 N N . MET A 1 428 ? 13.330 4.843 -11.173 1.00 88.25 428 MET A N 1
ATOM 3102 C CA . MET A 1 428 ? 13.100 4.361 -9.822 1.00 88.25 428 MET A CA 1
ATOM 3103 C C . MET A 1 428 ? 14.304 4.648 -8.932 1.00 88.25 428 MET A C 1
ATOM 3105 O O . MET A 1 428 ? 15.448 4.678 -9.396 1.00 88.25 428 MET A O 1
ATOM 3109 N N . VAL A 1 429 ? 14.034 4.785 -7.639 1.00 89.88 429 VAL A N 1
ATOM 3110 C CA . VAL A 1 429 ? 15.062 4.871 -6.599 1.00 89.88 429 VAL A CA 1
ATOM 3111 C C . VAL A 1 429 ? 14.910 3.685 -5.662 1.00 89.88 429 VAL A C 1
ATOM 3113 O O . VAL A 1 429 ? 13.786 3.345 -5.305 1.00 89.88 429 VAL A O 1
ATOM 3116 N N . ARG A 1 430 ? 16.030 3.093 -5.251 1.00 93.06 430 ARG A N 1
ATOM 3117 C CA . ARG A 1 430 ? 16.122 2.116 -4.161 1.00 93.06 430 ARG A CA 1
ATOM 3118 C C . ARG A 1 430 ? 17.035 2.667 -3.069 1.00 93.06 430 ARG A C 1
ATOM 3120 O O . ARG A 1 430 ? 18.098 3.192 -3.391 1.00 93.06 430 ARG A O 1
ATOM 3127 N N . PHE A 1 431 ? 16.652 2.539 -1.804 1.00 93.69 431 PHE A N 1
ATOM 3128 C CA . PHE A 1 431 ? 17.484 2.924 -0.659 1.00 93.69 431 PHE A CA 1
ATOM 3129 C C . PHE A 1 431 ? 17.344 1.926 0.493 1.00 93.69 431 PHE A C 1
ATOM 3131 O O . PHE A 1 431 ? 16.299 1.301 0.653 1.00 93.69 431 PHE A O 1
ATOM 3138 N N . ASP A 1 432 ? 18.403 1.768 1.283 1.00 94.62 432 ASP A N 1
ATOM 3139 C CA . ASP A 1 432 ? 18.453 0.847 2.422 1.00 94.62 432 ASP A CA 1
ATOM 3140 C C . ASP A 1 432 ? 17.660 1.415 3.612 1.00 94.62 432 ASP A C 1
ATOM 3142 O O . ASP A 1 432 ? 17.834 2.573 4.004 1.00 94.62 432 ASP A O 1
ATOM 3146 N N . LEU A 1 433 ? 16.757 0.614 4.184 1.00 94.69 433 LEU A N 1
ATOM 3147 C CA . LEU A 1 433 ? 15.932 1.039 5.319 1.00 94.69 433 LEU A CA 1
ATOM 3148 C C . LEU A 1 433 ? 16.707 1.032 6.639 1.00 94.69 433 LEU A C 1
ATOM 3150 O O . LEU A 1 433 ? 16.457 1.874 7.510 1.00 94.69 433 LEU A O 1
ATOM 3154 N N . SER A 1 434 ? 17.657 0.105 6.777 1.00 93.12 434 SER A N 1
ATOM 3155 C CA . SER A 1 434 ? 18.516 -0.039 7.952 1.00 93.12 434 SER A CA 1
ATOM 3156 C C . SER A 1 434 ? 19.592 1.046 7.995 1.00 93.12 434 SER A C 1
ATOM 3158 O O . SER A 1 434 ? 19.845 1.628 9.053 1.00 93.12 434 SER A O 1
ATOM 3160 N N . ASN A 1 435 ? 20.149 1.387 6.831 1.00 93.19 435 ASN A N 1
ATOM 3161 C CA . ASN A 1 435 ? 21.126 2.450 6.648 1.00 93.19 435 ASN A CA 1
ATOM 3162 C C . ASN A 1 435 ? 20.545 3.580 5.791 1.00 93.19 435 ASN A C 1
ATOM 3164 O O . ASN A 1 435 ? 20.847 3.723 4.607 1.00 93.19 435 ASN A O 1
ATOM 3168 N N . PHE A 1 436 ? 19.700 4.395 6.418 1.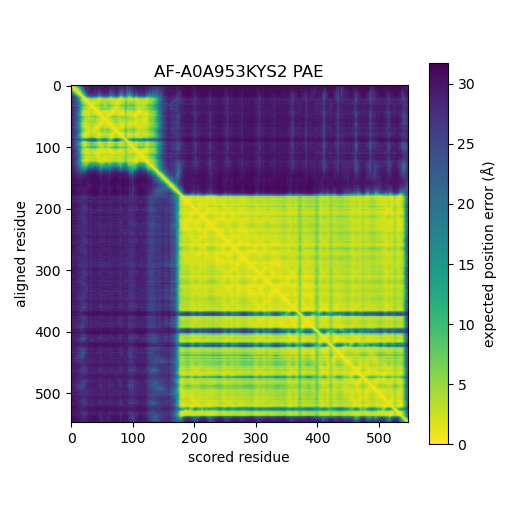00 93.50 436 PHE A N 1
ATOM 3169 C CA . PHE A 1 436 ? 18.982 5.495 5.772 1.00 93.50 436 PHE A CA 1
ATOM 3170 C C . PHE A 1 436 ? 19.895 6.707 5.540 1.00 93.50 436 PHE A C 1
ATOM 3172 O O . PHE A 1 436 ? 19.788 7.734 6.211 1.00 93.50 436 PHE A O 1
ATOM 3179 N N . ALA A 1 437 ? 20.834 6.550 4.612 1.00 91.00 437 ALA A N 1
ATOM 3180 C CA . ALA A 1 437 ? 21.835 7.537 4.245 1.00 91.00 437 ALA A CA 1
ATOM 3181 C C . ALA A 1 437 ? 22.048 7.545 2.723 1.00 91.00 437 ALA A C 1
ATOM 3183 O O . ALA A 1 437 ? 21.781 6.563 2.032 1.00 91.00 437 ALA A O 1
ATOM 3184 N N . THR A 1 438 ? 22.538 8.666 2.186 1.00 88.00 438 THR A N 1
ATOM 3185 C CA . THR A 1 438 ? 22.769 8.826 0.741 1.00 88.00 438 THR A CA 1
ATOM 3186 C C . THR A 1 438 ? 23.733 7.775 0.163 1.00 88.00 438 THR A C 1
ATOM 3188 O O . THR A 1 438 ? 23.461 7.268 -0.929 1.00 88.00 438 THR A O 1
ATOM 3191 N N . PRO A 1 439 ? 24.827 7.376 0.853 1.00 85.12 439 PRO A N 1
ATOM 3192 C CA . PRO A 1 439 ? 25.616 6.219 0.440 1.00 85.12 439 PRO A CA 1
ATOM 3193 C C . PRO A 1 439 ? 24.771 4.937 0.517 1.00 85.12 439 PRO A C 1
ATOM 3195 O O . PRO A 1 439 ? 24.442 4.473 1.603 1.00 85.12 439 PRO A O 1
ATOM 3198 N N . GLY A 1 440 ? 24.430 4.365 -0.639 1.00 82.50 440 GLY A N 1
ATOM 3199 C CA . GLY A 1 440 ? 23.549 3.193 -0.746 1.00 82.50 440 GLY A CA 1
ATOM 3200 C C . GLY A 1 440 ? 22.269 3.453 -1.541 1.00 82.50 440 GLY A C 1
ATOM 3201 O O . GLY A 1 440 ? 21.592 2.500 -1.923 1.00 82.50 440 GLY A O 1
ATOM 3202 N N . VAL A 1 441 ? 21.972 4.717 -1.862 1.00 90.19 441 VAL A N 1
ATOM 3203 C CA . VAL A 1 441 ? 20.911 5.070 -2.811 1.00 90.19 441 VAL A CA 1
ATOM 3204 C C . VAL A 1 441 ? 21.305 4.614 -4.216 1.00 90.19 441 VAL A C 1
ATOM 3206 O O . VAL A 1 441 ? 22.403 4.891 -4.699 1.00 90.19 441 VAL A O 1
ATOM 3209 N N . GLN A 1 442 ? 20.390 3.918 -4.882 1.00 89.38 442 GLN A N 1
ATOM 3210 C CA . GLN A 1 442 ? 20.572 3.391 -6.226 1.00 89.38 442 GLN A CA 1
ATOM 3211 C C . GLN A 1 442 ? 19.469 3.885 -7.152 1.00 89.38 442 GLN A C 1
ATOM 3213 O O . GLN A 1 442 ? 18.311 4.009 -6.754 1.00 89.38 442 GLN A O 1
ATOM 3218 N N . PHE A 1 443 ? 19.834 4.117 -8.410 1.00 86.56 443 PHE A N 1
ATOM 3219 C CA . PHE A 1 443 ? 18.926 4.593 -9.445 1.00 86.56 443 PHE A CA 1
ATOM 3220 C C . PHE A 1 443 ? 18.748 3.543 -10.522 1.00 86.56 443 PHE A C 1
ATOM 3222 O O . PHE A 1 443 ? 19.697 2.868 -10.923 1.00 86.56 443 PHE A O 1
ATOM 3229 N N . PHE A 1 444 ? 17.525 3.451 -11.021 1.00 85.38 444 PHE A N 1
ATOM 3230 C CA . PHE A 1 444 ? 17.153 2.436 -11.979 1.00 85.38 444 PHE A CA 1
ATOM 3231 C C . PHE A 1 444 ? 16.209 3.007 -13.035 1.00 85.38 444 PHE A C 1
ATOM 3233 O O . PHE A 1 444 ? 15.043 3.266 -12.758 1.00 85.38 444 PHE A O 1
ATOM 3240 N N . ASN A 1 445 ? 16.725 3.270 -14.242 1.00 87.81 445 ASN A N 1
ATOM 3241 C CA . ASN A 1 445 ? 15.977 3.980 -15.281 1.00 87.81 445 ASN A CA 1
ATOM 3242 C C . ASN A 1 445 ? 15.292 3.031 -16.271 1.00 87.81 445 ASN A C 1
ATOM 3244 O O . ASN A 1 445 ? 15.888 2.629 -17.270 1.00 87.81 445 ASN A O 1
ATOM 3248 N N . LEU A 1 446 ? 14.013 2.752 -16.047 1.00 88.12 446 LEU A N 1
ATOM 3249 C CA . LEU A 1 446 ? 13.174 1.912 -16.904 1.00 88.12 446 LEU A CA 1
ATOM 3250 C C . LEU A 1 446 ? 13.037 2.444 -18.338 1.00 88.12 446 LEU A C 1
ATOM 3252 O O . LEU A 1 446 ? 12.893 1.653 -19.270 1.00 88.12 446 LEU A O 1
ATOM 3256 N N . ALA A 1 447 ? 13.160 3.761 -18.540 1.00 86.19 447 ALA A N 1
ATOM 3257 C CA . ALA A 1 447 ? 13.064 4.370 -19.867 1.00 86.19 447 ALA A CA 1
ATOM 3258 C C . ALA A 1 447 ? 14.200 3.933 -20.810 1.00 86.19 447 ALA A C 1
ATOM 3260 O O . ALA A 1 447 ? 14.070 4.038 -22.027 1.00 86.19 447 ALA A O 1
ATOM 3261 N N . THR A 1 448 ? 15.309 3.429 -20.255 1.00 86.38 448 THR A N 1
ATOM 3262 C CA . THR A 1 448 ? 16.424 2.878 -21.043 1.00 86.38 448 THR A CA 1
ATOM 3263 C C . THR A 1 448 ? 16.100 1.515 -21.652 1.00 86.38 448 THR A C 1
ATOM 3265 O O . THR A 1 448 ? 16.631 1.188 -22.710 1.00 86.38 448 THR A O 1
ATOM 3268 N N . LEU A 1 449 ? 15.222 0.734 -21.011 1.00 86.38 449 LEU A N 1
ATOM 3269 C CA . LEU A 1 449 ? 14.721 -0.528 -21.552 1.00 86.38 449 LEU A CA 1
ATOM 3270 C C . LEU A 1 449 ? 13.655 -0.268 -22.619 1.00 86.38 449 LEU A C 1
ATOM 3272 O O . LEU A 1 449 ? 13.671 -0.881 -23.682 1.00 86.38 449 LEU A O 1
ATOM 3276 N N . SER A 1 450 ? 12.728 0.647 -22.333 1.00 84.38 450 SER A N 1
ATOM 3277 C CA . SER A 1 450 ? 11.749 1.124 -23.304 1.00 84.38 450 SER A CA 1
ATOM 3278 C C . SER A 1 450 ? 11.295 2.542 -22.953 1.00 84.38 450 SER A C 1
ATOM 3280 O O . SER A 1 450 ? 10.862 2.760 -21.818 1.00 84.38 450 SER A O 1
ATOM 3282 N N . PRO A 1 451 ? 11.265 3.484 -23.915 1.00 82.12 451 PRO A N 1
ATOM 3283 C CA . PRO A 1 451 ? 10.766 4.843 -23.690 1.00 82.12 451 PRO A CA 1
ATOM 3284 C C . PRO A 1 451 ? 9.319 4.909 -23.181 1.00 82.12 451 PRO A C 1
ATOM 3286 O O . PRO A 1 451 ? 8.910 5.925 -22.627 1.00 82.12 451 PRO A O 1
ATOM 3289 N N . THR A 1 452 ? 8.535 3.840 -23.363 1.00 81.25 452 THR A N 1
ATOM 3290 C CA . THR A 1 452 ? 7.143 3.761 -22.902 1.00 81.25 452 THR A CA 1
ATOM 3291 C C . THR A 1 452 ? 7.007 3.370 -21.432 1.00 81.25 452 THR A C 1
ATOM 3293 O O . THR A 1 452 ? 5.902 3.462 -20.902 1.00 81.25 452 THR A O 1
ATOM 3296 N N . LEU A 1 453 ? 8.080 2.890 -20.787 1.00 86.56 453 LEU A N 1
ATOM 3297 C CA . LEU A 1 453 ? 8.122 2.559 -19.354 1.00 86.56 453 LEU A CA 1
ATOM 3298 C C . LEU A 1 453 ? 8.434 3.801 -18.522 1.00 86.56 453 LEU A C 1
ATOM 3300 O O . LEU A 1 453 ? 9.350 3.852 -17.700 1.00 86.56 453 LEU A O 1
ATOM 3304 N N . THR A 1 454 ? 7.646 4.825 -18.786 1.00 84.31 454 THR A N 1
ATOM 3305 C CA . THR A 1 454 ? 7.621 6.086 -18.074 1.00 84.31 454 THR A CA 1
ATOM 3306 C C . THR A 1 454 ? 6.205 6.289 -17.568 1.00 84.31 454 THR A C 1
ATOM 3308 O O . THR A 1 454 ? 5.237 5.834 -18.174 1.00 84.31 454 THR A O 1
ATOM 3311 N N . GLY A 1 455 ? 6.082 6.954 -16.429 1.00 81.50 455 GLY A N 1
ATOM 3312 C CA . GLY A 1 455 ? 4.789 7.325 -15.887 1.00 81.50 455 GLY A CA 1
ATOM 3313 C C . GLY A 1 455 ? 3.967 6.212 -15.258 1.00 81.50 455 GLY A C 1
ATOM 3314 O O . GLY A 1 455 ? 3.138 5.545 -15.881 1.00 81.50 455 GLY A O 1
ATOM 3315 N N . PHE A 1 456 ? 4.154 6.110 -13.950 1.00 89.38 456 PHE A N 1
ATOM 3316 C CA . PHE A 1 456 ? 3.411 5.236 -13.062 1.00 89.38 456 PHE A CA 1
ATOM 3317 C C . PHE A 1 456 ? 2.652 6.087 -12.039 1.00 89.38 456 PHE A C 1
ATOM 3319 O O . PHE A 1 456 ? 2.920 7.283 -11.912 1.00 89.38 456 PHE A O 1
ATOM 3326 N N . TRP A 1 457 ? 1.691 5.484 -11.336 1.00 87.44 457 TRP A N 1
ATOM 3327 C CA . TRP A 1 457 ? 0.927 6.130 -10.252 1.00 87.44 457 TRP A CA 1
ATOM 3328 C C . TRP A 1 457 ? 1.261 5.578 -8.858 1.00 87.44 457 TRP A C 1
ATOM 3330 O O . TRP A 1 457 ? 0.796 6.067 -7.837 1.00 87.44 457 TRP A O 1
ATOM 3340 N N . GLY A 1 458 ? 2.086 4.542 -8.796 1.00 90.31 458 GLY A N 1
ATOM 3341 C CA . GLY A 1 458 ? 2.429 3.869 -7.556 1.00 90.31 458 GLY A CA 1
ATOM 3342 C C . GLY A 1 458 ? 2.955 2.477 -7.844 1.00 90.31 458 GLY A C 1
ATOM 3343 O O . GLY A 1 458 ? 3.287 2.137 -8.982 1.00 90.31 458 GLY A O 1
ATOM 3344 N N . GLY A 1 459 ? 3.028 1.665 -6.807 1.00 93.56 459 GLY A N 1
ATOM 3345 C CA . GLY A 1 459 ? 3.444 0.285 -6.930 1.00 93.56 459 GLY A CA 1
ATOM 3346 C C . GLY A 1 459 ? 3.215 -0.467 -5.638 1.00 93.56 459 GLY A C 1
ATOM 3347 O O . GLY A 1 459 ? 2.934 0.131 -4.601 1.00 93.56 459 GLY A O 1
ATOM 3348 N N . PHE A 1 460 ? 3.331 -1.778 -5.726 1.00 94.31 460 PHE A N 1
ATOM 3349 C CA . PHE A 1 460 ? 3.228 -2.676 -4.588 1.00 94.31 460 PHE A CA 1
ATOM 3350 C C . PHE A 1 460 ? 4.262 -3.790 -4.718 1.00 94.31 460 PHE A C 1
ATOM 3352 O O . PHE A 1 460 ? 4.832 -4.015 -5.787 1.00 94.31 460 PHE A O 1
ATOM 3359 N N . SER A 1 461 ? 4.502 -4.474 -3.609 1.00 93.25 461 SER A N 1
ATOM 3360 C CA . SER A 1 461 ? 5.456 -5.570 -3.495 1.00 93.25 461 SER A CA 1
ATOM 3361 C C . SER A 1 461 ? 4.716 -6.850 -3.120 1.00 93.25 461 SER A C 1
ATOM 3363 O O . SER A 1 461 ? 3.782 -6.798 -2.323 1.00 93.25 461 SER A O 1
ATOM 3365 N N . ASP A 1 462 ? 5.132 -7.986 -3.678 1.00 88.94 462 ASP A N 1
ATOM 3366 C CA . ASP A 1 462 ? 4.756 -9.319 -3.173 1.00 88.94 462 ASP A CA 1
ATOM 3367 C C . ASP A 1 462 ? 5.832 -9.925 -2.249 1.00 88.94 462 ASP A C 1
ATOM 3369 O O . ASP A 1 462 ? 5.777 -11.103 -1.903 1.00 88.94 462 ASP A O 1
ATOM 3373 N N . GLY A 1 463 ? 6.829 -9.120 -1.869 1.00 86.56 463 GLY A N 1
ATOM 3374 C CA . GLY A 1 463 ? 8.001 -9.515 -1.088 1.00 86.56 463 GLY A CA 1
ATOM 3375 C C . GLY A 1 463 ? 9.197 -9.952 -1.937 1.00 86.56 463 GLY A C 1
ATOM 3376 O O . GLY A 1 463 ? 10.329 -9.809 -1.488 1.00 86.56 463 GLY A O 1
ATOM 3377 N N . LYS A 1 464 ? 8.983 -10.427 -3.170 1.00 88.31 464 LYS A N 1
ATOM 3378 C CA . LYS A 1 464 ? 10.059 -10.834 -4.093 1.00 88.31 464 LYS A CA 1
ATOM 3379 C C . LYS A 1 464 ? 10.220 -9.874 -5.269 1.00 88.31 464 LYS A C 1
ATOM 3381 O O . LYS A 1 464 ? 11.331 -9.621 -5.738 1.00 88.31 464 LYS A O 1
ATOM 3386 N N . TYR A 1 465 ? 9.100 -9.363 -5.751 1.00 92.25 465 TYR A N 1
ATOM 3387 C CA . TYR A 1 465 ? 9.003 -8.503 -6.909 1.00 92.25 465 TYR A CA 1
ATOM 3388 C C . TYR A 1 465 ? 8.249 -7.219 -6.573 1.00 92.25 465 TYR A C 1
ATOM 3390 O O . TYR A 1 465 ? 7.283 -7.212 -5.808 1.00 92.25 465 TYR A O 1
ATOM 3398 N N . GLY A 1 466 ? 8.668 -6.131 -7.213 1.00 94.12 466 GLY A N 1
ATOM 3399 C CA . GLY A 1 466 ? 7.955 -4.860 -7.223 1.00 94.12 466 GLY A CA 1
ATOM 3400 C C . GLY A 1 466 ? 7.149 -4.722 -8.504 1.00 94.12 466 GLY A C 1
ATOM 3401 O O . GLY A 1 466 ? 7.673 -4.961 -9.590 1.00 94.12 466 GLY A O 1
ATOM 3402 N N . TYR A 1 467 ? 5.896 -4.303 -8.391 1.00 94.94 467 TYR A N 1
ATOM 3403 C CA . TYR A 1 467 ? 4.972 -4.128 -9.508 1.00 94.94 467 TYR A CA 1
ATOM 3404 C C . TYR A 1 467 ? 4.582 -2.660 -9.598 1.00 94.94 467 TYR A C 1
ATOM 3406 O O . TYR A 1 467 ? 4.034 -2.100 -8.648 1.00 94.94 467 TYR A O 1
ATOM 3414 N N . LEU A 1 468 ? 4.868 -2.022 -10.731 1.00 94.56 468 LEU A N 1
ATOM 3415 C CA . LEU A 1 468 ? 4.561 -0.612 -10.944 1.00 94.56 468 LEU A CA 1
ATOM 3416 C C . LEU A 1 468 ? 3.223 -0.435 -11.647 1.00 94.56 468 LEU A C 1
ATOM 3418 O O . LEU A 1 468 ? 2.987 -1.003 -12.710 1.00 94.56 468 LEU A O 1
ATOM 3422 N N . VAL A 1 469 ? 2.368 0.406 -11.075 1.00 94.00 469 VAL A N 1
ATOM 3423 C CA . VAL A 1 469 ? 1.016 0.677 -11.565 1.00 94.00 469 VAL A CA 1
ATOM 3424 C C . VAL A 1 469 ? 1.092 1.658 -12.742 1.00 94.00 469 VAL A C 1
ATOM 3426 O O . VAL A 1 469 ? 1.424 2.827 -12.517 1.00 94.00 469 VAL A O 1
ATOM 3429 N N . PRO A 1 470 ? 0.815 1.228 -13.990 1.00 92.06 470 PRO A N 1
ATOM 3430 C CA . PRO A 1 470 ? 0.993 2.081 -15.161 1.00 92.06 470 PRO A CA 1
ATOM 3431 C C . PRO A 1 470 ? -0.045 3.202 -15.212 1.00 92.06 470 PRO A C 1
ATOM 3433 O O . PRO A 1 470 ? -1.217 3.002 -14.900 1.00 92.06 470 PRO A O 1
ATOM 3436 N N . ASN A 1 471 ? 0.370 4.394 -15.634 1.00 89.38 471 ASN A N 1
ATOM 3437 C CA . ASN A 1 471 ? -0.513 5.553 -15.717 1.00 89.38 471 ASN A CA 1
ATOM 3438 C C . ASN A 1 471 ? -0.338 6.290 -17.054 1.00 89.38 471 ASN A C 1
ATOM 3440 O O . ASN A 1 471 ? -0.555 5.698 -18.109 1.00 89.38 471 ASN A O 1
ATOM 3444 N N . TYR A 1 472 ? 0.004 7.573 -17.036 1.00 85.44 472 TYR A N 1
ATOM 3445 C CA . TYR A 1 472 ? 0.221 8.413 -18.204 1.00 85.44 472 TYR A CA 1
ATOM 3446 C C . TYR A 1 472 ? 1.718 8.553 -18.484 1.00 85.44 472 TYR A C 1
ATOM 3448 O O . TYR A 1 472 ? 2.461 9.025 -17.628 1.00 85.44 472 TYR A O 1
ATOM 3456 N N . ASN A 1 473 ? 2.163 8.198 -19.690 1.00 80.31 473 ASN A N 1
ATOM 3457 C CA . ASN A 1 473 ? 3.585 8.142 -20.050 1.00 80.31 473 ASN A CA 1
ATOM 3458 C C . ASN A 1 473 ? 4.082 9.376 -20.831 1.00 80.31 473 ASN A C 1
ATOM 3460 O O . ASN A 1 473 ? 4.830 9.267 -21.799 1.00 80.31 473 ASN A O 1
ATOM 3464 N N . GLY A 1 474 ? 3.623 10.575 -20.456 1.00 71.31 474 GLY A N 1
ATOM 3465 C CA . GLY A 1 474 ? 4.053 11.829 -21.092 1.00 71.31 474 GLY A CA 1
ATOM 3466 C C . GLY A 1 474 ? 3.389 12.145 -22.441 1.00 71.31 474 GLY A C 1
ATOM 3467 O O . GLY A 1 474 ? 3.532 13.265 -22.924 1.00 71.31 474 GLY A O 1
ATOM 3468 N N . GLY A 1 475 ? 2.613 11.216 -23.008 1.00 75.06 475 GLY A N 1
ATOM 3469 C CA . GLY A 1 475 ? 1.821 11.438 -24.225 1.00 75.06 475 GLY A CA 1
ATOM 3470 C C . GLY A 1 475 ? 0.632 10.491 -24.405 1.00 75.06 475 GLY A C 1
ATOM 3471 O O . GLY A 1 475 ? -0.306 10.833 -25.119 1.00 75.06 475 GLY A O 1
ATOM 3472 N N . ASN A 1 476 ? 0.632 9.321 -23.755 1.00 83.12 476 ASN A N 1
ATOM 3473 C CA . ASN A 1 476 ? -0.417 8.314 -23.904 1.00 83.12 476 ASN A CA 1
ATOM 3474 C C . ASN A 1 476 ? -0.845 7.722 -22.554 1.00 83.12 476 ASN A C 1
ATOM 3476 O O . ASN A 1 476 ? -0.072 7.650 -21.597 1.00 83.12 476 ASN A O 1
ATOM 3480 N N . LEU A 1 477 ? -2.089 7.241 -22.497 1.00 88.00 477 LEU A N 1
ATOM 3481 C CA . LEU A 1 477 ? -2.546 6.375 -21.412 1.00 88.00 477 LEU A CA 1
ATOM 3482 C C . LEU A 1 477 ? -1.890 4.998 -21.579 1.00 88.00 477 LEU A C 1
ATOM 3484 O O . LEU A 1 477 ? -2.029 4.370 -22.631 1.00 88.00 477 LEU A O 1
ATOM 3488 N N . SER A 1 478 ? -1.181 4.534 -20.555 1.00 87.94 478 SER A N 1
ATOM 3489 C CA . SER A 1 478 ? -0.424 3.283 -20.567 1.00 87.94 478 SER A CA 1
ATOM 3490 C C . SER A 1 478 ? -1.171 2.164 -19.844 1.00 87.94 478 SER A C 1
ATOM 3492 O O . SER A 1 478 ? -1.772 2.383 -18.790 1.00 87.94 478 SER A O 1
ATOM 3494 N N . GLY A 1 479 ? -1.106 0.963 -20.424 1.00 89.81 479 GLY A N 1
ATOM 3495 C CA . GLY A 1 479 ? -1.482 -0.309 -19.799 1.00 89.81 479 GLY A CA 1
ATOM 3496 C C . GLY A 1 479 ? -0.280 -1.188 -19.445 1.00 89.81 479 GLY A C 1
ATOM 3497 O O . GLY A 1 479 ? -0.455 -2.335 -19.040 1.00 89.81 479 GLY A O 1
ATOM 3498 N N . ASN A 1 480 ? 0.936 -0.659 -19.616 1.00 90.62 480 ASN A N 1
ATOM 3499 C CA . ASN A 1 480 ? 2.170 -1.431 -19.581 1.00 90.62 480 ASN A CA 1
ATOM 3500 C C . ASN A 1 480 ? 2.722 -1.562 -18.154 1.00 90.62 480 ASN A C 1
ATOM 3502 O O . ASN A 1 480 ? 3.480 -0.712 -17.683 1.00 90.62 480 ASN A O 1
ATOM 3506 N N . LEU A 1 481 ? 2.313 -2.625 -17.466 1.00 92.75 481 LEU A N 1
ATOM 3507 C CA . LEU A 1 481 ? 2.813 -3.010 -16.149 1.00 92.75 481 LEU A CA 1
ATOM 3508 C C . LEU A 1 481 ? 4.303 -3.348 -16.236 1.00 92.75 481 LEU A C 1
ATOM 3510 O O . LEU A 1 481 ? 4.708 -4.097 -17.121 1.00 92.75 481 LEU A O 1
ATOM 3514 N N . ALA A 1 482 ? 5.095 -2.864 -15.280 1.00 93.06 482 ALA A N 1
ATOM 3515 C CA . ALA A 1 482 ? 6.481 -3.280 -15.091 1.00 93.06 482 ALA A CA 1
ATOM 3516 C C . ALA A 1 482 ? 6.630 -4.055 -13.775 1.00 93.06 482 ALA A C 1
ATOM 3518 O O . ALA A 1 482 ? 6.221 -3.569 -12.721 1.00 93.06 482 ALA A O 1
ATOM 3519 N N . ARG A 1 483 ? 7.249 -5.235 -13.840 1.00 93.62 483 ARG A N 1
ATOM 3520 C CA . ARG A 1 483 ? 7.671 -6.036 -12.686 1.00 93.62 483 ARG A CA 1
ATOM 3521 C C . ARG A 1 483 ? 9.192 -5.996 -12.565 1.00 93.62 483 ARG A C 1
ATOM 3523 O O . ARG A 1 483 ? 9.880 -6.315 -13.534 1.00 93.62 483 ARG A O 1
ATOM 3530 N N . ILE A 1 484 ? 9.706 -5.686 -11.379 1.00 92.12 484 ILE A N 1
ATOM 3531 C CA . ILE A 1 484 ? 11.136 -5.647 -11.048 1.00 92.12 484 ILE A CA 1
ATOM 3532 C C . ILE A 1 484 ? 11.467 -6.730 -10.021 1.00 92.12 484 ILE A C 1
ATOM 3534 O O . ILE A 1 484 ? 10.719 -6.919 -9.070 1.00 92.12 484 ILE A O 1
ATOM 3538 N N . ASP A 1 485 ? 12.587 -7.423 -10.213 1.00 90.94 485 ASP A N 1
ATOM 3539 C CA . ASP A 1 485 ? 13.168 -8.359 -9.242 1.00 90.94 485 ASP A CA 1
ATOM 3540 C C . ASP A 1 485 ? 14.049 -7.608 -8.236 1.00 90.94 485 ASP A C 1
ATOM 3542 O O . ASP A 1 485 ? 14.950 -6.865 -8.638 1.00 90.94 485 ASP A O 1
ATOM 3546 N N . PHE A 1 486 ? 13.788 -7.782 -6.939 1.00 88.19 486 PHE A N 1
ATOM 3547 C CA . PHE A 1 486 ? 14.555 -7.108 -5.890 1.00 88.19 486 PHE A CA 1
ATOM 3548 C C . PHE A 1 486 ? 15.950 -7.702 -5.681 1.00 88.19 486 PHE A C 1
ATOM 3550 O O . PHE A 1 486 ? 16.891 -6.948 -5.409 1.00 88.19 486 PHE A O 1
ATOM 3557 N N . GLU A 1 487 ? 16.114 -9.018 -5.865 1.00 87.31 487 GLU A N 1
ATOM 3558 C CA . GLU A 1 487 ? 17.422 -9.680 -5.783 1.00 87.31 487 GLU A CA 1
ATOM 3559 C C . GLU A 1 487 ? 18.316 -9.196 -6.927 1.00 87.31 487 GLU A C 1
ATOM 3561 O O . GLU A 1 487 ? 19.479 -8.838 -6.734 1.00 87.31 487 GLU A O 1
ATOM 3566 N N . ASN A 1 488 ? 17.733 -9.100 -8.124 1.00 87.25 488 ASN A N 1
ATOM 3567 C CA . ASN A 1 488 ? 18.410 -8.667 -9.339 1.00 87.25 488 ASN A CA 1
ATOM 3568 C C . ASN A 1 488 ? 17.919 -7.287 -9.785 1.00 87.25 488 ASN A C 1
ATOM 3570 O O . ASN A 1 488 ? 17.324 -7.155 -10.853 1.00 87.25 488 ASN A O 1
ATOM 3574 N N . PHE A 1 489 ? 18.184 -6.245 -8.993 1.00 86.56 489 PHE A N 1
ATOM 3575 C CA . PHE A 1 489 ? 17.737 -4.871 -9.275 1.00 86.56 489 PHE A CA 1
ATOM 3576 C C . PHE A 1 489 ? 18.498 -4.226 -10.458 1.00 86.56 489 PHE A C 1
ATOM 3578 O O . PHE A 1 489 ? 19.357 -3.362 -10.287 1.00 86.56 489 PHE A O 1
ATOM 3585 N N . ASN A 1 490 ? 18.231 -4.705 -11.676 1.00 85.31 490 ASN A N 1
ATOM 3586 C CA . ASN A 1 490 ? 18.844 -4.286 -12.935 1.00 85.31 490 ASN A CA 1
ATOM 3587 C C . ASN A 1 490 ? 17.882 -4.478 -14.133 1.00 85.31 490 ASN A C 1
ATOM 3589 O O . ASN A 1 490 ? 16.828 -5.095 -14.014 1.00 85.31 490 ASN A O 1
ATOM 3593 N N . LEU A 1 491 ? 18.235 -3.939 -15.311 1.00 86.81 491 LEU A N 1
ATOM 3594 C CA . LEU A 1 491 ? 17.314 -3.839 -16.460 1.00 86.81 491 LEU A CA 1
ATOM 3595 C C . LEU A 1 491 ? 16.960 -5.201 -17.048 1.00 86.81 491 LEU A C 1
ATOM 3597 O O . LEU A 1 491 ? 15.885 -5.351 -17.621 1.00 86.81 491 LEU A O 1
ATOM 3601 N N . ALA A 1 492 ? 17.832 -6.195 -16.883 1.00 86.88 492 ALA A N 1
ATOM 3602 C CA . ALA A 1 492 ? 17.609 -7.535 -17.403 1.00 86.88 492 ALA A CA 1
ATOM 3603 C C . ALA A 1 492 ? 16.547 -8.312 -16.604 1.00 86.88 492 ALA A C 1
ATOM 3605 O O . ALA A 1 492 ? 15.972 -9.266 -17.132 1.00 86.88 492 ALA A O 1
ATOM 3606 N N . SER A 1 493 ? 16.265 -7.917 -15.357 1.00 86.69 493 SER A N 1
ATOM 3607 C CA . SER A 1 493 ? 15.249 -8.577 -14.527 1.00 86.69 493 SER A CA 1
ATOM 3608 C C . SER A 1 493 ? 13.829 -8.058 -14.758 1.00 86.69 493 SER A C 1
ATOM 3610 O O . SER A 1 493 ? 12.855 -8.720 -14.375 1.00 86.69 493 SER A O 1
ATOM 3612 N N . VAL A 1 494 ? 13.706 -6.903 -15.419 1.00 90.69 494 VAL A N 1
ATOM 3613 C CA . VAL A 1 494 ? 12.422 -6.258 -15.681 1.00 90.69 494 VAL A CA 1
ATOM 3614 C C . VAL A 1 494 ? 11.604 -7.105 -16.643 1.00 90.69 494 VAL A C 1
ATOM 3616 O O . VAL A 1 494 ? 12.064 -7.503 -17.716 1.00 90.69 494 VAL A O 1
ATOM 3619 N N . LYS A 1 495 ? 10.356 -7.361 -16.259 1.00 90.50 495 LYS A N 1
ATOM 3620 C CA . LYS A 1 495 ? 9.337 -7.950 -17.129 1.00 90.50 495 LYS A CA 1
ATOM 3621 C C . LYS A 1 495 ? 8.203 -6.965 -17.308 1.00 90.50 495 LYS A C 1
ATOM 3623 O O . LYS A 1 495 ? 7.893 -6.202 -16.397 1.00 90.50 495 LYS A O 1
ATOM 3628 N N . THR A 1 496 ? 7.593 -6.995 -18.483 1.00 91.00 496 THR A N 1
ATOM 3629 C CA . THR A 1 496 ? 6.496 -6.099 -18.829 1.00 91.00 496 THR A CA 1
ATOM 3630 C C . THR A 1 496 ? 5.283 -6.873 -19.301 1.00 91.00 496 THR A C 1
ATOM 3632 O O . THR A 1 496 ? 5.430 -7.929 -19.916 1.00 91.00 496 THR A O 1
ATOM 3635 N N . LEU A 1 497 ? 4.101 -6.326 -19.044 1.00 90.62 497 LEU A N 1
ATOM 3636 C CA . LEU A 1 497 ? 2.828 -6.874 -19.492 1.00 90.62 497 LEU A CA 1
ATOM 3637 C C . LEU A 1 497 ? 1.926 -5.720 -19.921 1.00 90.62 497 LEU A C 1
ATOM 3639 O O . LEU A 1 497 ? 1.587 -4.863 -19.108 1.00 90.62 497 LEU A O 1
ATOM 3643 N N . ASP A 1 498 ? 1.522 -5.711 -21.188 1.00 90.00 498 ASP A N 1
ATOM 3644 C CA . ASP A 1 498 ? 0.546 -4.741 -21.676 1.00 90.00 498 ASP A CA 1
ATOM 3645 C C . ASP A 1 498 ? -0.875 -5.270 -21.462 1.00 90.00 498 ASP A C 1
ATOM 3647 O O . ASP A 1 498 ? -1.399 -6.060 -22.251 1.00 90.00 498 ASP A O 1
ATOM 3651 N N . MET A 1 499 ? -1.511 -4.815 -20.381 1.00 90.75 499 MET A N 1
ATOM 3652 C CA . MET A 1 499 ? -2.886 -5.198 -20.048 1.00 90.75 499 MET A CA 1
ATOM 3653 C C . MET A 1 499 ? -3.894 -4.717 -21.099 1.00 90.75 499 MET A C 1
ATOM 3655 O O . MET A 1 499 ? -4.968 -5.307 -21.235 1.00 90.75 499 MET A O 1
ATOM 3659 N N . ALA A 1 500 ? -3.545 -3.700 -21.896 1.00 89.81 500 ALA A N 1
ATOM 3660 C CA . ALA A 1 500 ? -4.417 -3.192 -22.946 1.00 89.81 500 ALA A CA 1
ATOM 3661 C C . ALA A 1 500 ? -4.622 -4.176 -24.108 1.00 89.81 500 ALA A C 1
ATOM 3663 O O . ALA A 1 500 ? -5.563 -4.010 -24.885 1.00 89.81 500 ALA A O 1
ATOM 3664 N N . LEU A 1 501 ? -3.756 -5.190 -24.228 1.00 89.31 501 LEU A N 1
ATOM 3665 C CA . LEU A 1 501 ? -3.920 -6.276 -25.196 1.00 89.31 501 LEU A CA 1
ATOM 3666 C C . LEU A 1 501 ? -5.061 -7.226 -24.815 1.00 89.31 501 LEU A C 1
ATOM 3668 O O . LEU A 1 501 ? -5.636 -7.859 -25.694 1.00 89.31 501 LEU A O 1
ATOM 3672 N N . THR A 1 502 ? -5.395 -7.318 -23.523 1.00 88.75 502 THR A N 1
ATOM 3673 C CA . THR A 1 502 ? -6.554 -8.092 -23.049 1.00 88.75 502 THR A CA 1
ATOM 3674 C C . THR A 1 502 ? -7.841 -7.296 -23.227 1.00 88.75 502 THR A C 1
ATOM 3676 O O . THR A 1 502 ? -8.838 -7.813 -23.721 1.00 88.75 502 THR A O 1
ATOM 3679 N N . ASP A 1 503 ? -7.816 -6.017 -22.855 1.00 90.00 503 ASP A N 1
ATOM 3680 C CA . ASP A 1 503 ? -8.928 -5.097 -23.057 1.00 90.00 503 ASP A CA 1
ATOM 3681 C C . ASP A 1 503 ? -8.385 -3.675 -23.193 1.00 90.00 503 ASP A C 1
ATOM 3683 O O . ASP A 1 503 ? -7.668 -3.181 -22.324 1.00 90.00 503 ASP A O 1
ATOM 3687 N N . SER A 1 504 ? -8.742 -2.992 -24.281 1.00 89.00 504 SER A N 1
ATOM 3688 C CA . SER A 1 504 ? -8.168 -1.691 -24.643 1.00 89.00 504 SER A CA 1
ATOM 3689 C C . SER A 1 504 ? -8.415 -0.576 -23.616 1.00 89.00 504 SER A C 1
ATOM 3691 O O . SER A 1 504 ? -7.716 0.442 -23.652 1.00 89.00 504 SER A O 1
ATOM 3693 N N . GLY A 1 505 ? -9.375 -0.767 -22.703 1.00 89.25 505 GLY A N 1
ATOM 3694 C CA . GLY A 1 505 ? -9.685 0.130 -21.592 1.00 89.25 505 GLY A CA 1
ATOM 3695 C C . GLY A 1 505 ? -8.830 -0.079 -20.337 1.00 89.25 505 GLY A C 1
ATOM 3696 O O . GLY A 1 505 ? -8.907 0.741 -19.424 1.00 89.25 505 GLY A O 1
ATOM 3697 N N . LEU A 1 506 ? -8.004 -1.129 -20.271 1.00 92.06 506 LEU A N 1
ATOM 3698 C CA . LEU A 1 506 ? -7.093 -1.399 -19.151 1.00 92.06 506 LEU A CA 1
ATOM 3699 C C . LEU A 1 506 ? -5.834 -0.528 -19.236 1.00 92.06 506 LEU A C 1
ATOM 3701 O O . LEU A 1 506 ? -4.730 -0.993 -19.520 1.00 92.06 506 LEU A O 1
ATOM 3705 N N . LYS A 1 507 ? -6.033 0.771 -19.013 1.00 91.50 507 LYS A N 1
ATOM 3706 C CA . LYS A 1 507 ? -5.015 1.825 -19.062 1.00 91.50 507 LYS A CA 1
ATOM 3707 C C . LYS A 1 507 ? -5.288 2.874 -17.986 1.00 91.50 507 LYS A C 1
ATOM 3709 O O . LYS A 1 507 ? -6.406 2.965 -17.480 1.00 91.50 507 LYS A O 1
ATOM 3714 N N . ASN A 1 508 ? -4.304 3.737 -17.723 1.00 90.25 508 ASN A N 1
ATOM 3715 C CA . ASN A 1 508 ? -4.463 4.901 -16.840 1.00 90.25 508 ASN A CA 1
ATOM 3716 C C . ASN A 1 508 ? -4.939 4.506 -15.434 1.00 90.25 508 ASN A C 1
ATOM 3718 O O . ASN A 1 508 ? -6.033 4.874 -14.993 1.00 90.25 508 ASN A O 1
ATOM 3722 N N . PHE A 1 509 ? -4.137 3.690 -14.760 1.00 92.19 509 PHE A N 1
ATOM 3723 C CA . PHE A 1 509 ? -4.480 3.168 -13.450 1.00 92.19 509 PHE A CA 1
ATOM 3724 C C . PHE A 1 509 ? -4.113 4.183 -12.373 1.00 92.19 509 PHE A C 1
ATOM 3726 O O . PHE A 1 509 ? -3.043 4.788 -12.425 1.00 92.19 509 PHE A O 1
ATOM 3733 N N . LEU A 1 510 ? -5.010 4.378 -11.409 1.00 90.00 510 LEU A N 1
ATOM 3734 C CA . LEU A 1 510 ? -4.809 5.302 -10.285 1.00 90.00 510 LEU A CA 1
ATOM 3735 C C . LEU A 1 510 ? -4.404 4.585 -8.997 1.00 90.00 510 LEU A C 1
ATOM 3737 O O . LEU A 1 510 ? -4.177 5.214 -7.978 1.00 90.00 510 LEU A O 1
ATOM 3741 N N . GLY A 1 511 ? -4.266 3.266 -9.032 1.00 90.50 511 GLY A N 1
ATOM 3742 C CA . GLY A 1 511 ? -3.781 2.520 -7.889 1.00 90.50 511 GLY A CA 1
ATOM 3743 C C . GLY A 1 511 ? -3.748 1.031 -8.160 1.00 90.50 511 GLY A C 1
ATOM 3744 O O . GLY A 1 511 ? -4.327 0.533 -9.132 1.00 90.50 511 GLY A O 1
ATOM 3745 N N . GLY A 1 512 ? -3.062 0.333 -7.269 1.00 93.88 512 GLY A N 1
ATOM 3746 C CA . GLY A 1 512 ? -3.049 -1.111 -7.236 1.00 93.88 512 GLY A CA 1
ATOM 3747 C C . GLY A 1 512 ? -2.617 -1.623 -5.874 1.00 93.88 512 GLY A C 1
ATOM 3748 O O . GLY A 1 512 ? -1.980 -0.905 -5.105 1.00 93.88 512 GLY A O 1
ATOM 3749 N N . PHE A 1 513 ? -3.010 -2.851 -5.581 1.00 95.19 513 PHE A N 1
ATOM 3750 C CA . PHE A 1 513 ? -2.708 -3.548 -4.336 1.00 95.19 513 PHE A CA 1
ATOM 3751 C C . PHE A 1 513 ? -2.604 -5.046 -4.616 1.00 95.19 513 PHE A C 1
ATOM 3753 O O . PHE A 1 513 ? -2.937 -5.502 -5.708 1.00 95.19 513 PHE A O 1
ATOM 3760 N N . THR A 1 514 ? -2.149 -5.819 -3.638 1.00 94.88 514 THR A N 1
ATOM 3761 C CA . THR A 1 514 ? -1.984 -7.268 -3.773 1.00 94.88 514 THR A CA 1
ATOM 3762 C C . THR A 1 514 ? -2.544 -7.996 -2.559 1.00 94.88 514 THR A C 1
ATOM 3764 O O . THR A 1 514 ? -2.520 -7.461 -1.453 1.00 94.88 514 THR A O 1
ATOM 3767 N N . ASP A 1 515 ? -3.046 -9.209 -2.780 1.00 91.69 515 ASP A N 1
ATOM 3768 C CA . ASP A 1 515 ? -3.353 -10.195 -1.732 1.00 91.69 515 ASP A CA 1
ATOM 3769 C C . ASP A 1 515 ? -2.212 -11.221 -1.543 1.00 91.69 515 ASP A C 1
ATOM 3771 O O . ASP A 1 515 ? -2.347 -12.182 -0.791 1.00 91.69 515 ASP A O 1
ATOM 3775 N N . GLY A 1 516 ? -1.090 -11.036 -2.248 1.00 88.50 516 GLY A N 1
ATOM 3776 C CA . GLY A 1 516 ? 0.046 -11.959 -2.311 1.00 88.50 516 GLY A CA 1
ATOM 3777 C C . GLY A 1 516 ? -0.043 -12.997 -3.438 1.00 88.50 516 GLY A C 1
ATOM 3778 O O . GLY A 1 516 ? 0.959 -13.626 -3.777 1.00 88.50 516 GLY A O 1
ATOM 3779 N N . HIS A 1 517 ? -1.206 -13.165 -4.070 1.00 88.31 517 HIS A N 1
ATOM 3780 C CA . HIS A 1 517 ? -1.420 -14.083 -5.191 1.00 88.31 517 HIS A CA 1
ATOM 3781 C C . HIS A 1 517 ? -1.680 -13.350 -6.510 1.00 88.31 517 HIS A C 1
ATOM 3783 O O . HIS A 1 517 ? -1.144 -13.730 -7.556 1.00 88.31 517 HIS A O 1
ATOM 3789 N N . TYR A 1 518 ? -2.474 -12.285 -6.452 1.00 93.62 518 TYR A N 1
ATOM 3790 C CA . TYR A 1 518 ? -2.836 -11.430 -7.568 1.00 93.62 518 TYR A CA 1
ATOM 3791 C C . TYR A 1 518 ? -2.541 -9.969 -7.240 1.00 93.62 518 TYR A C 1
ATOM 3793 O O . TYR A 1 518 ? -2.757 -9.494 -6.128 1.00 93.62 518 TYR A O 1
ATOM 3801 N N . GLY A 1 519 ? -2.088 -9.239 -8.252 1.00 95.44 519 GLY A N 1
ATOM 3802 C CA . GLY A 1 519 ? -2.065 -7.786 -8.249 1.00 95.44 519 GLY A CA 1
ATOM 3803 C C . GLY A 1 519 ? -3.369 -7.265 -8.827 1.00 95.44 519 GLY A C 1
ATOM 3804 O O . GLY A 1 519 ? -3.739 -7.643 -9.936 1.00 95.44 519 GLY A O 1
ATOM 3805 N N . TYR A 1 520 ? -4.054 -6.395 -8.099 1.00 96.69 520 TYR A N 1
ATOM 3806 C CA . TYR A 1 520 ? -5.300 -5.759 -8.505 1.00 96.69 520 TYR A CA 1
ATOM 3807 C C . TYR A 1 520 ? -5.014 -4.330 -8.938 1.00 96.69 520 TYR A C 1
ATOM 3809 O O . TYR A 1 520 ? -4.322 -3.595 -8.239 1.00 96.69 520 TYR A O 1
ATOM 3817 N N . PHE A 1 521 ? -5.562 -3.926 -10.079 1.00 95.94 521 PHE A N 1
ATOM 3818 C CA . PHE A 1 521 ? -5.303 -2.633 -10.694 1.00 95.94 521 PHE A CA 1
ATOM 3819 C C . PHE A 1 521 ? -6.618 -1.914 -10.979 1.00 95.94 521 PHE A C 1
ATOM 3821 O O . PHE A 1 521 ? -7.588 -2.521 -11.441 1.00 95.94 521 PHE A O 1
ATOM 3828 N N . VAL A 1 522 ? -6.631 -0.605 -10.719 1.00 93.44 522 VAL A N 1
ATOM 3829 C CA . VAL A 1 522 ? -7.825 0.246 -10.799 1.00 93.44 522 VAL A CA 1
ATOM 3830 C C . VAL A 1 522 ? -7.722 1.225 -11.977 1.00 93.44 522 VAL A C 1
ATOM 3832 O O . VAL A 1 522 ? -7.178 2.322 -11.813 1.00 93.44 522 VAL A O 1
ATOM 3835 N N . PRO A 1 523 ? -8.181 0.846 -13.186 1.00 88.12 523 PRO A N 1
ATOM 3836 C CA . PRO A 1 523 ? -8.204 1.744 -14.330 1.00 88.12 523 PRO A CA 1
ATOM 3837 C C . PRO A 1 523 ? -9.215 2.860 -14.098 1.00 88.12 523 PRO A C 1
ATOM 3839 O O . PRO A 1 523 ? -10.370 2.610 -13.759 1.00 88.12 523 PRO A O 1
ATOM 3842 N N . SER A 1 524 ? -8.789 4.101 -14.314 1.00 79.38 524 SER A N 1
ATOM 3843 C CA . SER A 1 524 ? -9.648 5.267 -14.121 1.00 79.38 524 SER A CA 1
ATOM 3844 C C . SER A 1 524 ? -10.350 5.684 -15.410 1.00 79.38 524 SER A C 1
ATOM 3846 O O . SER A 1 524 ? -11.531 6.022 -15.377 1.00 79.38 524 SER A O 1
ATOM 3848 N N . ASN A 1 525 ? -9.662 5.637 -16.560 1.00 69.56 525 ASN A N 1
ATOM 3849 C CA . ASN A 1 525 ? -10.138 6.207 -17.830 1.00 69.56 525 ASN A CA 1
ATOM 3850 C C . ASN A 1 525 ? -10.873 7.558 -17.631 1.00 69.56 525 ASN A C 1
ATOM 3852 O O . ASN A 1 525 ? -12.010 7.732 -18.073 1.00 69.56 525 ASN A O 1
ATOM 3856 N N . ASN A 1 526 ? -10.261 8.484 -16.881 1.00 65.38 526 ASN A N 1
ATOM 3857 C CA . ASN A 1 526 ? -10.855 9.767 -16.469 1.00 65.38 526 ASN A CA 1
ATOM 3858 C C . ASN A 1 526 ? -12.191 9.626 -15.716 1.00 65.38 526 ASN A C 1
ATOM 3860 O O . ASN A 1 526 ? -13.149 10.345 -15.985 1.00 65.38 526 ASN A O 1
ATOM 3864 N N . GLY A 1 527 ? -12.277 8.666 -14.799 1.00 65.81 527 GLY A N 1
ATOM 3865 C CA . GLY A 1 527 ? -13.477 8.405 -14.008 1.00 65.81 527 GLY A CA 1
ATOM 3866 C C . GLY A 1 527 ? -14.552 7.557 -14.699 1.00 65.81 527 GLY A C 1
ATOM 3867 O O . GLY A 1 527 ? -15.541 7.195 -14.069 1.00 65.81 527 GLY A O 1
ATOM 3868 N N . SER A 1 528 ? -14.380 7.216 -15.980 1.00 73.75 528 SER A N 1
ATOM 3869 C CA . SER A 1 528 ? -15.413 6.530 -16.773 1.00 73.75 528 SER A CA 1
ATOM 3870 C C . SER A 1 528 ? -15.344 5.001 -16.722 1.00 73.75 528 SER A C 1
ATOM 3872 O O . SER A 1 528 ? -16.279 4.330 -17.167 1.00 73.75 528 SER A O 1
ATOM 3874 N N . SER A 1 529 ? -14.258 4.436 -16.189 1.00 86.50 529 SER A N 1
ATOM 3875 C CA . SER A 1 529 ? -14.086 2.986 -16.089 1.00 86.50 529 SER A CA 1
ATOM 3876 C C . SER A 1 529 ? -14.696 2.435 -14.798 1.00 86.50 529 SER A C 1
ATOM 3878 O O . SER A 1 529 ? -14.419 2.935 -13.707 1.00 86.50 529 SER A O 1
ATOM 3880 N N . GLY A 1 530 ? -15.506 1.381 -14.936 1.00 89.56 530 GLY A N 1
ATOM 3881 C CA . GLY A 1 530 ? -15.903 0.477 -13.847 1.00 89.56 530 GLY A CA 1
ATOM 3882 C C . GLY A 1 530 ? -15.094 -0.821 -13.834 1.00 89.56 530 GLY A C 1
ATOM 3883 O O . GLY A 1 530 ? -15.314 -1.676 -12.981 1.00 89.56 530 GLY A O 1
ATOM 3884 N N . LYS A 1 531 ? -14.156 -0.985 -14.773 1.00 94.50 531 LYS A N 1
ATOM 3885 C CA . LYS A 1 531 ? -13.333 -2.189 -14.885 1.00 94.50 531 LYS A CA 1
ATOM 3886 C C . LYS A 1 531 ? -12.307 -2.225 -13.767 1.00 94.50 531 LYS A C 1
ATOM 3888 O O . LYS A 1 531 ? -11.701 -1.203 -13.467 1.00 94.50 531 LYS A O 1
ATOM 3893 N N . ILE A 1 532 ? -12.072 -3.413 -13.230 1.00 96.06 532 ILE A N 1
ATOM 3894 C CA . ILE A 1 532 ? -10.955 -3.754 -12.355 1.00 96.06 532 ILE A CA 1
ATOM 3895 C C . ILE A 1 532 ? -10.198 -4.890 -13.029 1.00 96.06 532 ILE A C 1
ATOM 3897 O O . ILE A 1 532 ? -10.808 -5.891 -13.404 1.00 96.06 532 ILE A O 1
ATOM 3901 N N . ALA A 1 533 ? -8.883 -4.747 -13.166 1.00 95.75 533 ALA A N 1
ATOM 3902 C CA . ALA A 1 533 ? -8.028 -5.830 -13.637 1.00 95.75 533 ALA A CA 1
ATOM 3903 C C . ALA A 1 533 ? -7.381 -6.544 -12.451 1.00 95.75 533 ALA A C 1
ATOM 3905 O O . ALA A 1 533 ? -7.025 -5.907 -11.459 1.00 95.75 533 ALA A O 1
ATOM 3906 N N . ARG A 1 534 ? -7.170 -7.852 -12.581 1.00 95.06 534 ARG A N 1
ATOM 3907 C CA . ARG A 1 534 ? -6.212 -8.586 -11.759 1.00 95.06 534 ARG A CA 1
ATOM 3908 C C . ARG A 1 534 ? -5.195 -9.286 -12.647 1.00 95.06 534 ARG A C 1
ATOM 3910 O O . ARG A 1 534 ? -5.550 -9.824 -13.694 1.00 95.06 534 ARG A O 1
ATOM 3917 N N . VAL A 1 535 ? -3.947 -9.291 -12.206 1.00 93.69 535 VAL A N 1
ATOM 3918 C CA . VAL A 1 535 ? -2.833 -9.983 -12.851 1.00 93.69 535 VAL A CA 1
ATOM 3919 C C . VAL A 1 535 ? -2.286 -10.990 -11.869 1.00 93.69 535 VAL A C 1
ATOM 3921 O O . VAL A 1 535 ? -2.058 -10.675 -10.701 1.00 93.69 535 VAL A O 1
ATOM 3924 N N . ARG A 1 536 ? -2.066 -12.211 -12.337 1.00 89.31 536 ARG A N 1
ATOM 3925 C CA . ARG A 1 536 ? -1.435 -13.232 -11.515 1.00 89.31 536 ARG A CA 1
ATOM 3926 C C . ARG A 1 536 ? 0.034 -12.900 -11.244 1.00 89.31 536 ARG A C 1
ATOM 3928 O O . ARG A 1 536 ? 0.783 -12.622 -12.177 1.00 89.31 536 ARG A O 1
ATOM 3935 N N . LEU A 1 537 ? 0.445 -12.977 -9.980 1.00 87.56 537 LEU A N 1
ATOM 3936 C CA . LEU A 1 537 ? 1.821 -12.697 -9.568 1.00 87.56 537 LEU A CA 1
ATOM 3937 C C . LEU A 1 537 ? 2.691 -13.950 -9.691 1.00 87.56 537 LEU A C 1
ATOM 3939 O O . LEU A 1 537 ? 2.233 -15.066 -9.426 1.00 87.56 537 LEU A O 1
ATOM 3943 N N . ASP A 1 538 ? 3.955 -13.777 -10.073 1.00 69.31 538 ASP A N 1
ATOM 3944 C CA . ASP A 1 538 ? 4.853 -14.884 -10.437 1.00 69.31 538 ASP A CA 1
ATOM 3945 C C . ASP A 1 538 ? 5.256 -15.780 -9.246 1.00 69.31 538 ASP A C 1
ATOM 3947 O O . ASP A 1 538 ? 5.742 -16.894 -9.444 1.00 69.31 538 ASP A O 1
ATOM 3951 N N . GLY A 1 539 ? 4.997 -15.341 -8.009 1.00 56.38 539 GLY A N 1
ATOM 3952 C CA . GLY A 1 539 ? 5.136 -16.147 -6.789 1.00 56.38 539 GLY A CA 1
ATOM 3953 C C . GLY A 1 539 ? 3.944 -17.064 -6.469 1.00 56.38 539 GLY A C 1
ATOM 3954 O O . GLY A 1 539 ? 4.037 -17.899 -5.569 1.00 56.38 539 GLY A O 1
ATOM 3955 N N . SER A 1 540 ? 2.819 -16.952 -7.187 1.00 47.16 540 SER A N 1
ATOM 3956 C CA . SER A 1 540 ? 1.579 -17.671 -6.857 1.00 47.16 540 SER A CA 1
ATOM 3957 C C . SER A 1 540 ? 1.539 -19.093 -7.448 1.00 47.16 540 SER A C 1
ATOM 3959 O O . SER A 1 540 ? 1.310 -19.307 -8.646 1.00 47.16 540 SER A O 1
ATOM 3961 N N . LYS A 1 541 ? 1.726 -20.126 -6.612 1.00 43.12 541 LYS A N 1
ATOM 3962 C CA . LYS A 1 541 ? 1.445 -21.516 -7.022 1.00 43.12 541 LYS A CA 1
ATOM 3963 C C . LYS A 1 541 ? -0.051 -21.677 -7.319 1.00 43.12 541 LYS A C 1
ATOM 3965 O O . LYS A 1 541 ? -0.895 -21.266 -6.532 1.00 43.12 541 LYS A O 1
ATOM 3970 N N . THR A 1 542 ? -0.386 -22.321 -8.436 1.00 37.59 542 THR A N 1
ATOM 3971 C CA . THR A 1 542 ? -1.704 -22.943 -8.603 1.00 37.59 542 THR A CA 1
ATOM 3972 C C . THR A 1 542 ? -1.696 -24.184 -7.730 1.00 37.59 542 THR A C 1
ATOM 3974 O O . THR A 1 542 ? -1.006 -25.146 -8.059 1.00 37.59 542 THR A O 1
ATOM 3977 N N . ASN A 1 543 ? -2.524 -24.229 -6.695 1.00 34.19 543 ASN A N 1
ATOM 3978 C CA . ASN A 1 543 ? -3.127 -25.510 -6.351 1.00 34.19 543 ASN A CA 1
ATOM 3979 C C . ASN A 1 543 ? -4.245 -25.749 -7.368 1.00 34.19 543 ASN A C 1
ATOM 3981 O O . ASN A 1 543 ? -5.422 -25.588 -7.071 1.00 34.19 543 ASN A O 1
ATOM 3985 N N . SER A 1 544 ? -3.878 -26.072 -8.609 1.00 32.03 544 SER A N 1
ATOM 3986 C CA . SER A 1 544 ? -4.825 -26.620 -9.576 1.00 32.03 544 SER A CA 1
ATOM 3987 C C . SER A 1 544 ? -4.983 -28.102 -9.259 1.00 32.03 544 SER A C 1
ATOM 3989 O O . SER A 1 544 ? -4.517 -28.964 -9.997 1.00 32.03 544 SER A O 1
ATOM 3991 N N . SER A 1 545 ? -5.588 -28.398 -8.114 1.00 34.22 545 SER A N 1
ATOM 3992 C CA . SER A 1 545 ? -6.256 -29.673 -7.909 1.00 34.22 545 SER A CA 1
ATOM 3993 C C . SER A 1 545 ? -7.684 -29.494 -8.415 1.00 34.22 545 SER A C 1
ATOM 3995 O O . SER A 1 545 ? -8.550 -29.015 -7.684 1.00 34.22 545 SER A O 1
ATOM 3997 N N . SER A 1 546 ? -7.916 -29.808 -9.686 1.00 24.94 546 SER A N 1
ATOM 3998 C CA . SER A 1 546 ? -9.224 -30.327 -10.092 1.00 24.94 546 SER A CA 1
ATOM 3999 C C . SER A 1 546 ? -9.127 -31.857 -10.127 1.00 24.94 546 SER A C 1
ATOM 4001 O O . SER A 1 546 ? -8.041 -32.355 -10.430 1.00 24.94 546 SER A O 1
ATOM 4003 N N . PRO A 1 547 ? -10.197 -32.558 -9.711 1.00 33.72 547 PRO A N 1
ATOM 4004 C CA . PRO A 1 547 ? -10.202 -33.992 -9.416 1.00 33.72 547 PRO A CA 1
ATOM 4005 C C . PRO A 1 547 ? -9.897 -34.892 -10.613 1.00 33.72 547 PRO A C 1
ATOM 4007 O O . PRO A 1 547 ? -10.161 -34.469 -11.762 1.00 33.72 547 PRO A O 1
#

Radius of gyration: 29.72 Å; Cα contacts (8 Å, |Δi|>4): 1314; chains: 1; bounding box: 100×70×92 Å